Protein AF-A0A7C4MCX9-F1 (afdb_monomer)

pLDDT: mean 89.89, std 8.07, range [49.75, 98.06]

Secondary structure (DSSP, 8-state):
----PPPPPP------SSS--SGGGS-HHHHHHHHHHHHHHHSSS-EEEEEEE--GGG-TTEEEEESSTT-TT--EEEE--TTSPPPPTT-EEEEEEEEEEETTEEEEEEEEEEE---PPPPPSS-HHHHHHHHTTTEES--TTHHHHHHHHHH----BGGGTB-B--EEEEEETTSSSHHHHHHHHHHHHS-HHHHHTPEEEEEEGGGTEEEEEEEPSEEEEEEETTSPPPHHHHHHHHH---SS-SEEEEEEE-S-SS-S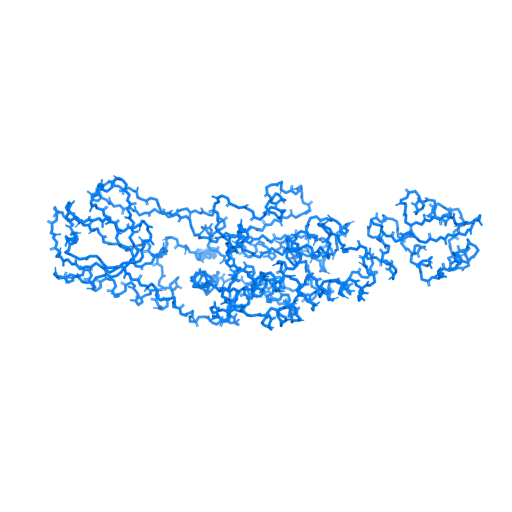STT-HHHHSSSEEEEE-TT-EE--------HHHHHHHHHHTT---EESSSHHHHHHHHHHHHHHHHHHHHHTT-GGG-STTSTT--STTSHHHHHHHHHHHHHHHTT-SEE-HHHHHHHIIIIIIHHHHHHHHTTTTSB-TT--B-TT---HHHHHHHHHHHHH--SS--EEHHHHHHHTTTS-HHHHHHHHHHHHHTTSEEEEETTEEEE----

Mean predicted aligned error: 7.35 Å

Radius of gyration: 28.41 Å; Cα contacts (8 Å, |Δi|>4): 869; chains: 1; bounding box: 74×58×88 Å

Foldseek 3Di:
DDDDPDPDPQDFDAAAQQPDDDPLLAFPVVVVLVVLQVVQLPDQWGWHKAFWADDPLQPDQKTWGASYLRRLVDIAIEGEDPPDDDDDHRFIWIFTAGWDDDPPDIHGHTPDIGGDDDDQDDGPQALVNLLCLLQVQKPPQDPPRSVLVSLQLLWAFFPVLVPAATGAEEEEAEQQLPQVQVVSLVVNCRLEHVLQAVQAWHWRQDVVSRDIDTRAGDQEHEAEEEPVPDDDVVVVVCLVPRDDPRHSHYYYYYYYSHQDDLAQLDCNQQRGLYYFYRHNPMDGHDDSHHRNSSNHNLSVSLVSAHADEPDDPVQLVVQLQVVLVVLCVLCVVQLNNVQCDPSGNSPSDSNGNSVSLVRQLRSVCSSVVHRYDGSVSSVCSCVRHVSVRVVVNCVSPCQQAASNAQGRSNDPDPLLSVLLNVQAVPADPVFTAAQVNSCVVPVVDDSVVSVVSVVVCVVVQQWDAPDVRGIHGDHDD

Nearest PDB structures (foldseek):
  8kg8-assembly1_6  TM=5.245E-01  e=8.333E-09  Saccharomyces cerevisiae S288C
  2z6k-assembly1_A  TM=7.333E-01  e=3.806E-03  Homo sapiens
  4gop-assembly2_Y  TM=7.697E-01  e=1.218E-02  Mycosarcoma maydis
  3kdf-assembly3_D  TM=7.721E-01  e=1.085E-02  Homo sapiens
  1l1o-assembly1_E  TM=6.954E-01  e=1.727E-02  Homo sapiens

Sequence (477 aa):
MQFIPKPTRFKPLTARFWEREYGIEFEKWEWKLLSEFNKAKMAEFPTISGFLIADYKLGRNCFLLIPAQHLTNDFVLCECPPYMDLPPNWSYVTVKGKKIWFRDYYMIYVDEITPAKFEVPKSDVSFHDFQESLFIQWSGIDSPLRELLAFEFVSCPPIFALGQVGGINLSLYDGTGEGLSKKLLKYFRSIIPADFVKGRSGVIEIPEFSVQIKVPPFSWGFKACDVDKQFNERVLDFLLKRKSGRFSELSVELGTDRSAPNSLYEPPFALVDQPAILFPNVEKRKMNVDPPFEVAKYVITSKMTYPTVGNSRTDIEQVLGETSLKIIKLAEKFDVPHLVRRHAVFDPNYYGKPQSILRVALALARAQNKDKIDLEFVSRAFENYYLKNMEIVFESWEDIFTSKGVEIVSLKHELDRYVLKFITDNETSETGVGFHLVQEHFFNRNEFELREALRRLQESGKIYEIKRDVFKSVPLE

Solvent-accessible surface area (backbone atoms only — not comparable to full-atom values): 25876 Å² total; per-residue (Å²): 134,86,85,75,75,76,78,77,77,88,75,68,60,68,54,55,61,70,78,62,84,54,76,79,68,52,48,73,67,55,52,49,46,50,49,52,45,56,55,24,70,68,38,65,65,23,65,43,60,22,29,32,44,66,46,80,91,67,37,96,49,25,34,37,36,21,61,43,100,71,41,69,88,49,72,46,46,34,38,44,51,96,88,56,83,80,75,64,71,69,38,40,30,35,39,31,28,39,59,41,78,56,91,96,46,68,34,32,43,46,76,45,81,40,88,49,81,81,79,74,68,80,60,90,60,48,60,66,56,34,47,52,51,70,36,69,49,51,44,63,70,49,84,44,56,45,56,56,60,49,30,37,66,50,18,17,64,52,46,68,97,75,73,31,44,13,30,33,27,36,17,33,23,9,50,56,72,76,42,55,29,50,52,48,49,54,47,55,62,64,40,42,29,62,42,35,56,68,48,45,54,41,72,41,77,39,74,95,73,74,40,76,47,77,43,76,39,59,52,48,33,50,44,70,45,62,59,85,47,87,70,55,65,71,56,52,51,28,52,74,65,36,61,58,98,81,33,52,16,51,15,38,39,36,19,23,59,42,58,65,72,67,44,74,67,36,60,64,55,18,52,31,55,42,50,42,66,42,51,64,70,46,42,79,55,94,73,99,64,54,46,48,46,61,43,47,41,39,37,58,40,34,67,64,52,69,44,38,60,54,93,44,72,66,47,46,53,50,44,28,50,53,38,15,55,52,38,52,53,49,28,52,74,67,37,30,55,62,38,56,34,87,72,23,67,35,7,46,46,66,88,36,46,19,39,29,42,48,37,53,23,36,11,50,29,33,62,67,74,34,62,64,41,52,63,67,54,37,49,49,35,31,58,65,37,53,47,50,37,47,51,54,45,50,67,77,39,61,72,39,37,35,84,68,34,29,74,31,43,73,55,87,49,70,67,43,43,52,53,50,41,53,38,51,76,64,33,55,100,89,43,54,33,43,50,68,58,53,47,63,74,43,63,91,55,58,71,66,61,52,51,51,34,50,49,52,35,40,76,69,55,47,28,46,72,84,47,93,66,21,36,35,64,34,54,55,121

Structure (mmCIF, N/CA/C/O backbone):
data_AF-A0A7C4MCX9-F1
#
_entry.id   AF-A0A7C4MCX9-F1
#
loop_
_atom_site.group_PDB
_atom_site.id
_atom_site.type_symbol
_atom_site.label_atom_id
_atom_site.label_alt_id
_atom_site.label_comp_id
_atom_site.label_asym_id
_atom_site.label_entity_id
_atom_site.label_seq_id
_atom_site.pdbx_PDB_ins_code
_atom_site.Cartn_x
_atom_site.Cartn_y
_atom_site.Cartn_z
_atom_site.occupancy
_atom_site.B_iso_or_equiv
_atom_site.auth_seq_id
_atom_site.auth_comp_id
_atom_site.auth_asym_id
_atom_site.auth_atom_id
_atom_site.pdbx_PDB_model_num
ATOM 1 N N . MET A 1 1 ? 25.760 -38.591 35.431 1.00 51.47 1 MET A N 1
ATOM 2 C CA . MET A 1 1 ? 25.479 -37.731 34.261 1.00 51.47 1 MET A CA 1
ATOM 3 C C . MET A 1 1 ? 24.197 -36.968 34.546 1.00 51.47 1 MET A C 1
ATOM 5 O O . MET A 1 1 ? 23.161 -37.605 34.679 1.00 51.47 1 MET A O 1
ATOM 9 N N . GLN A 1 2 ? 24.260 -35.649 34.739 1.00 50.31 2 GLN A N 1
ATOM 10 C CA . GLN A 1 2 ? 23.051 -34.828 34.856 1.00 50.31 2 GLN A CA 1
ATOM 11 C C . GLN A 1 2 ? 22.435 -34.668 33.464 1.00 50.31 2 GLN A C 1
ATOM 13 O O . GLN A 1 2 ? 23.118 -34.285 32.516 1.00 50.31 2 GLN A O 1
ATOM 18 N N . PHE A 1 3 ? 21.157 -35.015 33.340 1.00 56.09 3 PHE A N 1
ATOM 19 C CA . PHE A 1 3 ? 20.381 -34.828 32.122 1.00 56.09 3 PHE A CA 1
ATOM 20 C C . PHE A 1 3 ? 20.152 -33.322 31.959 1.00 56.09 3 PHE A C 1
ATOM 22 O O . PHE A 1 3 ? 19.321 -32.748 32.657 1.00 56.09 3 PHE A O 1
ATOM 29 N N . ILE A 1 4 ? 20.928 -32.659 31.100 1.00 58.81 4 ILE A N 1
ATOM 30 C CA . ILE A 1 4 ? 20.661 -31.263 30.746 1.00 58.81 4 ILE A CA 1
ATOM 31 C C . ILE A 1 4 ? 19.439 -31.298 29.820 1.00 58.81 4 ILE A C 1
ATOM 33 O O . ILE A 1 4 ? 19.543 -31.853 28.719 1.00 58.81 4 ILE A O 1
ATOM 37 N N . PRO A 1 5 ? 18.268 -30.785 30.240 1.00 63.06 5 PRO A N 1
ATOM 38 C CA . PRO A 1 5 ? 17.109 -30.736 29.365 1.00 63.06 5 PRO A CA 1
ATOM 39 C C . PRO A 1 5 ? 17.483 -29.926 28.124 1.00 63.06 5 PRO A C 1
ATOM 41 O O . PRO A 1 5 ? 18.069 -28.846 28.227 1.00 63.06 5 PRO A O 1
ATOM 44 N N . LYS A 1 6 ? 17.188 -30.471 26.937 1.00 64.75 6 LYS A N 1
ATOM 45 C CA . LYS A 1 6 ? 17.431 -29.755 25.681 1.00 64.75 6 LYS A CA 1
ATOM 46 C C . LYS A 1 6 ? 16.752 -28.384 25.778 1.00 64.75 6 LYS A C 1
ATOM 48 O O . LYS A 1 6 ? 15.571 -28.354 26.130 1.00 64.75 6 LYS A O 1
ATOM 53 N N . PRO A 1 7 ? 17.454 -27.281 25.468 1.00 68.19 7 PRO A N 1
ATOM 54 C CA . PRO A 1 7 ? 16.860 -25.957 25.542 1.00 68.19 7 PRO A CA 1
ATOM 55 C C . PRO A 1 7 ? 15.591 -25.930 24.690 1.00 68.19 7 PRO A C 1
ATOM 57 O O . PRO A 1 7 ? 15.591 -26.347 23.526 1.00 68.19 7 PRO A O 1
ATOM 60 N N . THR A 1 8 ? 14.488 -25.490 25.294 1.00 73.25 8 THR A N 1
ATOM 61 C CA . THR A 1 8 ? 13.223 -25.275 24.595 1.00 73.25 8 THR A CA 1
ATOM 62 C C . THR A 1 8 ? 13.471 -24.321 23.437 1.00 73.25 8 THR A C 1
ATOM 64 O O . THR A 1 8 ? 13.996 -23.226 23.631 1.00 73.25 8 THR A O 1
ATOM 67 N N . ARG A 1 9 ? 13.128 -24.753 22.216 1.00 77.75 9 ARG A N 1
ATOM 68 C CA . ARG A 1 9 ? 13.245 -23.909 21.021 1.00 77.75 9 ARG A CA 1
ATOM 69 C C . ARG A 1 9 ? 12.483 -22.608 21.264 1.00 77.75 9 ARG A C 1
ATOM 71 O O . ARG A 1 9 ? 11.322 -22.664 21.667 1.00 77.75 9 ARG A O 1
ATOM 78 N N . PHE A 1 10 ? 13.137 -21.479 21.004 1.00 76.19 10 PHE A N 1
ATOM 79 C CA . PHE A 1 10 ? 12.516 -20.160 21.053 1.00 76.19 10 PHE A CA 1
ATOM 80 C C . PHE A 1 10 ? 11.230 -20.164 20.217 1.00 76.19 10 PHE A C 1
ATOM 82 O O . PHE A 1 10 ? 11.245 -20.561 19.048 1.00 76.19 10 PHE A O 1
ATOM 89 N N . LYS A 1 11 ? 10.115 -19.781 20.841 1.00 77.75 11 LYS A N 1
ATOM 90 C CA . LYS A 1 11 ? 8.829 -19.581 20.177 1.00 77.75 11 LYS A CA 1
ATOM 91 C C . LYS A 1 11 ? 8.543 -18.084 20.227 1.00 77.75 11 LYS A C 1
ATOM 93 O O . LYS A 1 11 ? 8.266 -17.605 21.324 1.00 77.75 11 LYS A O 1
ATOM 98 N N . PRO A 1 12 ? 8.645 -17.368 19.097 1.00 77.00 12 PRO A N 1
ATOM 99 C CA . PRO A 1 12 ? 8.427 -15.934 19.100 1.00 77.00 12 PRO A CA 1
ATOM 100 C C . PRO A 1 12 ? 6.991 -15.611 19.509 1.00 77.00 12 PRO A C 1
ATOM 102 O O . PRO A 1 12 ? 6.053 -16.301 19.092 1.00 77.00 12 PRO A O 1
ATOM 105 N N . LEU A 1 13 ? 6.825 -14.548 20.288 1.00 80.88 13 LEU A N 1
ATOM 106 C CA . LEU A 1 13 ? 5.529 -13.932 20.524 1.00 80.88 13 LEU A CA 1
ATOM 107 C C . LEU A 1 13 ? 5.103 -13.216 19.245 1.00 80.88 13 LEU A C 1
ATOM 109 O O . LEU A 1 13 ? 5.750 -12.279 18.789 1.00 80.88 13 LEU A O 1
ATOM 113 N N . THR A 1 14 ? 4.019 -13.674 18.631 1.00 79.44 14 THR A N 1
ATOM 114 C CA . THR A 1 14 ? 3.475 -13.037 17.430 1.00 79.44 14 THR A CA 1
ATOM 115 C C . THR A 1 14 ? 2.442 -11.998 17.823 1.00 79.44 14 THR A C 1
ATOM 117 O O . THR A 1 14 ? 1.513 -12.331 18.559 1.00 79.44 14 THR A O 1
ATOM 120 N N . ALA A 1 15 ? 2.559 -10.785 17.282 1.00 80.38 15 ALA A N 1
ATOM 121 C CA . ALA A 1 15 ? 1.559 -9.743 17.473 1.00 80.38 15 ALA A CA 1
ATOM 122 C C . ALA A 1 15 ? 0.166 -10.226 17.038 1.00 80.38 15 ALA A C 1
ATOM 124 O O . ALA A 1 15 ? -0.010 -10.768 15.939 1.00 80.38 15 ALA A O 1
ATOM 125 N N . ARG A 1 16 ? -0.826 -10.017 17.903 1.00 83.81 16 ARG A N 1
ATOM 126 C CA . ARG A 1 16 ? -2.241 -10.289 17.627 1.00 83.81 16 ARG A CA 1
ATOM 127 C C . ARG A 1 16 ? -2.984 -8.976 17.427 1.00 83.81 16 ARG A C 1
ATOM 129 O O . ARG A 1 16 ? -2.565 -7.944 17.939 1.00 83.81 16 ARG A O 1
ATOM 136 N N . PHE A 1 17 ? -4.067 -8.995 16.652 1.00 87.12 17 PHE A N 1
ATOM 137 C CA . PHE A 1 17 ? -4.879 -7.790 16.461 1.00 87.12 17 PHE A CA 1
ATOM 138 C C . PHE A 1 17 ? -6.139 -7.803 17.325 1.00 87.12 17 PHE A C 1
ATOM 140 O O . PHE A 1 17 ? -6.350 -6.884 18.114 1.00 87.12 17 PHE A O 1
ATOM 147 N N . TRP A 1 18 ? -6.948 -8.858 17.198 1.00 87.31 18 TRP A N 1
ATOM 148 C CA . TRP A 1 18 ? -8.190 -8.994 17.962 1.00 87.31 18 TRP A CA 1
ATOM 149 C C . TRP A 1 18 ? -7.939 -9.522 19.374 1.00 87.31 18 TRP A C 1
ATOM 151 O O . TRP A 1 18 ? -8.441 -8.971 20.341 1.00 87.31 18 TRP A O 1
ATOM 161 N N . GLU A 1 19 ? -7.102 -10.549 19.503 1.00 84.44 19 GLU A N 1
ATOM 162 C CA . GLU A 1 19 ? -6.835 -11.249 20.767 1.00 84.44 19 GLU A CA 1
ATOM 163 C C . GLU A 1 19 ? -5.566 -10.709 21.447 1.00 84.44 19 GLU A C 1
ATOM 165 O O . GLU A 1 19 ? -4.638 -11.459 21.755 1.00 84.44 19 GLU A O 1
ATOM 170 N N . ARG A 1 20 ? -5.480 -9.383 21.610 1.00 86.00 20 ARG A N 1
ATOM 171 C CA . ARG A 1 20 ? -4.351 -8.744 22.305 1.00 86.00 20 ARG A CA 1
ATOM 172 C C . ARG A 1 20 ? -4.452 -8.985 23.806 1.00 86.00 20 ARG A C 1
ATOM 174 O O . ARG A 1 20 ? -5.461 -8.646 24.419 1.00 86.00 20 ARG A O 1
ATOM 181 N N . GLU A 1 21 ? -3.397 -9.541 24.385 1.00 80.06 21 GLU A N 1
ATOM 182 C CA . GLU A 1 21 ? -3.336 -9.953 25.793 1.00 80.06 21 GLU A CA 1
ATOM 183 C C . GLU A 1 21 ? -2.268 -9.184 26.569 1.00 80.06 21 GLU A C 1
ATOM 185 O O . GLU A 1 21 ? -2.415 -8.951 27.769 1.00 80.06 21 GLU A O 1
ATOM 190 N N . TYR A 1 22 ? -1.182 -8.783 25.904 1.00 79.94 22 TYR A N 1
ATOM 191 C CA . TYR A 1 22 ? -0.038 -8.177 26.571 1.00 79.94 22 TYR A CA 1
ATOM 192 C C . TYR A 1 22 ? -0.035 -6.667 26.380 1.00 79.94 22 TYR A C 1
ATOM 194 O O . TYR A 1 22 ? -0.230 -6.162 25.278 1.00 79.94 22 TYR A O 1
ATOM 202 N N . GLY A 1 23 ? 0.276 -5.914 27.439 1.00 80.44 23 GLY A N 1
ATOM 203 C CA . GLY A 1 23 ? 0.284 -4.449 27.358 1.00 80.44 23 GLY A CA 1
ATOM 204 C C . GLY A 1 23 ? 1.280 -3.865 26.362 1.00 80.44 23 GLY A C 1
ATOM 205 O O . GLY A 1 23 ? 1.045 -2.774 25.846 1.00 80.44 23 GLY A O 1
ATOM 206 N N . ILE A 1 24 ? 2.326 -4.621 26.022 1.00 83.12 24 ILE A N 1
ATOM 207 C CA . ILE A 1 24 ? 3.280 -4.277 24.965 1.00 83.12 24 ILE A CA 1
ATOM 208 C C . ILE A 1 24 ? 2.658 -4.276 23.563 1.00 83.12 24 ILE A C 1
ATOM 210 O O . ILE A 1 24 ? 3.265 -3.703 22.670 1.00 83.12 24 ILE A O 1
ATOM 214 N N . GLU A 1 25 ? 1.470 -4.856 23.360 1.00 86.38 25 GLU A N 1
ATOM 215 C CA . GLU A 1 25 ? 0.746 -4.885 22.076 1.00 86.38 25 GLU A CA 1
ATOM 216 C C . GLU A 1 25 ? -0.089 -3.619 21.824 1.00 86.38 25 GLU A C 1
ATOM 218 O O . GLU A 1 25 ? -0.610 -3.431 20.725 1.00 86.38 25 GLU A O 1
ATOM 223 N N . PHE A 1 26 ? -0.222 -2.747 22.826 1.00 90.12 26 PHE A N 1
ATOM 224 C CA . PHE A 1 26 ? -1.037 -1.537 22.749 1.00 90.12 26 PHE A CA 1
ATOM 225 C C . PHE A 1 26 ? -0.172 -0.279 22.698 1.00 90.12 26 PHE A C 1
AT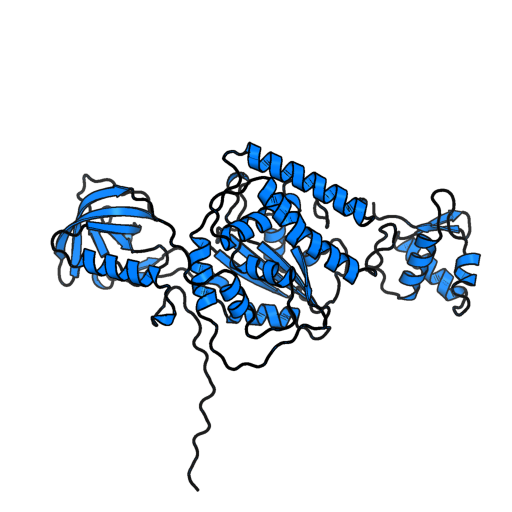OM 227 O O . PHE A 1 26 ? 0.910 -0.201 23.296 1.00 90.12 26 PHE A O 1
ATOM 234 N N . GLU A 1 27 ? -0.669 0.725 21.991 1.00 92.12 27 GLU A N 1
ATOM 235 C CA . GLU A 1 27 ? -0.167 2.093 22.067 1.00 92.12 27 GLU A CA 1
ATOM 236 C C . GLU A 1 27 ? -0.545 2.758 23.396 1.00 92.12 27 GLU A C 1
ATOM 238 O O . GLU A 1 27 ? -1.532 2.396 24.048 1.00 92.12 27 GLU A O 1
ATOM 243 N N . LYS A 1 28 ? 0.208 3.786 23.807 1.00 92.75 28 LYS A N 1
ATOM 244 C CA . LYS A 1 28 ? -0.114 4.520 25.047 1.00 92.75 28 LYS A CA 1
ATOM 245 C C . LYS A 1 28 ? -1.478 5.199 24.975 1.00 92.75 28 LYS A C 1
ATOM 247 O O . LYS A 1 28 ? -2.195 5.247 25.974 1.00 92.75 28 LYS A O 1
ATOM 252 N N . TRP A 1 29 ? -1.849 5.707 23.801 1.00 93.75 29 TRP A N 1
ATOM 253 C CA . TRP A 1 29 ? -3.154 6.327 23.598 1.00 93.75 29 TRP A CA 1
ATOM 254 C C . TRP A 1 29 ? -4.293 5.298 23.669 1.00 93.75 29 TRP A C 1
ATOM 256 O O . TRP A 1 29 ? -5.355 5.626 24.193 1.00 93.75 29 TRP A O 1
ATOM 266 N N . GLU A 1 30 ? -4.080 4.053 23.221 1.00 93.75 30 GLU A N 1
ATOM 267 C CA . GLU A 1 30 ? -5.081 2.982 23.341 1.00 93.75 30 GLU A CA 1
ATOM 268 C C . GLU A 1 30 ? -5.324 2.651 24.809 1.00 93.75 30 GLU A C 1
ATOM 270 O O . GLU A 1 30 ? -6.468 2.549 25.244 1.00 93.75 30 GLU A O 1
ATOM 275 N N . TRP A 1 31 ? -4.248 2.555 25.593 1.00 92.06 31 TRP A N 1
ATOM 276 C CA . TRP A 1 31 ? -4.332 2.363 27.037 1.00 92.06 31 TRP A CA 1
ATOM 277 C C . TRP A 1 31 ? -5.060 3.502 27.741 1.00 92.06 31 TRP A C 1
ATOM 279 O O . TRP A 1 31 ? -5.884 3.256 28.622 1.00 92.06 31 TRP A O 1
ATOM 289 N N . LYS A 1 32 ? -4.778 4.747 27.347 1.00 93.62 32 LYS A N 1
ATOM 290 C CA . LYS A 1 32 ? -5.488 5.917 27.864 1.00 93.62 32 LYS A CA 1
ATOM 291 C C . LYS A 1 32 ? -6.984 5.820 27.561 1.00 93.62 32 LYS A C 1
ATOM 293 O O . LYS A 1 32 ? -7.785 5.954 28.480 1.00 93.62 32 LYS A O 1
ATOM 298 N N . LEU A 1 33 ? -7.344 5.507 26.317 1.00 94.31 33 LEU A N 1
ATOM 299 C CA . LEU A 1 33 ? -8.733 5.366 25.885 1.00 94.31 33 LEU A CA 1
ATOM 300 C C . LEU A 1 33 ? -9.453 4.232 26.632 1.00 94.31 33 LEU A C 1
ATOM 302 O O . LEU A 1 33 ? -10.553 4.435 27.140 1.00 94.31 33 LEU A O 1
ATOM 306 N N . LEU A 1 34 ? -8.817 3.063 26.772 1.00 93.75 34 LEU A N 1
ATOM 307 C CA . LEU A 1 34 ? -9.339 1.944 27.565 1.00 93.75 34 LEU A CA 1
ATOM 308 C C . LEU A 1 34 ? -9.539 2.335 29.031 1.00 93.75 34 LEU A C 1
ATOM 310 O O . LEU A 1 34 ? -10.565 2.004 29.616 1.00 93.75 34 LEU A O 1
ATOM 314 N N . SER A 1 35 ? -8.579 3.036 29.635 1.00 94.12 35 SER A N 1
ATOM 315 C CA . SER A 1 35 ? -8.655 3.479 31.031 1.00 94.12 35 SER A CA 1
ATOM 316 C C . SER A 1 35 ? -9.790 4.483 31.250 1.00 94.12 35 SER A C 1
ATOM 318 O O . SER A 1 35 ? -10.579 4.337 32.184 1.00 94.12 35 SER A O 1
ATOM 320 N N . GLU A 1 36 ? -9.931 5.466 30.357 1.00 94.88 36 GLU A N 1
ATOM 321 C CA . GLU A 1 36 ? -11.015 6.453 30.390 1.00 94.88 36 GLU A CA 1
ATOM 322 C C . GLU A 1 36 ? -12.385 5.788 30.217 1.00 94.88 36 GLU A C 1
ATOM 324 O O . GLU A 1 36 ? -13.294 6.041 31.010 1.00 94.88 36 GLU A O 1
ATOM 329 N N . PHE A 1 37 ? -12.507 4.869 29.257 1.00 96.31 37 PHE A N 1
ATOM 330 C CA . PHE A 1 37 ? -13.717 4.083 29.024 1.00 96.31 37 PHE A CA 1
ATOM 331 C C . PHE A 1 37 ? -14.091 3.230 30.250 1.00 96.31 37 PHE A C 1
ATOM 333 O O . PHE A 1 37 ? -15.233 3.258 30.716 1.00 96.31 37 PHE A O 1
ATOM 340 N N . ASN A 1 38 ? -13.109 2.535 30.838 1.00 94.69 38 ASN A N 1
ATOM 341 C CA . ASN A 1 38 ? -13.275 1.731 32.052 1.00 94.69 38 ASN A CA 1
ATOM 342 C C . ASN A 1 38 ? -13.692 2.564 33.265 1.00 94.69 38 ASN A C 1
ATOM 344 O O . ASN A 1 38 ? -14.530 2.141 34.060 1.00 94.69 38 ASN A O 1
ATOM 348 N N . LYS A 1 39 ? -13.119 3.755 33.421 1.00 95.81 39 LYS A N 1
ATOM 349 C CA . LYS A 1 39 ? -13.482 4.663 34.506 1.00 95.81 39 LYS A CA 1
ATOM 350 C C . LYS A 1 39 ? -14.898 5.207 34.316 1.00 95.81 39 LYS A C 1
ATOM 352 O O . LYS A 1 39 ? -15.663 5.250 35.277 1.00 95.81 39 LYS A O 1
ATOM 357 N N . ALA A 1 40 ? -15.262 5.580 33.088 1.00 95.69 40 ALA A N 1
ATOM 358 C CA . ALA A 1 40 ? -16.584 6.107 32.768 1.00 95.69 40 ALA A CA 1
ATOM 359 C C . ALA A 1 40 ? -17.693 5.081 33.048 1.00 95.69 40 ALA A C 1
ATOM 361 O O . ALA A 1 40 ? -18.663 5.414 33.726 1.00 95.69 40 ALA A O 1
ATOM 362 N N . LYS A 1 41 ? -17.527 3.817 32.626 1.00 94.00 41 LYS A N 1
ATOM 363 C CA . LYS A 1 41 ? -18.530 2.747 32.838 1.00 94.00 41 LYS A CA 1
ATOM 364 C C . LYS A 1 41 ? -18.725 2.333 34.310 1.00 94.00 41 LYS A C 1
ATOM 366 O O . LYS A 1 41 ? -19.693 1.646 34.653 1.00 94.00 41 LYS A O 1
ATOM 371 N N . MET A 1 42 ? -17.805 2.716 35.199 1.00 92.75 42 MET A N 1
ATOM 372 C CA . MET A 1 42 ? -17.928 2.464 36.639 1.00 92.75 42 MET A CA 1
ATOM 373 C C . MET A 1 42 ? -18.815 3.486 37.358 1.00 92.75 42 MET A C 1
ATOM 375 O O . MET A 1 42 ? -19.313 3.169 38.437 1.00 92.75 42 MET A O 1
ATOM 379 N N . ALA A 1 43 ? -19.042 4.667 36.776 1.00 95.19 43 ALA A N 1
ATOM 380 C CA . ALA A 1 43 ? -19.907 5.685 37.363 1.00 95.19 43 ALA A CA 1
ATOM 381 C C . ALA A 1 43 ? -21.376 5.224 37.430 1.00 95.19 43 ALA A C 1
ATOM 383 O O . ALA A 1 43 ? -21.830 4.425 36.612 1.00 95.19 43 ALA A O 1
ATOM 384 N N . GLU A 1 44 ? -22.128 5.748 38.402 1.00 94.19 44 GLU A N 1
ATOM 385 C CA . GLU A 1 44 ? -23.571 5.483 38.530 1.00 94.19 44 GLU A CA 1
ATOM 386 C C . GLU A 1 44 ? -24.373 6.134 37.390 1.00 94.19 44 GLU A C 1
ATOM 388 O O . GLU A 1 44 ? -25.295 5.526 36.845 1.00 94.19 44 GLU A O 1
ATOM 393 N N . PHE A 1 45 ? -23.954 7.335 36.982 1.00 96.50 45 PHE A N 1
ATOM 394 C CA . PHE A 1 45 ? -24.479 8.076 35.835 1.00 96.50 45 PHE A CA 1
ATOM 395 C C . PHE A 1 45 ? -23.365 8.278 34.799 1.00 96.50 45 PHE A C 1
ATOM 397 O O . PHE A 1 45 ? -22.725 9.336 34.766 1.00 96.50 45 PHE A O 1
ATOM 404 N N . PRO A 1 46 ? -23.027 7.236 34.021 1.00 96.44 46 PRO A N 1
ATOM 405 C CA . PRO A 1 46 ? -21.912 7.286 33.089 1.00 96.44 46 PRO A CA 1
ATOM 406 C C . PRO A 1 46 ? -22.148 8.306 31.972 1.00 96.44 46 PRO A C 1
ATOM 408 O O . PRO A 1 46 ? -23.228 8.386 31.393 1.00 96.44 46 PRO A O 1
ATOM 411 N N . THR A 1 47 ? -21.092 9.047 31.636 1.00 97.62 47 THR A N 1
ATOM 412 C CA . THR A 1 47 ? -20.940 9.753 30.358 1.00 97.62 47 THR A CA 1
ATOM 413 C C . THR A 1 47 ? -19.776 9.096 29.635 1.00 97.62 47 THR A C 1
ATOM 415 O O . THR A 1 47 ? -18.635 9.219 30.080 1.00 97.62 47 THR A O 1
ATOM 418 N N . ILE A 1 48 ? -20.060 8.344 28.576 1.00 97.19 48 ILE A N 1
ATOM 419 C CA . ILE A 1 48 ? -19.090 7.468 27.922 1.00 97.19 48 ILE A CA 1
ATOM 420 C C . ILE A 1 48 ? -19.123 7.656 26.411 1.00 97.19 48 ILE A C 1
ATOM 422 O O . ILE A 1 48 ? -20.190 7.700 25.802 1.00 97.19 48 ILE A O 1
ATOM 426 N N . SER A 1 49 ? -17.946 7.765 25.804 1.00 97.38 49 SER A N 1
ATOM 427 C CA . SER A 1 49 ? -17.802 7.885 24.356 1.00 97.38 49 SER A CA 1
ATOM 428 C C . SER A 1 49 ? -17.237 6.601 23.759 1.00 97.38 49 SER A C 1
ATOM 430 O O . SER A 1 49 ? -16.397 5.939 24.369 1.00 97.38 49 SER A O 1
ATOM 432 N N . GLY A 1 50 ? -17.705 6.240 22.568 1.00 97.31 50 GLY A N 1
ATOM 433 C CA . GLY A 1 50 ? -17.269 5.034 21.875 1.00 97.31 50 GLY A CA 1
ATOM 434 C C . GLY A 1 50 ? -17.950 4.842 20.525 1.00 97.31 50 GLY A C 1
ATOM 435 O O . GLY A 1 50 ? -18.816 5.618 20.119 1.00 97.31 50 GLY A O 1
ATOM 436 N N . PHE A 1 51 ? -17.552 3.789 19.821 1.00 96.75 51 PHE A N 1
ATOM 437 C CA . PHE A 1 51 ? -18.196 3.332 18.598 1.00 96.75 51 PHE A CA 1
ATOM 438 C C . PHE A 1 51 ? -19.399 2.460 18.932 1.00 96.75 51 PHE A C 1
ATOM 440 O O . PHE A 1 51 ? -19.290 1.482 19.674 1.00 96.75 51 PHE A O 1
ATOM 447 N N . LEU A 1 52 ? -20.540 2.826 18.357 1.00 96.62 52 LEU A N 1
ATOM 448 C CA . LEU A 1 52 ? -21.790 2.096 18.480 1.00 96.62 52 LEU A CA 1
ATOM 449 C C . LEU A 1 52 ? -21.779 0.872 17.559 1.00 96.62 52 LEU A C 1
ATOM 451 O O . LEU A 1 52 ? -21.553 1.006 16.357 1.00 96.62 52 LEU A O 1
ATOM 455 N N . ILE A 1 53 ? -22.080 -0.302 18.109 1.00 96.50 53 ILE A N 1
ATOM 456 C CA . ILE A 1 53 ? -22.333 -1.533 17.363 1.00 96.50 53 ILE A CA 1
ATOM 457 C C . ILE A 1 53 ? -23.777 -1.970 17.600 1.00 96.50 53 ILE A C 1
ATOM 459 O O . ILE A 1 53 ? -24.125 -2.474 18.669 1.00 96.50 53 ILE A O 1
ATOM 463 N N . ALA A 1 54 ? -24.607 -1.805 16.576 1.00 94.19 54 ALA A N 1
ATOM 464 C CA . ALA A 1 54 ? -25.958 -2.347 16.535 1.00 94.19 54 ALA A CA 1
ATOM 465 C C . ALA A 1 54 ? -25.951 -3.714 15.835 1.00 94.19 54 ALA A C 1
ATOM 467 O O . ALA A 1 54 ? -25.398 -3.862 14.741 1.00 94.19 54 ALA A O 1
ATOM 468 N N . ASP A 1 55 ? -26.596 -4.706 16.448 1.00 93.75 55 ASP A N 1
ATOM 469 C CA . ASP A 1 55 ? -26.792 -6.044 15.886 1.00 93.75 55 ASP A CA 1
ATOM 470 C C . ASP A 1 55 ? -28.203 -6.531 16.234 1.00 93.75 55 ASP A C 1
ATOM 472 O O . ASP A 1 55 ? -28.668 -6.367 17.362 1.00 93.75 55 ASP A O 1
ATOM 476 N N . TYR A 1 56 ? -28.896 -7.146 15.274 1.00 91.62 56 TYR A N 1
ATOM 477 C CA . TYR A 1 56 ? -30.270 -7.621 15.465 1.00 91.62 56 TYR A CA 1
ATOM 478 C C . TYR A 1 56 ? -30.397 -8.633 16.614 1.00 91.62 56 TYR A C 1
ATOM 480 O O . TYR A 1 56 ? -31.473 -8.749 17.198 1.00 91.62 56 TYR A O 1
ATOM 488 N N . LYS A 1 57 ? -29.316 -9.351 16.950 1.00 92.88 57 LYS A N 1
ATOM 489 C CA . LYS A 1 57 ? -29.279 -10.313 18.060 1.00 92.88 57 LYS A CA 1
ATOM 490 C C . LYS A 1 57 ? -29.367 -9.654 19.436 1.00 92.88 57 LYS A C 1
ATOM 492 O O . LYS A 1 57 ? -29.738 -10.331 20.387 1.00 92.88 57 LYS A O 1
ATOM 497 N N . LEU A 1 58 ? -29.034 -8.367 19.547 1.00 91.19 58 LEU A N 1
ATOM 498 C CA . LEU A 1 58 ? -29.164 -7.608 20.793 1.00 91.19 58 LEU A CA 1
ATOM 499 C C . LEU A 1 58 ? -30.598 -7.130 21.042 1.00 91.19 58 LEU A C 1
ATOM 501 O O . LEU A 1 58 ? -30.952 -6.824 22.175 1.00 91.19 58 LEU A O 1
ATOM 505 N N . GLY A 1 59 ? -31.423 -7.069 19.995 1.00 89.88 59 GLY A N 1
ATOM 506 C CA . GLY A 1 59 ? -32.724 -6.407 20.018 1.00 89.88 59 GLY A CA 1
ATOM 507 C C . GLY A 1 59 ? -32.685 -5.027 19.357 1.00 89.88 59 GLY A C 1
ATOM 508 O O . GLY A 1 59 ? -31.630 -4.488 19.045 1.00 89.88 59 GLY A O 1
ATOM 509 N N . ARG A 1 60 ? -33.868 -4.456 19.096 1.00 89.75 60 ARG A N 1
ATOM 510 C CA . ARG A 1 60 ? -34.002 -3.217 18.303 1.00 89.75 60 ARG A CA 1
ATOM 511 C C . ARG A 1 60 ? -33.511 -1.958 19.012 1.00 89.75 60 ARG A C 1
ATOM 513 O O . ARG A 1 60 ? -33.130 -1.016 18.334 1.00 89.75 60 ARG A O 1
ATOM 520 N N . ASN A 1 61 ? -33.528 -1.961 20.341 1.00 92.38 61 ASN A N 1
ATOM 521 C CA . ASN A 1 61 ? -33.187 -0.797 21.154 1.00 92.38 61 ASN A CA 1
ATOM 522 C C . ASN A 1 61 ? -31.856 -0.979 21.891 1.00 92.38 61 ASN A C 1
ATOM 524 O O . ASN A 1 61 ? -31.489 -0.136 22.699 1.00 92.38 61 ASN A O 1
ATOM 528 N N . CYS A 1 62 ? -31.142 -2.075 21.640 1.00 94.12 62 CYS A N 1
ATOM 529 C CA . CYS A 1 62 ? -29.909 -2.390 22.342 1.00 94.12 62 CYS A CA 1
ATOM 530 C C . CYS A 1 62 ? -28.722 -2.289 21.391 1.00 94.12 62 CYS A C 1
ATOM 532 O O . CYS A 1 62 ? -28.796 -2.677 20.224 1.00 94.12 62 CYS A O 1
ATOM 534 N N . PHE A 1 63 ? -27.606 -1.795 21.906 1.00 96.19 63 PHE A N 1
ATOM 535 C CA . PHE A 1 63 ? -26.358 -1.699 21.163 1.00 96.19 63 PHE A CA 1
ATOM 536 C C . PHE A 1 63 ? -25.170 -1.873 22.100 1.00 96.19 63 PHE A C 1
ATOM 538 O O . PHE A 1 63 ? -25.269 -1.649 23.306 1.00 96.19 63 PHE A O 1
ATOM 545 N N . LEU A 1 64 ? -24.032 -2.265 21.540 1.00 96.62 64 LEU A N 1
ATOM 546 C CA . LEU A 1 64 ? -22.762 -2.212 22.245 1.00 96.62 64 LEU A CA 1
ATOM 547 C C . LEU A 1 64 ? -22.077 -0.882 21.991 1.00 96.62 64 LEU A C 1
ATOM 549 O O . LEU A 1 64 ? -22.093 -0.367 20.875 1.00 96.62 64 LEU A O 1
ATOM 553 N N . LEU A 1 65 ? -21.397 -0.378 23.005 1.00 97.06 65 LEU A N 1
ATOM 554 C CA . LEU A 1 65 ? -20.429 0.690 22.854 1.00 97.06 65 LEU A CA 1
ATOM 555 C C . LEU A 1 65 ? -19.033 0.113 23.093 1.00 97.06 65 LEU A C 1
ATOM 557 O O . LEU A 1 65 ? -18.816 -0.546 24.110 1.00 97.06 65 LEU A O 1
ATOM 561 N N . ILE A 1 66 ? -18.101 0.354 22.169 1.00 96.31 66 ILE A N 1
ATOM 562 C CA . ILE A 1 66 ? -16.684 -0.023 22.305 1.00 96.31 66 ILE A CA 1
ATOM 563 C C . ILE A 1 66 ? -15.776 1.212 22.213 1.00 96.31 66 ILE A C 1
ATOM 565 O O . ILE A 1 66 ? -16.130 2.159 21.511 1.00 96.31 66 ILE A O 1
ATOM 569 N N . PRO A 1 67 ? -14.599 1.240 22.862 1.00 95.19 67 PRO A N 1
ATOM 570 C CA . PRO A 1 67 ? -13.746 2.431 22.883 1.00 95.19 67 PRO A CA 1
ATOM 571 C C . PRO A 1 67 ? -13.239 2.846 21.491 1.00 95.19 67 PRO A C 1
ATOM 573 O O . PRO A 1 67 ? -13.286 4.019 21.128 1.00 95.19 67 PRO A O 1
ATOM 576 N N . ALA A 1 68 ? -12.778 1.881 20.690 1.00 92.88 68 ALA A N 1
ATOM 577 C CA . ALA A 1 68 ? -12.307 2.080 19.318 1.00 92.88 68 ALA A CA 1
ATOM 578 C C . ALA A 1 68 ? -12.678 0.876 18.447 1.00 92.88 68 ALA A C 1
ATOM 580 O O . ALA A 1 68 ? -12.875 -0.216 18.972 1.00 92.88 68 ALA A O 1
ATOM 581 N N . GLN A 1 69 ? -12.710 1.043 17.121 1.00 90.25 69 GLN A N 1
ATOM 582 C CA . GLN A 1 69 ? -13.144 -0.001 16.175 1.00 90.25 69 GLN A CA 1
ATOM 583 C C . GLN A 1 69 ? -12.382 -1.335 16.298 1.00 90.25 69 GLN A C 1
ATOM 585 O O . GLN A 1 69 ? -12.908 -2.388 15.947 1.00 90.25 69 GLN A O 1
ATOM 590 N N . HIS A 1 70 ? -11.149 -1.291 16.798 1.00 89.75 70 HIS A N 1
ATOM 591 C CA . HIS A 1 70 ? -10.245 -2.426 16.981 1.00 89.75 70 HIS A CA 1
ATOM 592 C C . HIS A 1 70 ? -9.992 -2.795 18.452 1.00 89.75 70 HIS A C 1
ATOM 594 O O . HIS A 1 70 ? -9.184 -3.678 18.741 1.00 89.75 70 HIS A O 1
ATOM 600 N N . LEU A 1 71 ? -10.656 -2.120 19.393 1.00 91.88 71 LEU A N 1
ATOM 601 C CA . LEU A 1 71 ? -10.578 -2.393 20.829 1.00 91.88 71 LEU A CA 1
ATOM 602 C C . LEU A 1 71 ? -11.837 -3.135 21.279 1.00 91.88 71 LEU A C 1
ATOM 604 O O . LEU A 1 71 ? -12.679 -2.591 21.982 1.00 91.88 71 LEU A O 1
ATOM 608 N N . THR A 1 72 ? -11.965 -4.389 20.848 1.00 89.56 72 THR A N 1
ATOM 609 C CA . THR A 1 72 ? -13.140 -5.238 21.113 1.00 89.56 72 THR A CA 1
ATOM 610 C C . THR A 1 72 ? -13.108 -5.949 22.462 1.00 89.56 72 THR A C 1
ATOM 612 O O . THR A 1 72 ? -14.101 -6.552 22.853 1.00 89.56 72 THR A O 1
ATOM 615 N N . ASN A 1 73 ? -11.973 -5.894 23.162 1.00 85.94 73 ASN A N 1
ATOM 616 C CA . ASN A 1 73 ? -11.771 -6.574 24.444 1.00 85.94 73 ASN A CA 1
ATOM 617 C C . ASN A 1 73 ? -12.555 -5.933 25.593 1.00 85.94 73 ASN A C 1
ATOM 619 O O . ASN A 1 73 ? -12.677 -6.536 26.655 1.00 85.94 73 ASN A O 1
ATOM 623 N N . ASP A 1 74 ? -13.049 -4.711 25.400 1.00 91.00 74 ASP A N 1
ATOM 624 C CA . ASP A 1 74 ? -13.872 -4.024 26.378 1.00 91.00 74 ASP A CA 1
ATOM 625 C C . ASP A 1 74 ? -15.073 -3.375 25.695 1.00 91.00 74 ASP A C 1
ATOM 627 O O . ASP A 1 74 ? -14.959 -2.796 24.613 1.00 91.00 74 ASP A O 1
ATOM 631 N N . PHE A 1 75 ? -16.232 -3.496 26.329 1.00 94.75 75 PHE A N 1
ATOM 632 C CA . PHE A 1 75 ? -17.495 -2.994 25.819 1.00 94.75 75 PHE A CA 1
ATOM 633 C C . PHE A 1 75 ? -18.458 -2.693 26.966 1.00 94.75 75 PHE A C 1
ATOM 635 O O . PHE A 1 75 ? -18.292 -3.155 28.096 1.00 94.75 75 PHE A O 1
ATOM 642 N N . VAL A 1 76 ? -19.503 -1.927 26.665 1.00 95.19 76 VAL A N 1
ATOM 643 C CA . VAL A 1 76 ? -20.675 -1.801 27.532 1.00 95.19 76 VAL A CA 1
ATOM 644 C C . VAL A 1 76 ? -21.939 -1.986 26.707 1.00 95.19 76 VAL A C 1
ATOM 646 O O . VAL A 1 76 ? -22.021 -1.520 25.570 1.00 95.19 76 VAL A O 1
ATOM 649 N N . LEU A 1 77 ? -22.912 -2.697 27.270 1.00 95.94 77 LEU A N 1
ATOM 650 C CA . LEU A 1 77 ? -24.233 -2.813 26.674 1.00 95.94 77 LEU A CA 1
ATOM 651 C C . LEU A 1 77 ? -25.071 -1.591 27.048 1.00 95.94 77 LEU A C 1
ATOM 653 O O . LEU A 1 77 ? -25.133 -1.202 28.216 1.00 95.94 77 LEU A O 1
ATOM 657 N N . CYS A 1 78 ? -25.738 -1.025 26.054 1.00 96.38 78 CYS A N 1
ATOM 658 C CA . CYS A 1 78 ? -26.615 0.120 26.198 1.00 96.38 78 CYS A CA 1
ATOM 659 C C . CYS A 1 78 ? -28.028 -0.246 25.737 1.00 96.38 78 CYS A C 1
ATOM 661 O O . CYS A 1 78 ? -28.192 -0.949 24.737 1.00 96.38 78 CYS A O 1
ATOM 663 N N . GLU A 1 79 ? -29.035 0.259 26.444 1.00 96.06 79 GLU A N 1
ATOM 664 C CA . GLU A 1 79 ? -30.448 0.144 26.082 1.00 96.06 79 GLU A CA 1
ATOM 665 C C . GLU A 1 79 ? -31.042 1.541 25.894 1.00 96.06 79 GLU A C 1
ATOM 667 O O . GLU A 1 79 ? -31.026 2.370 26.805 1.00 96.06 79 GLU A O 1
ATOM 672 N N . CYS A 1 80 ? -31.568 1.797 24.701 1.00 95.75 80 CYS A N 1
ATOM 673 C CA . CYS A 1 80 ? -32.312 3.001 24.389 1.00 95.75 80 CYS A CA 1
ATOM 674 C C . CYS A 1 80 ? -33.780 2.874 24.801 1.00 95.75 80 CYS A C 1
ATOM 676 O O . CYS A 1 80 ? -34.400 1.822 24.609 1.00 95.75 80 CYS A O 1
ATOM 678 N N . PRO A 1 81 ? -34.399 3.973 25.252 1.00 95.06 81 PRO A N 1
ATOM 679 C CA . PRO A 1 81 ? -35.843 4.028 25.350 1.00 95.06 81 PRO A CA 1
ATOM 680 C C . PRO A 1 81 ? -36.488 3.869 23.957 1.00 95.06 81 PRO A C 1
ATOM 682 O O . PRO A 1 81 ? -35.909 4.303 22.960 1.00 95.06 81 PRO A O 1
ATOM 685 N N . PRO A 1 82 ? -37.721 3.333 23.858 1.00 91.88 82 PRO A N 1
ATOM 686 C CA . PRO A 1 82 ? -38.376 3.055 22.572 1.00 91.88 82 PRO A CA 1
ATOM 687 C C . PRO A 1 82 ? -38.591 4.264 21.650 1.00 91.88 82 PRO A C 1
ATOM 689 O O . PRO A 1 82 ? -38.872 4.081 20.471 1.00 91.88 82 PRO A O 1
ATOM 692 N N . TYR A 1 83 ? -38.522 5.483 22.187 1.00 92.56 83 TYR A N 1
ATOM 693 C CA . TYR A 1 83 ? -38.693 6.733 21.444 1.00 92.56 83 TYR A CA 1
ATOM 694 C C . TYR A 1 83 ? -37.373 7.321 20.920 1.00 92.56 83 TYR A C 1
ATOM 696 O O . TYR A 1 83 ? -37.399 8.367 20.276 1.00 92.56 83 TYR A O 1
ATOM 704 N N . MET A 1 84 ? -36.227 6.713 21.239 1.00 94.44 84 MET A N 1
ATOM 705 C CA . MET A 1 84 ? -34.915 7.198 20.820 1.00 94.44 84 MET A CA 1
ATOM 706 C C . MET A 1 84 ? -34.409 6.392 19.627 1.00 94.4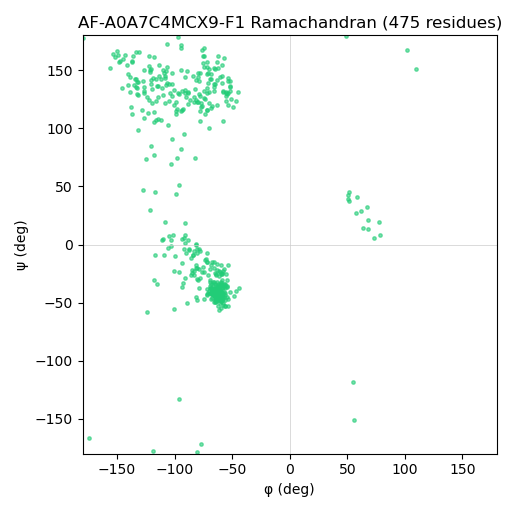4 84 MET A C 1
ATOM 708 O O . MET A 1 84 ? -34.199 5.183 19.724 1.00 94.44 84 MET A O 1
ATOM 712 N N . ASP A 1 85 ? -34.163 7.085 18.517 1.00 91.56 85 ASP A N 1
ATOM 713 C CA . ASP A 1 85 ? -33.570 6.477 17.332 1.00 91.56 85 ASP A CA 1
ATOM 714 C C . ASP A 1 85 ? -32.089 6.163 17.561 1.00 91.56 85 ASP A C 1
ATOM 716 O O . ASP A 1 85 ? -31.316 6.990 18.056 1.00 91.56 85 ASP A O 1
ATOM 720 N N . LEU A 1 86 ? -31.678 4.960 17.159 1.00 93.25 86 LEU A N 1
ATOM 721 C CA . LEU A 1 86 ? -30.275 4.571 17.190 1.00 93.25 86 LEU A CA 1
ATOM 722 C C . LEU A 1 86 ? -29.502 5.261 16.057 1.00 93.25 86 LEU A C 1
ATOM 724 O O . LEU A 1 86 ? -29.919 5.189 14.895 1.00 93.25 86 LEU A O 1
ATOM 728 N N . PRO A 1 87 ? -28.339 5.869 16.353 1.00 93.25 87 PRO A N 1
ATOM 729 C CA . PRO A 1 87 ? -27.424 6.332 15.320 1.00 93.25 87 PRO A CA 1
ATOM 730 C C . PRO A 1 87 ? -26.988 5.199 14.379 1.00 93.25 87 PRO A C 1
ATOM 732 O O . PRO A 1 87 ? -27.051 4.021 14.748 1.00 93.25 87 PRO A O 1
ATOM 735 N N . PRO A 1 88 ? -26.481 5.529 13.176 1.00 94.31 88 PRO A N 1
ATOM 736 C CA . PRO A 1 88 ? -25.959 4.527 12.257 1.00 94.31 88 PRO A CA 1
ATOM 737 C C . PRO A 1 88 ? -24.899 3.641 12.917 1.00 94.31 88 PRO A C 1
ATOM 739 O O . PRO A 1 88 ? -24.066 4.120 13.691 1.00 94.31 88 PRO A O 1
ATOM 742 N N . ASN A 1 89 ? -24.900 2.356 12.568 1.00 94.38 89 ASN A N 1
ATOM 743 C CA . ASN A 1 89 ? -23.894 1.412 13.043 1.00 94.38 89 ASN A CA 1
ATOM 744 C C . ASN A 1 89 ? -22.475 1.935 12.744 1.00 94.38 89 ASN A C 1
ATOM 746 O O . ASN A 1 89 ? -22.245 2.490 11.669 1.00 94.38 89 ASN A O 1
ATOM 750 N N . TRP A 1 90 ? -21.535 1.739 13.669 1.00 93.81 90 TRP A N 1
ATOM 751 C CA . TRP A 1 90 ? -20.159 2.258 13.632 1.00 93.81 90 TRP A CA 1
ATOM 752 C C . TRP A 1 90 ? -20.005 3.778 13.763 1.00 93.81 90 TRP A C 1
ATOM 754 O O . TRP A 1 90 ? -18.913 4.304 13.541 1.00 93.81 90 TRP A O 1
ATOM 764 N N . SER A 1 91 ? -21.053 4.496 14.169 1.00 95.19 91 SER A N 1
ATOM 765 C CA . SER A 1 91 ? -20.926 5.909 14.541 1.00 95.19 91 SER A CA 1
ATOM 766 C C . SER A 1 91 ? -20.179 6.058 15.864 1.00 95.19 91 SER A C 1
ATOM 768 O O . SER A 1 91 ? -20.425 5.306 16.808 1.00 95.19 91 SER A O 1
ATOM 770 N N . TYR A 1 92 ? -19.296 7.054 15.948 1.00 96.62 92 TYR A N 1
ATOM 771 C CA . TYR A 1 92 ? -18.702 7.465 17.217 1.00 96.62 92 TYR A CA 1
ATOM 772 C C . TYR A 1 92 ? -19.660 8.414 17.940 1.00 96.62 92 TYR A C 1
ATOM 774 O O . TYR A 1 92 ? -20.082 9.432 17.386 1.00 96.62 92 TYR A O 1
ATOM 782 N N . VAL A 1 93 ? -20.046 8.058 19.159 1.00 97.75 93 VAL A N 1
ATOM 783 C CA . VAL A 1 93 ? -21.092 8.748 19.918 1.00 97.75 93 VAL A CA 1
ATOM 784 C C . VAL A 1 93 ? -20.672 8.928 21.365 1.00 97.75 93 VAL A C 1
ATOM 786 O O . VAL A 1 93 ? -19.852 8.169 21.880 1.00 97.75 93 VAL A O 1
ATOM 789 N N . THR A 1 94 ? -21.270 9.912 22.027 1.00 98.00 94 THR A N 1
ATOM 790 C CA . THR A 1 94 ? -21.231 10.056 23.480 1.00 98.00 94 THR A CA 1
ATOM 791 C C . THR A 1 94 ? -22.602 9.716 24.039 1.00 98.00 94 THR A C 1
ATOM 793 O O . THR A 1 94 ? -23.605 10.332 23.674 1.00 98.00 94 THR A O 1
ATOM 796 N N . VAL A 1 95 ? -22.623 8.730 24.927 1.00 97.81 95 VAL A N 1
ATOM 797 C CA . VAL A 1 95 ? -23.799 8.218 25.622 1.00 97.81 95 VAL A CA 1
ATOM 798 C C . VAL A 1 95 ? -23.784 8.744 27.049 1.00 97.81 95 VAL A C 1
ATOM 800 O O . VAL A 1 95 ? -22.780 8.613 27.753 1.00 97.81 95 VAL A O 1
ATOM 803 N N . LYS A 1 96 ? -24.905 9.310 27.488 1.00 98.06 96 LYS A N 1
ATOM 804 C CA . LYS A 1 96 ? -25.181 9.564 28.902 1.00 98.06 96 LYS A CA 1
ATOM 805 C C . LYS A 1 96 ? -26.373 8.743 29.333 1.00 98.06 96 LYS A C 1
ATOM 807 O O . LYS A 1 96 ? -27.327 8.581 28.574 1.00 98.06 96 LYS A O 1
ATOM 812 N N . GLY A 1 97 ? -26.324 8.242 30.553 1.00 97.38 97 GLY A N 1
ATOM 813 C CA . GLY A 1 97 ? -27.420 7.446 31.064 1.00 97.38 97 GLY A CA 1
ATOM 814 C C . GLY A 1 97 ? -27.251 7.068 32.515 1.00 97.38 97 GLY A C 1
ATOM 815 O O . GLY A 1 97 ? -26.366 7.566 33.215 1.00 97.38 97 GLY A O 1
ATOM 816 N N . LYS A 1 98 ? -28.077 6.117 32.934 1.00 97.00 98 LYS A N 1
ATOM 817 C CA . LYS A 1 98 ? -28.028 5.513 34.256 1.00 97.00 98 LYS A CA 1
ATOM 818 C C . LYS A 1 98 ? -27.562 4.071 34.161 1.00 97.00 98 LYS A C 1
ATOM 820 O O . LYS A 1 98 ? -28.056 3.287 33.352 1.00 97.00 98 LYS A O 1
ATOM 825 N N . LYS A 1 99 ? -26.639 3.694 35.039 1.00 96.44 99 LYS A N 1
ATOM 826 C CA . LYS A 1 99 ? -26.241 2.301 35.206 1.00 96.44 99 LYS A CA 1
ATOM 827 C C . LYS A 1 99 ? -27.383 1.516 35.850 1.00 96.44 99 LYS A C 1
ATOM 829 O O . LYS A 1 99 ? -27.818 1.837 36.956 1.00 96.44 99 LYS A O 1
ATOM 834 N N . ILE A 1 100 ? -27.855 0.481 35.166 1.00 94.56 100 ILE A N 1
ATOM 835 C CA . ILE A 1 100 ? -28.889 -0.426 35.665 1.00 94.56 100 ILE A CA 1
ATOM 836 C C . ILE A 1 100 ? -28.337 -1.846 35.761 1.00 94.56 100 ILE A C 1
ATOM 838 O O . ILE A 1 100 ? -27.534 -2.279 34.934 1.00 94.56 100 ILE A O 1
ATOM 842 N N . TRP A 1 101 ? -28.758 -2.562 36.798 1.00 89.56 101 TRP A N 1
ATOM 843 C CA . TRP A 1 101 ? -28.434 -3.971 36.982 1.00 89.56 101 TRP A CA 1
ATOM 844 C C . TRP A 1 101 ? -29.506 -4.823 36.319 1.00 89.56 101 TRP A C 1
ATOM 846 O O . TRP A 1 101 ? -30.693 -4.663 36.605 1.00 89.56 101 TRP A O 1
ATOM 856 N N . PHE A 1 102 ? -29.085 -5.741 35.458 1.00 81.56 102 PHE A N 1
ATOM 857 C CA . PHE A 1 102 ? -29.958 -6.733 34.858 1.00 81.56 102 PHE A CA 1
ATOM 858 C C . PHE A 1 102 ? -29.359 -8.111 35.109 1.00 81.56 102 PHE A C 1
ATOM 860 O O . PHE A 1 102 ? -28.342 -8.476 34.526 1.00 81.56 102 PHE A O 1
ATOM 867 N N . ARG A 1 103 ? -30.000 -8.886 35.990 1.00 82.44 103 ARG A N 1
ATOM 868 C CA . ARG A 1 103 ? -29.460 -10.165 36.478 1.00 82.44 103 ARG A CA 1
ATOM 869 C C . ARG A 1 103 ? -28.051 -9.958 37.062 1.00 82.44 103 ARG A C 1
ATOM 871 O O . ARG A 1 103 ? -27.919 -9.186 38.006 1.00 82.44 103 ARG A O 1
ATOM 878 N N . ASP A 1 104 ? -27.033 -10.593 36.481 1.00 81.81 104 ASP A N 1
ATOM 879 C CA . ASP A 1 104 ? -25.656 -10.625 36.992 1.00 81.81 104 ASP A CA 1
ATOM 880 C C . ASP A 1 104 ? -24.703 -9.652 36.273 1.00 81.81 104 ASP A C 1
ATOM 882 O O . ASP A 1 104 ? -23.496 -9.670 36.508 1.00 81.81 104 ASP A O 1
ATOM 886 N N . TYR A 1 105 ? -25.224 -8.784 35.402 1.00 85.12 105 TYR A N 1
ATOM 887 C CA . TYR A 1 105 ? -24.438 -7.784 34.680 1.00 85.12 105 TYR A CA 1
ATOM 888 C C . TYR A 1 105 ? -25.101 -6.412 34.729 1.00 85.12 105 TYR A C 1
ATOM 890 O O . TYR A 1 105 ? -26.268 -6.258 35.098 1.00 85.12 105 TYR A O 1
ATOM 898 N N . TYR A 1 106 ? -24.332 -5.387 34.369 1.00 89.56 106 TYR A N 1
ATOM 899 C CA . TYR A 1 106 ? -24.852 -4.036 34.238 1.00 89.56 106 TYR A CA 1
ATOM 900 C C . TYR A 1 106 ? -24.947 -3.632 32.772 1.00 89.56 106 TYR A C 1
ATOM 902 O O . TYR A 1 106 ? -24.137 -4.031 31.936 1.00 89.56 106 TYR A O 1
ATOM 910 N N . MET A 1 107 ? -25.928 -2.789 32.491 1.00 94.44 107 MET A N 1
ATOM 911 C CA . MET A 1 107 ? -26.067 -2.080 31.227 1.00 94.44 107 MET A CA 1
ATOM 912 C C . MET A 1 107 ? -26.311 -0.597 31.511 1.00 94.44 107 MET A C 1
ATOM 914 O O . MET A 1 107 ? -26.599 -0.202 32.646 1.00 94.44 107 MET A O 1
ATOM 918 N N . ILE A 1 108 ? -26.162 0.237 30.490 1.00 96.69 108 ILE A N 1
ATOM 919 C CA . ILE A 1 108 ? -26.477 1.662 30.569 1.00 96.69 108 ILE A CA 1
ATOM 920 C C . ILE A 1 108 ? -27.859 1.867 29.962 1.00 96.69 108 ILE A C 1
ATOM 922 O O . ILE A 1 108 ? -28.042 1.666 28.763 1.00 96.69 108 ILE A O 1
ATOM 926 N N . TYR A 1 109 ? -28.819 2.284 30.783 1.00 97.25 109 TYR A N 1
ATOM 927 C CA . TYR A 1 109 ? -30.081 2.810 30.281 1.00 97.25 109 TYR A CA 1
ATOM 928 C C . TYR A 1 109 ? -29.846 4.237 29.800 1.00 97.25 109 TYR A C 1
ATOM 930 O O . TYR A 1 109 ? -29.397 5.085 30.573 1.00 97.25 109 TYR A O 1
ATOM 938 N N . VAL A 1 110 ? -30.067 4.474 28.514 1.00 97.50 110 VAL A N 1
ATOM 939 C CA . VAL A 1 110 ? -29.593 5.677 27.838 1.00 97.50 110 VAL A CA 1
ATOM 940 C C . VAL A 1 110 ? -30.590 6.824 27.971 1.00 97.50 110 VAL A C 1
ATOM 942 O O . VAL A 1 110 ? -31.737 6.717 27.545 1.00 97.50 110 VAL A O 1
ATOM 945 N N . ASP A 1 111 ? -30.115 7.951 28.497 1.00 97.31 111 ASP A N 1
ATOM 946 C CA . ASP A 1 111 ? -30.884 9.194 28.596 1.00 97.31 111 ASP A CA 1
ATOM 947 C C . ASP A 1 111 ? -30.621 10.109 27.390 1.00 97.31 111 ASP A C 1
ATOM 949 O O . ASP A 1 111 ? -31.530 10.771 26.890 1.00 97.31 111 ASP A O 1
ATOM 953 N N . GLU A 1 112 ? -29.377 10.137 26.898 1.00 97.25 112 GLU A N 1
ATOM 954 C CA . GLU A 1 112 ? -28.937 11.009 25.806 1.00 97.25 112 GLU A CA 1
ATOM 955 C C . GLU A 1 112 ? -27.878 10.306 24.938 1.00 97.25 112 GLU A C 1
ATOM 957 O O . GLU A 1 112 ? -26.908 9.748 25.460 1.00 97.25 112 GLU A O 1
ATOM 962 N N . ILE A 1 113 ? -28.021 10.390 23.609 1.00 97.31 113 ILE A N 1
ATOM 963 C CA . ILE A 1 113 ? -26.973 10.017 22.647 1.00 97.31 113 ILE A CA 1
ATOM 964 C C . ILE A 1 113 ? -26.656 11.219 21.774 1.00 97.31 113 ILE A C 1
ATOM 966 O O . ILE A 1 113 ? -27.529 11.763 21.099 1.00 97.31 113 ILE A O 1
ATOM 970 N N . THR A 1 114 ? -25.384 11.602 21.746 1.00 97.00 114 THR A N 1
ATOM 971 C CA . THR A 1 114 ? -24.898 12.708 20.918 1.00 97.00 114 THR A CA 1
ATOM 972 C C . THR A 1 114 ? -23.842 12.216 19.931 1.00 97.00 114 THR A C 1
ATOM 974 O O . THR A 1 114 ? -22.932 11.483 20.329 1.00 97.00 114 THR A O 1
ATOM 977 N N . PRO A 1 115 ? -23.922 12.595 18.641 1.00 96.19 115 PRO A N 1
ATOM 978 C CA . PRO A 1 115 ? -22.834 12.360 17.701 1.00 96.19 115 PRO A CA 1
ATOM 979 C C . PRO A 1 115 ? -21.547 13.022 18.197 1.00 96.19 115 PRO A C 1
ATOM 981 O O . PRO A 1 115 ? -21.548 14.197 18.566 1.00 96.19 115 PRO A O 1
ATOM 984 N N . ALA A 1 116 ? -20.446 12.279 18.176 1.00 94.75 116 ALA A N 1
ATOM 985 C CA . ALA A 1 116 ? -19.133 12.767 18.566 1.00 94.75 116 ALA A CA 1
ATOM 986 C C . ALA A 1 116 ? -18.143 12.602 17.408 1.00 94.75 116 ALA A C 1
ATOM 988 O O . ALA A 1 116 ? -18.364 11.840 16.466 1.00 94.75 116 ALA A O 1
ATOM 989 N N . LYS A 1 117 ? -17.020 13.319 17.472 1.00 91.56 117 LYS A N 1
ATOM 990 C CA . LYS A 1 117 ? -15.895 13.109 16.556 1.00 91.56 117 LYS A CA 1
ATOM 991 C C . LYS A 1 117 ? -14.816 12.329 17.287 1.00 91.56 117 LYS A C 1
ATOM 993 O O . LYS A 1 117 ? -14.412 12.721 18.376 1.00 91.56 117 LYS A O 1
ATOM 998 N N . PHE A 1 118 ? -14.371 11.231 16.688 1.00 91.12 118 PHE A N 1
ATOM 999 C CA . PHE A 1 118 ? -13.201 10.520 17.177 1.00 91.12 118 PHE A CA 1
ATOM 1000 C C . PHE A 1 118 ? -11.954 11.279 16.721 1.00 91.12 118 PHE A C 1
ATOM 1002 O O . PHE A 1 118 ? -11.706 11.398 15.519 1.00 91.12 118 PHE A O 1
ATOM 1009 N N . GLU A 1 119 ? -11.198 11.829 17.667 1.00 90.38 119 GLU A N 1
ATOM 1010 C CA . GLU A 1 119 ? -9.925 12.476 17.366 1.00 90.38 119 GLU A CA 1
ATOM 1011 C C . GLU A 1 119 ? -8.866 11.407 17.120 1.00 90.38 119 GLU A C 1
ATOM 1013 O O . GLU A 1 119 ? -8.579 10.587 17.991 1.00 90.38 119 GLU A O 1
ATOM 1018 N N . VAL A 1 120 ? -8.298 11.407 15.914 1.00 86.31 120 VAL A N 1
ATOM 1019 C CA . VAL A 1 120 ? -7.271 10.439 15.537 1.00 86.31 120 VAL A CA 1
ATOM 1020 C C . VAL A 1 120 ? -5.998 10.732 16.339 1.00 86.31 120 VAL A C 1
ATOM 1022 O O . VAL A 1 120 ? -5.424 11.817 16.199 1.00 86.31 120 VAL A O 1
ATOM 1025 N N . PRO A 1 121 ? -5.545 9.798 17.188 1.00 89.19 121 PRO A N 1
ATOM 1026 C CA . PRO A 1 121 ? -4.349 9.991 17.986 1.00 89.19 121 PRO A CA 1
ATOM 1027 C C . PRO A 1 121 ? -3.102 9.915 17.106 1.00 89.19 121 PRO A C 1
ATOM 1029 O O . PRO A 1 121 ? -3.071 9.234 16.081 1.00 89.19 121 PRO A O 1
ATOM 1032 N N . LYS A 1 122 ? -2.039 10.595 17.536 1.00 88.88 122 LYS A N 1
ATOM 1033 C CA . LYS A 1 122 ? -0.718 10.443 16.925 1.00 88.88 122 LYS A CA 1
ATOM 1034 C C . LYS A 1 122 ? -0.041 9.196 17.489 1.00 88.88 122 LYS A C 1
ATOM 1036 O O . LYS A 1 122 ? -0.156 8.914 18.679 1.00 88.88 122 LYS A O 1
ATOM 1041 N N . SER A 1 123 ? 0.663 8.478 16.622 1.00 90.38 123 SER A N 1
ATOM 1042 C CA . SER A 1 123 ? 1.513 7.353 17.015 1.00 90.38 123 SER A CA 1
ATOM 1043 C C . SER A 1 123 ? 2.680 7.850 17.870 1.00 90.38 123 SER A C 1
ATOM 1045 O O . SER A 1 123 ? 3.291 8.866 17.529 1.00 90.38 123 SER A O 1
ATOM 1047 N N . ASP A 1 124 ? 3.008 7.124 18.941 1.00 90.69 124 ASP A N 1
ATOM 1048 C CA . ASP A 1 124 ? 4.230 7.368 19.722 1.00 90.69 124 ASP A CA 1
ATOM 1049 C C . ASP A 1 124 ? 5.475 6.876 18.966 1.00 90.69 124 ASP A C 1
ATOM 1051 O O . ASP A 1 124 ? 6.583 7.355 19.204 1.00 90.69 124 ASP A O 1
ATOM 1055 N N . VAL A 1 125 ? 5.293 5.923 18.048 1.00 93.62 125 VAL A N 1
ATOM 1056 C CA . VAL A 1 125 ? 6.329 5.440 17.133 1.00 93.62 125 VAL A CA 1
ATOM 1057 C C . VAL A 1 125 ? 6.429 6.418 15.961 1.00 93.62 125 VAL A C 1
ATOM 1059 O O . VAL A 1 125 ? 5.422 6.685 15.296 1.00 93.62 125 VAL A O 1
ATOM 1062 N N . SER A 1 126 ? 7.618 6.968 15.700 1.00 95.44 126 SER A N 1
ATOM 1063 C CA . SER A 1 126 ? 7.844 7.815 14.523 1.00 95.44 126 SER A CA 1
ATOM 1064 C C . SER A 1 126 ? 7.917 6.973 13.242 1.00 95.44 126 SER A C 1
ATOM 1066 O O . SER A 1 126 ? 8.140 5.766 13.296 1.00 95.44 126 SER A O 1
ATOM 1068 N N . PHE A 1 127 ? 7.763 7.590 12.063 1.00 96.56 127 PHE A N 1
ATOM 1069 C CA . PHE A 1 127 ? 7.933 6.851 10.802 1.00 96.56 127 PHE A CA 1
ATOM 1070 C C . PHE A 1 127 ? 9.345 6.262 10.666 1.00 96.56 127 PHE A C 1
ATOM 1072 O O . PHE A 1 127 ? 9.499 5.152 10.170 1.00 96.56 127 PHE A O 1
ATOM 1079 N N . HIS A 1 128 ? 10.362 6.974 11.156 1.00 96.69 128 HIS A N 1
ATOM 1080 C CA . HIS A 1 128 ? 11.736 6.485 11.147 1.00 96.69 128 HIS A CA 1
ATOM 1081 C C . HIS A 1 128 ? 11.899 5.251 12.043 1.00 96.69 128 HIS A C 1
ATOM 1083 O O . HIS A 1 128 ? 12.380 4.224 11.574 1.00 96.69 128 HIS A O 1
ATOM 1089 N N . ASP A 1 129 ? 11.413 5.307 13.288 1.00 96.56 129 ASP A N 1
ATOM 1090 C CA . ASP A 1 129 ? 11.473 4.164 14.211 1.00 96.56 129 ASP A CA 1
ATOM 1091 C C . ASP A 1 129 ? 10.691 2.967 13.660 1.00 96.56 129 ASP A C 1
ATOM 1093 O O . ASP A 1 129 ? 11.144 1.827 13.736 1.00 96.56 129 ASP A O 1
ATOM 1097 N N . PHE A 1 130 ? 9.540 3.229 13.032 1.00 96.81 130 PHE A N 1
ATOM 1098 C CA . PHE A 1 130 ? 8.772 2.215 12.322 1.00 96.81 130 PHE A CA 1
ATOM 1099 C C . PHE A 1 130 ? 9.600 1.536 11.224 1.00 96.81 130 PHE A C 1
ATOM 1101 O O . PHE A 1 130 ? 9.578 0.311 11.131 1.00 96.81 130 PHE A O 1
ATOM 1108 N N . GLN A 1 131 ? 10.346 2.295 10.414 1.00 97.25 131 GLN A N 1
ATOM 1109 C CA . GLN A 1 131 ? 11.229 1.729 9.392 1.00 97.25 131 GLN A CA 1
ATOM 1110 C C . GLN A 1 131 ? 12.360 0.901 10.014 1.00 97.25 131 GLN A C 1
ATOM 1112 O O . GLN A 1 131 ? 12.619 -0.208 9.551 1.00 97.25 131 GLN A O 1
ATOM 1117 N N . GLU A 1 132 ? 13.004 1.388 11.075 1.00 96.31 132 GLU A N 1
ATOM 1118 C CA . GLU A 1 132 ? 14.048 0.630 11.776 1.00 96.31 132 GLU A CA 1
ATOM 1119 C C . GLU A 1 132 ? 13.518 -0.703 12.321 1.00 96.31 132 GLU A C 1
ATOM 1121 O O . GLU A 1 132 ? 14.136 -1.750 12.116 1.00 96.31 132 GLU A O 1
ATOM 1126 N N . SER A 1 133 ? 12.330 -0.698 12.929 1.00 95.81 133 SER A N 1
ATOM 1127 C CA . SER A 1 133 ? 11.648 -1.918 13.363 1.00 95.81 133 SER A CA 1
ATOM 1128 C C . SER A 1 133 ? 11.284 -2.821 12.182 1.00 95.81 133 SER A C 1
ATOM 1130 O O . SER A 1 133 ? 11.541 -4.025 12.225 1.00 95.81 133 SER A O 1
ATOM 1132 N N . LEU A 1 134 ? 10.724 -2.257 11.107 1.00 95.81 134 LEU A N 1
ATOM 1133 C CA . LEU A 1 134 ? 10.307 -2.997 9.915 1.00 95.81 134 LEU A CA 1
ATOM 1134 C C . LEU A 1 134 ? 11.481 -3.731 9.260 1.00 95.81 134 LEU A C 1
ATOM 1136 O O . LEU A 1 134 ? 11.296 -4.831 8.751 1.00 95.81 134 LEU A O 1
ATOM 1140 N N . PHE A 1 135 ? 12.682 -3.153 9.298 1.00 96.12 135 PHE A N 1
ATOM 1141 C CA . PHE A 1 135 ? 13.885 -3.705 8.678 1.00 96.12 135 PHE A CA 1
ATOM 1142 C C . PHE A 1 135 ? 14.905 -4.247 9.680 1.00 96.12 135 PHE A C 1
ATOM 1144 O O . PHE A 1 135 ? 16.053 -4.460 9.311 1.00 96.12 135 PHE A O 1
ATOM 1151 N N . ILE A 1 136 ? 14.527 -4.548 10.925 1.00 94.75 136 ILE A N 1
ATOM 1152 C CA . ILE A 1 136 ? 15.489 -4.958 11.967 1.00 94.75 136 ILE A CA 1
ATOM 1153 C C . ILE A 1 136 ? 16.370 -6.164 11.565 1.00 94.75 136 ILE A C 1
ATOM 1155 O O . ILE A 1 136 ? 17.529 -6.259 11.969 1.00 94.75 136 ILE A O 1
ATOM 1159 N N . GLN A 1 137 ? 15.852 -7.077 10.730 1.00 94.62 137 GLN A N 1
ATOM 1160 C CA . GLN A 1 137 ? 16.591 -8.241 10.208 1.00 94.62 137 GLN A CA 1
ATOM 1161 C C . GLN A 1 137 ? 17.254 -8.015 8.841 1.00 94.62 137 GLN A C 1
ATOM 1163 O O . GLN A 1 137 ? 17.795 -8.964 8.274 1.00 94.62 137 GLN A O 1
ATOM 1168 N N . TRP A 1 138 ? 17.203 -6.808 8.288 1.00 95.94 138 TRP A N 1
ATOM 1169 C CA . TRP A 1 138 ? 17.625 -6.517 6.922 1.00 95.94 138 TRP A CA 1
ATOM 1170 C C . TRP A 1 138 ? 18.529 -5.290 6.880 1.00 95.94 138 TRP A C 1
ATOM 1172 O O . TRP A 1 138 ? 18.196 -4.228 7.397 1.00 95.94 138 TRP A O 1
ATOM 1182 N N . SER A 1 139 ? 19.686 -5.434 6.245 1.00 95.69 139 SER A N 1
ATOM 1183 C CA . SER A 1 139 ? 20.605 -4.327 5.966 1.00 95.69 139 SER A CA 1
ATOM 1184 C C . SER A 1 139 ? 20.796 -4.131 4.469 1.00 95.69 139 SER A C 1
ATOM 1186 O O . SER A 1 139 ? 20.480 -5.029 3.696 1.00 95.69 139 SER A O 1
ATOM 1188 N N . GLY A 1 140 ? 21.286 -2.952 4.074 1.00 95.06 140 GLY A N 1
ATOM 1189 C CA . GLY A 1 140 ? 21.521 -2.600 2.668 1.00 95.06 140 GLY A CA 1
ATOM 1190 C C . GLY A 1 140 ? 20.263 -2.195 1.891 1.00 95.06 140 GLY A C 1
ATOM 1191 O O . GLY A 1 140 ? 20.320 -2.053 0.678 1.00 95.06 140 GLY A O 1
ATOM 1192 N N . ILE A 1 141 ? 19.119 -2.027 2.568 1.00 96.44 141 ILE A N 1
ATOM 1193 C CA . ILE A 1 141 ? 17.898 -1.479 1.961 1.00 96.44 141 ILE A CA 1
ATOM 1194 C C . ILE A 1 141 ? 17.904 0.034 2.181 1.00 96.44 141 ILE A C 1
ATOM 1196 O O . ILE A 1 141 ? 17.486 0.515 3.241 1.00 96.44 141 ILE A O 1
ATOM 1200 N N . ASP A 1 142 ? 18.401 0.744 1.173 1.00 94.25 142 ASP A N 1
ATOM 1201 C CA . ASP A 1 142 ? 18.580 2.194 1.175 1.00 94.25 142 ASP A CA 1
ATOM 1202 C C . ASP A 1 142 ? 17.384 2.938 0.551 1.00 94.25 142 ASP A C 1
ATOM 1204 O O . ASP A 1 142 ? 16.451 2.346 -0.002 1.00 94.25 142 ASP A O 1
ATOM 1208 N N . SER A 1 143 ? 17.392 4.265 0.677 1.00 94.94 143 SER A N 1
ATOM 1209 C CA . SER A 1 143 ? 16.394 5.144 0.058 1.00 94.94 143 SER A CA 1
ATOM 1210 C C . SER A 1 143 ? 16.549 5.154 -1.471 1.00 94.94 143 SER A C 1
ATOM 1212 O O . SER A 1 143 ? 17.684 5.143 -1.951 1.00 94.94 143 SER A O 1
ATOM 1214 N N . PRO A 1 144 ? 15.457 5.197 -2.260 1.00 96.38 144 PRO A N 1
ATOM 1215 C CA . PRO A 1 144 ? 14.050 5.338 -1.855 1.00 96.38 144 PRO A CA 1
ATOM 1216 C C . PRO A 1 144 ? 13.333 4.013 -1.545 1.00 96.38 144 PRO A C 1
ATOM 1218 O O . PRO A 1 144 ? 12.164 4.023 -1.152 1.00 96.38 144 PRO A O 1
ATOM 1221 N N . LEU A 1 145 ? 13.987 2.864 -1.748 1.00 97.00 145 LEU A N 1
ATOM 1222 C CA . LEU A 1 145 ? 13.358 1.548 -1.613 1.00 97.00 145 LEU A CA 1
ATOM 1223 C C . LEU A 1 145 ? 12.842 1.299 -0.191 1.00 97.00 145 LEU A C 1
ATOM 1225 O O . LEU A 1 145 ? 11.739 0.780 -0.009 1.00 97.00 145 LEU A O 1
ATOM 1229 N N . ARG A 1 146 ? 13.618 1.705 0.818 1.00 97.44 146 ARG A N 1
ATOM 1230 C CA . ARG A 1 146 ? 13.249 1.584 2.234 1.00 97.44 146 ARG A CA 1
ATOM 1231 C C . ARG A 1 146 ? 11.911 2.261 2.539 1.00 97.44 146 ARG A C 1
ATOM 1233 O O . ARG A 1 146 ? 11.082 1.706 3.258 1.00 97.44 146 ARG A O 1
ATOM 1240 N N . GLU A 1 147 ? 11.690 3.458 2.007 1.00 97.94 147 GLU A N 1
ATOM 1241 C CA . GLU A 1 147 ? 10.452 4.218 2.164 1.00 97.94 147 GLU A CA 1
ATOM 1242 C C . GLU A 1 147 ? 9.312 3.597 1.365 1.00 97.94 147 GLU A C 1
ATOM 1244 O O . GLU A 1 147 ? 8.217 3.453 1.901 1.00 97.94 147 GLU A O 1
ATOM 1249 N N . LEU A 1 148 ? 9.559 3.182 0.121 1.00 97.31 148 LEU A N 1
ATOM 1250 C CA . LEU A 1 148 ? 8.533 2.573 -0.728 1.00 97.31 148 LEU A CA 1
ATOM 1251 C C . LEU A 1 148 ? 7.970 1.278 -0.129 1.00 97.31 148 LEU A C 1
ATOM 1253 O O . LEU A 1 148 ? 6.752 1.111 -0.076 1.00 97.31 148 LEU A O 1
ATOM 1257 N N . LEU A 1 149 ? 8.837 0.409 0.392 1.00 97.56 149 LEU A N 1
ATOM 1258 C CA . LEU A 1 149 ? 8.434 -0.804 1.108 1.00 97.56 149 LEU A CA 1
ATOM 1259 C C . LEU A 1 149 ? 7.671 -0.463 2.398 1.00 97.56 149 LEU A C 1
ATOM 1261 O O . LEU A 1 149 ? 6.632 -1.052 2.689 1.00 97.56 149 LEU A O 1
ATOM 1265 N N . ALA A 1 150 ? 8.126 0.536 3.159 1.00 97.69 150 ALA A N 1
ATOM 1266 C CA . ALA A 1 150 ? 7.408 1.005 4.344 1.00 97.69 150 ALA A CA 1
ATOM 1267 C C . ALA A 1 150 ? 6.017 1.574 3.997 1.00 97.69 150 ALA A C 1
ATOM 1269 O O . ALA A 1 150 ? 5.048 1.352 4.732 1.00 97.69 150 ALA A O 1
ATOM 1270 N N . PHE A 1 151 ? 5.879 2.249 2.852 1.00 97.62 151 PHE A N 1
ATOM 1271 C CA . PHE A 1 151 ? 4.602 2.762 2.368 1.00 97.62 151 PHE A CA 1
ATOM 1272 C C . PHE A 1 151 ? 3.599 1.663 2.017 1.00 97.62 151 PHE A C 1
ATOM 1274 O O . PHE A 1 151 ? 2.406 1.945 2.050 1.00 97.62 151 PHE A O 1
ATOM 1281 N N . GLU A 1 152 ? 3.993 0.414 1.763 1.00 95.75 152 GLU A N 1
ATOM 1282 C CA . GLU A 1 152 ? 3.018 -0.676 1.600 1.00 95.75 152 GLU A CA 1
ATOM 1283 C C . GLU A 1 152 ? 2.245 -0.964 2.894 1.00 95.75 152 GLU A C 1
ATOM 1285 O O . GLU A 1 152 ? 1.047 -1.263 2.850 1.00 95.75 152 GLU A O 1
ATOM 1290 N N . PHE A 1 153 ? 2.894 -0.808 4.050 1.00 95.81 153 PHE A N 1
ATOM 1291 C CA . PHE A 1 153 ? 2.290 -1.011 5.371 1.00 95.81 153 PHE A CA 1
ATOM 1292 C C . PHE A 1 153 ? 1.466 0.195 5.808 1.00 95.81 153 PHE A C 1
ATOM 1294 O O . PHE A 1 153 ? 0.299 0.055 6.185 1.00 95.81 153 PHE A O 1
ATOM 1301 N N . VAL A 1 154 ? 2.042 1.395 5.683 1.00 95.31 154 VAL A N 1
ATOM 1302 C CA . VAL A 1 154 ? 1.324 2.655 5.934 1.00 95.31 154 VAL A CA 1
ATOM 1303 C C . VAL A 1 154 ? 0.124 2.774 4.996 1.00 95.31 154 VAL A C 1
ATOM 1305 O O . VAL A 1 154 ? -0.983 3.116 5.417 1.00 95.31 154 VAL A O 1
ATOM 1308 N N . SER A 1 155 ? 0.321 2.384 3.737 1.00 95.88 155 SER A N 1
ATOM 1309 C CA . SER A 1 155 ? -0.607 2.406 2.604 1.00 95.88 155 SER A CA 1
ATOM 1310 C C . SER A 1 155 ? -1.332 3.738 2.416 1.00 95.88 155 SER A C 1
ATOM 1312 O O . SER A 1 155 ? -1.103 4.705 3.140 1.00 95.88 155 SER A O 1
ATOM 1314 N N . CYS A 1 156 ? -2.183 3.821 1.402 1.00 95.75 156 CYS A N 1
ATOM 1315 C CA . CYS A 1 156 ? -3.000 4.995 1.138 1.00 95.75 156 CYS A CA 1
ATOM 1316 C C . CYS A 1 156 ? -4.485 4.710 1.418 1.00 95.75 156 CYS A C 1
ATOM 1318 O O . CYS A 1 156 ? -4.927 3.567 1.251 1.00 95.75 156 CYS A O 1
ATOM 1320 N N . PRO A 1 157 ? -5.263 5.729 1.820 1.00 95.38 157 PRO A N 1
ATOM 1321 C CA . PRO A 1 157 ? -6.710 5.620 1.927 1.00 95.38 157 PRO A CA 1
ATOM 1322 C C . PRO A 1 157 ? -7.382 5.361 0.567 1.00 95.38 157 PRO A C 1
ATOM 1324 O O . PRO A 1 157 ? -6.827 5.715 -0.478 1.00 95.38 157 PRO A O 1
ATOM 1327 N N . PRO A 1 158 ? -8.604 4.792 0.551 1.00 93.81 158 PRO A N 1
ATOM 1328 C CA . PRO A 1 158 ? -9.450 4.773 -0.635 1.00 93.81 158 PRO A CA 1
ATOM 1329 C C . PRO A 1 158 ? -9.630 6.159 -1.258 1.00 93.81 158 PRO A C 1
ATOM 1331 O O . PRO A 1 158 ? -9.926 7.151 -0.584 1.00 93.81 158 PRO A O 1
ATOM 1334 N N . ILE A 1 159 ? -9.543 6.209 -2.584 1.00 89.62 159 ILE A N 1
ATOM 1335 C CA . ILE A 1 159 ? -9.804 7.426 -3.350 1.00 89.62 159 ILE A CA 1
ATOM 1336 C C . ILE A 1 159 ? -11.271 7.379 -3.782 1.00 89.62 159 ILE A C 1
ATOM 1338 O O . ILE A 1 159 ? -11.601 6.960 -4.893 1.00 89.62 159 ILE A O 1
ATOM 1342 N N . PHE A 1 160 ? -12.167 7.776 -2.871 1.00 85.19 160 PHE A N 1
ATOM 1343 C CA . PHE A 1 160 ? -13.620 7.655 -3.056 1.00 85.19 160 PHE A CA 1
ATOM 1344 C C . PHE A 1 160 ? -14.131 8.340 -4.324 1.00 85.19 160 PHE A C 1
ATOM 1346 O O . PHE A 1 160 ? -14.994 7.789 -5.002 1.00 85.19 160 PHE A O 1
ATOM 1353 N N . ALA A 1 161 ? -13.557 9.492 -4.689 1.00 83.88 161 ALA A N 1
ATOM 1354 C CA . ALA A 1 161 ? -13.914 10.221 -5.908 1.00 83.88 161 ALA A CA 1
ATOM 1355 C C . ALA A 1 161 ? -13.719 9.393 -7.194 1.00 83.88 161 ALA A C 1
ATOM 1357 O O . ALA A 1 161 ? -14.393 9.646 -8.189 1.00 83.88 161 ALA A O 1
ATOM 1358 N N . LEU A 1 162 ? -12.830 8.393 -7.161 1.00 83.31 162 LEU A N 1
ATOM 1359 C CA . LEU A 1 162 ? -12.552 7.479 -8.272 1.00 83.31 162 LEU A CA 1
ATOM 1360 C C . LEU A 1 162 ? -13.197 6.094 -8.083 1.00 83.31 162 LEU A C 1
ATOM 1362 O O . LEU A 1 162 ? -13.051 5.226 -8.941 1.00 83.31 162 LEU A O 1
ATOM 1366 N N . GLY A 1 163 ? -13.893 5.855 -6.964 1.00 86.75 163 GLY A N 1
ATOM 1367 C CA . GLY A 1 163 ? -14.502 4.559 -6.649 1.00 86.75 163 GLY A CA 1
ATOM 1368 C C . GLY A 1 163 ? -13.489 3.416 -6.509 1.00 86.75 163 GLY A C 1
ATOM 1369 O O . GLY A 1 163 ? -13.815 2.266 -6.813 1.00 86.75 163 GLY A O 1
ATOM 1370 N N . GLN A 1 164 ? -12.258 3.725 -6.095 1.00 89.19 164 GLN A N 1
ATOM 1371 C CA . GLN A 1 164 ? -11.157 2.766 -6.000 1.00 89.19 164 GLN A CA 1
ATOM 1372 C C . GLN A 1 164 ? -10.732 2.538 -4.556 1.00 89.19 164 GLN A C 1
ATOM 1374 O O . GLN A 1 164 ? -10.722 3.450 -3.726 1.00 89.19 164 GLN A O 1
ATOM 1379 N N . VAL A 1 165 ? -10.339 1.298 -4.282 1.00 93.88 165 VAL A N 1
ATOM 1380 C CA . VAL A 1 165 ? -9.768 0.914 -2.991 1.00 93.88 165 VAL A CA 1
ATOM 1381 C C . VAL A 1 165 ? -8.376 1.516 -2.815 1.00 93.88 165 VAL A C 1
ATOM 1383 O O . VAL A 1 165 ? -7.662 1.768 -3.792 1.00 93.88 165 VAL A O 1
ATOM 1386 N N . GLY A 1 166 ? -8.008 1.762 -1.560 1.00 95.38 166 GLY A N 1
ATOM 1387 C CA . GLY A 1 166 ? -6.664 2.183 -1.186 1.00 95.38 166 GLY A CA 1
ATOM 1388 C C . GLY A 1 166 ? -5.681 1.011 -1.198 1.00 95.38 166 GLY A C 1
ATOM 1389 O O . GLY A 1 166 ? -6.023 -0.105 -1.604 1.00 95.38 166 GLY A O 1
ATOM 1390 N N . GLY A 1 167 ? -4.472 1.248 -0.703 1.00 96.00 167 GLY A N 1
ATOM 1391 C CA . GLY A 1 167 ? -3.362 0.297 -0.797 1.00 96.00 167 GLY A CA 1
ATOM 1392 C C . GLY A 1 167 ? -2.268 0.748 -1.754 1.00 96.00 167 GLY A C 1
ATOM 1393 O O . GLY A 1 167 ? -2.528 1.457 -2.727 1.00 96.00 167 GLY A O 1
ATOM 1394 N N . ILE A 1 168 ? -1.040 0.320 -1.476 1.00 96.19 168 ILE A N 1
ATOM 1395 C CA . ILE A 1 168 ? 0.102 0.474 -2.383 1.00 96.19 168 ILE A CA 1
ATOM 1396 C C . ILE A 1 168 ? 0.545 -0.909 -2.817 1.00 96.19 168 ILE A C 1
ATOM 1398 O O . ILE A 1 168 ? 0.603 -1.827 -2.002 1.00 96.19 168 ILE A O 1
ATOM 1402 N N . ASN A 1 169 ? 0.830 -1.042 -4.108 1.00 96.31 169 ASN A N 1
ATOM 1403 C CA . ASN A 1 169 ? 1.320 -2.281 -4.677 1.00 96.31 169 ASN A CA 1
ATOM 1404 C C . ASN A 1 169 ? 2.740 -2.098 -5.189 1.00 96.31 169 ASN A C 1
ATOM 1406 O O . ASN A 1 169 ? 2.980 -1.221 -6.025 1.00 96.31 169 ASN A O 1
ATOM 1410 N N . LEU A 1 170 ? 3.644 -2.959 -4.745 1.00 96.38 170 LEU A N 1
ATOM 1411 C CA . LEU A 1 170 ? 5.038 -2.951 -5.153 1.00 96.38 170 LEU A CA 1
ATOM 1412 C C . LEU A 1 170 ? 5.418 -4.292 -5.782 1.00 96.38 170 LEU A C 1
ATOM 1414 O O . LEU A 1 170 ? 4.895 -5.344 -5.412 1.00 96.38 170 LEU A O 1
ATOM 1418 N N . SER A 1 171 ? 6.340 -4.271 -6.740 1.00 96.56 171 SER A N 1
ATOM 1419 C CA . SER A 1 171 ? 7.054 -5.484 -7.148 1.00 96.56 171 SER A CA 1
ATOM 1420 C C . SER A 1 171 ? 8.527 -5.370 -6.831 1.00 96.56 171 SER A C 1
ATOM 1422 O O . SER A 1 171 ? 9.133 -4.349 -7.142 1.00 96.56 171 SER A O 1
ATOM 1424 N N . LEU A 1 172 ? 9.100 -6.434 -6.295 1.00 97.12 172 LEU A N 1
ATOM 1425 C CA . LEU A 1 172 ? 10.474 -6.493 -5.855 1.00 97.12 172 LEU A CA 1
ATOM 1426 C C . LEU A 1 172 ? 11.241 -7.549 -6.650 1.00 97.12 172 LEU A C 1
ATOM 1428 O O . LEU A 1 172 ? 11.068 -8.756 -6.439 1.00 97.12 172 LEU A O 1
ATOM 1432 N N . TYR A 1 173 ? 12.082 -7.063 -7.559 1.00 95.75 173 TYR A N 1
ATOM 1433 C CA . TYR A 1 173 ? 13.044 -7.856 -8.313 1.00 95.75 173 TYR A CA 1
ATOM 1434 C C . TYR A 1 173 ? 14.280 -8.141 -7.480 1.00 95.75 173 TYR A C 1
ATOM 1436 O O . TYR A 1 173 ? 14.662 -7.347 -6.621 1.00 95.75 173 TYR A O 1
ATOM 1444 N N . ASP A 1 174 ? 14.891 -9.295 -7.711 1.00 94.56 174 ASP A N 1
ATOM 1445 C CA . ASP A 1 174 ? 16.033 -9.743 -6.935 1.00 94.56 174 ASP A CA 1
ATOM 1446 C C . ASP A 1 174 ? 17.341 -9.539 -7.696 1.00 94.56 174 ASP A C 1
ATOM 1448 O O . ASP A 1 174 ? 17.802 -10.414 -8.428 1.00 94.56 174 ASP A O 1
ATOM 1452 N N . GLY A 1 175 ? 17.958 -8.374 -7.505 1.00 90.62 175 GLY A N 1
ATOM 1453 C CA . GLY A 1 175 ? 19.296 -8.091 -8.019 1.00 90.62 175 GLY A CA 1
ATOM 1454 C C . GLY A 1 175 ? 20.407 -8.846 -7.279 1.00 90.62 175 GLY A C 1
ATOM 1455 O O . GLY A 1 175 ? 21.548 -8.810 -7.725 1.00 90.62 175 GLY A O 1
ATOM 1456 N N . THR A 1 176 ? 20.104 -9.548 -6.178 1.00 90.75 176 THR A N 1
ATOM 1457 C CA . THR A 1 176 ? 21.107 -10.297 -5.395 1.00 90.75 176 THR A CA 1
ATOM 1458 C C . THR A 1 176 ? 21.397 -11.681 -5.974 1.00 90.75 176 THR A C 1
ATOM 1460 O O . THR A 1 176 ? 22.472 -12.232 -5.758 1.00 90.75 176 THR A O 1
ATOM 1463 N N . GLY A 1 177 ? 20.432 -12.267 -6.693 1.00 87.56 177 GLY A N 1
ATOM 1464 C CA . GLY A 1 177 ? 20.505 -13.645 -7.185 1.00 87.56 177 GLY A CA 1
ATOM 1465 C C . GLY A 1 177 ? 20.326 -14.731 -6.111 1.00 87.56 177 GLY A C 1
ATOM 1466 O O . GLY A 1 177 ? 20.467 -15.913 -6.420 1.00 87.56 177 GLY A O 1
ATOM 1467 N N . GLU A 1 178 ? 20.001 -14.380 -4.859 1.00 91.81 178 GLU A N 1
ATOM 1468 C CA . GLU A 1 178 ? 19.886 -15.343 -3.747 1.00 91.81 178 GLU A CA 1
ATOM 1469 C C . GLU A 1 178 ? 18.438 -15.673 -3.323 1.00 91.81 178 GLU A C 1
ATOM 1471 O O . GLU A 1 178 ? 18.200 -16.318 -2.285 1.00 91.81 178 GLU A O 1
ATOM 1476 N N . GLY A 1 179 ? 17.442 -15.201 -4.068 1.00 93.19 179 GLY A N 1
ATOM 1477 C CA . GLY A 1 179 ? 16.025 -15.259 -3.709 1.00 93.19 179 GLY A CA 1
ATOM 1478 C C . GLY A 1 179 ? 15.680 -14.378 -2.503 1.00 93.19 179 GLY A C 1
ATOM 1479 O O . GLY A 1 179 ? 14.840 -14.760 -1.672 1.00 93.19 179 GLY A O 1
ATOM 1480 N N . LEU A 1 180 ? 16.375 -13.246 -2.319 1.00 95.44 180 LEU A N 1
ATOM 1481 C CA . LEU A 1 180 ? 16.176 -12.367 -1.159 1.00 95.44 180 LEU A CA 1
ATOM 1482 C C . LEU A 1 180 ? 14.828 -11.653 -1.191 1.00 95.44 180 LEU A C 1
ATOM 1484 O O . LEU A 1 180 ? 14.220 -11.507 -0.129 1.00 95.44 180 LEU A O 1
ATOM 1488 N N . SER A 1 181 ? 14.302 -11.320 -2.370 1.00 96.19 181 SER A N 1
ATOM 1489 C CA . SER A 1 181 ? 12.981 -10.690 -2.511 1.00 96.19 181 SER A CA 1
ATOM 1490 C C . SER A 1 181 ? 11.897 -11.546 -1.844 1.00 96.19 181 SER A C 1
ATOM 1492 O O . SER A 1 181 ? 11.207 -11.116 -0.920 1.00 96.19 181 SER A O 1
ATOM 1494 N N . LYS A 1 182 ? 11.819 -12.835 -2.187 1.00 95.12 182 LYS A N 1
ATOM 1495 C CA . LYS A 1 182 ? 10.842 -13.772 -1.616 1.00 95.12 182 LYS A CA 1
ATOM 1496 C C . LYS A 1 182 ? 11.077 -14.024 -0.132 1.00 95.12 182 LYS A C 1
ATOM 1498 O O . LYS A 1 182 ? 10.126 -14.297 0.608 1.00 95.12 182 LYS A O 1
ATOM 1503 N N . LYS A 1 183 ? 12.332 -13.982 0.326 1.00 95.38 183 LYS A N 1
ATOM 1504 C CA . LYS A 1 183 ? 12.669 -14.085 1.754 1.00 95.38 183 LYS A CA 1
ATOM 1505 C C . LYS A 1 183 ? 12.197 -12.844 2.522 1.00 95.38 183 LYS A C 1
ATOM 1507 O O . LYS A 1 183 ? 11.714 -13.022 3.643 1.00 95.38 183 LYS A O 1
ATOM 1512 N N . LEU A 1 184 ? 12.280 -11.649 1.932 1.00 95.88 184 LEU A N 1
ATOM 1513 C CA . LEU A 1 184 ? 11.776 -10.399 2.506 1.00 95.88 184 LEU A CA 1
ATOM 1514 C C . LEU A 1 184 ? 10.249 -10.420 2.615 1.00 95.88 184 LEU A C 1
ATOM 1516 O O . LEU A 1 184 ? 9.724 -10.275 3.716 1.00 95.88 184 LEU A O 1
ATOM 1520 N N . LEU A 1 185 ? 9.539 -10.788 1.544 1.00 93.81 185 LEU A N 1
ATOM 1521 C CA . LEU A 1 185 ? 8.074 -10.936 1.557 1.00 93.81 185 LEU A CA 1
ATOM 1522 C C . LEU A 1 185 ? 7.586 -11.923 2.634 1.00 93.81 185 LEU A C 1
ATOM 1524 O O . LEU A 1 185 ? 6.579 -11.707 3.316 1.00 93.81 185 LEU A O 1
ATOM 1528 N N . LYS A 1 186 ? 8.287 -13.055 2.796 1.00 92.81 186 LYS A N 1
ATOM 1529 C CA . LYS A 1 186 ? 7.981 -14.032 3.858 1.00 92.81 186 LYS A CA 1
ATOM 1530 C C . LYS A 1 186 ? 8.207 -13.444 5.246 1.00 92.81 186 LYS A C 1
ATOM 1532 O O . LYS A 1 186 ? 7.423 -13.728 6.148 1.00 92.81 186 LYS A O 1
ATOM 1537 N N . TYR A 1 187 ? 9.267 -12.659 5.410 1.00 93.44 187 TYR A N 1
ATOM 1538 C CA . TYR A 1 187 ? 9.569 -11.976 6.658 1.00 93.44 187 TYR A CA 1
ATOM 1539 C C . TYR A 1 187 ? 8.490 -10.936 6.996 1.00 93.44 187 TYR A C 1
ATOM 1541 O O . TYR A 1 187 ? 7.919 -11.001 8.081 1.00 93.44 187 TYR A O 1
ATOM 1549 N N . PHE A 1 188 ? 8.099 -10.091 6.048 1.00 93.88 188 PHE A N 1
ATOM 1550 C CA . PHE A 1 188 ? 7.009 -9.127 6.196 1.00 93.88 188 PHE A CA 1
ATOM 1551 C C . PHE A 1 188 ? 5.686 -9.758 6.627 1.00 93.88 188 PHE A C 1
ATOM 1553 O O . PHE A 1 188 ? 5.070 -9.316 7.594 1.00 93.88 188 PHE A O 1
ATOM 1560 N N . ARG A 1 189 ? 5.294 -10.878 6.012 1.00 90.81 189 ARG A N 1
ATOM 1561 C CA . ARG A 1 189 ? 4.120 -11.651 6.458 1.00 90.81 189 ARG A CA 1
ATOM 1562 C C . ARG A 1 189 ? 4.233 -12.193 7.883 1.00 90.81 189 ARG A C 1
ATOM 1564 O O . ARG A 1 189 ? 3.204 -12.470 8.489 1.00 90.81 189 ARG A O 1
ATOM 1571 N N . SER A 1 190 ? 5.450 -12.431 8.367 1.00 88.25 190 SER A N 1
ATOM 1572 C CA . SER A 1 190 ? 5.691 -12.998 9.697 1.00 88.25 190 SER A CA 1
ATOM 1573 C C . SER A 1 190 ? 5.715 -11.955 10.811 1.00 88.25 190 SER A C 1
ATOM 1575 O O . SER A 1 190 ? 5.485 -12.320 11.960 1.00 88.25 190 SER A O 1
ATOM 1577 N N . ILE A 1 191 ? 5.976 -10.684 10.482 1.00 89.81 191 ILE A N 1
ATOM 1578 C CA . ILE A 1 191 ? 6.057 -9.605 11.476 1.00 89.81 191 ILE A CA 1
ATOM 1579 C C . ILE A 1 191 ? 4.743 -8.850 11.681 1.00 89.81 191 ILE A C 1
ATOM 1581 O O . ILE A 1 191 ? 4.591 -8.164 12.686 1.00 89.81 191 ILE A O 1
ATOM 1585 N N . ILE A 1 192 ? 3.784 -8.986 10.764 1.00 89.19 192 ILE A N 1
ATOM 1586 C CA . ILE A 1 192 ? 2.446 -8.411 10.926 1.00 89.19 192 ILE A CA 1
ATOM 1587 C C . ILE A 1 192 ? 1.459 -9.421 11.520 1.00 89.19 192 ILE A C 1
ATOM 1589 O O . ILE A 1 192 ? 1.567 -10.622 11.247 1.00 89.19 192 ILE A O 1
ATOM 1593 N N . PRO A 1 193 ? 0.443 -8.951 12.266 1.00 89.31 193 PRO A N 1
ATOM 1594 C CA . PRO A 1 193 ? -0.633 -9.803 12.746 1.00 89.31 193 PRO A CA 1
ATOM 1595 C C . PRO A 1 193 ? -1.279 -10.621 11.625 1.00 89.31 193 PRO A C 1
ATOM 1597 O O . PRO A 1 193 ? -1.680 -10.100 10.579 1.00 89.31 193 PRO A O 1
ATOM 1600 N N . ALA A 1 194 ? -1.442 -11.924 11.862 1.00 87.50 194 ALA A N 1
ATOM 1601 C CA . ALA A 1 194 ? -2.045 -12.835 10.888 1.00 87.50 194 ALA A CA 1
ATOM 1602 C C . ALA A 1 194 ? -3.488 -12.440 10.520 1.00 87.50 194 ALA A C 1
ATOM 1604 O O . ALA A 1 194 ? -3.973 -12.803 9.444 1.00 87.50 194 ALA A O 1
ATOM 1605 N N . ASP A 1 195 ? -4.165 -11.698 11.398 1.00 86.25 195 ASP A N 1
ATOM 1606 C CA . ASP A 1 195 ? -5.506 -11.163 11.181 1.00 86.25 195 ASP A CA 1
ATOM 1607 C C . ASP A 1 195 ? -5.554 -10.161 10.024 1.00 86.25 195 ASP A C 1
ATOM 1609 O O . ASP A 1 195 ? -6.507 -10.205 9.244 1.00 86.25 195 ASP A O 1
ATOM 1613 N N . PHE A 1 196 ? -4.502 -9.351 9.840 1.00 87.62 196 PHE A N 1
ATOM 1614 C CA . PHE A 1 196 ? -4.372 -8.414 8.716 1.00 87.62 196 PHE A CA 1
ATOM 1615 C C . PHE A 1 196 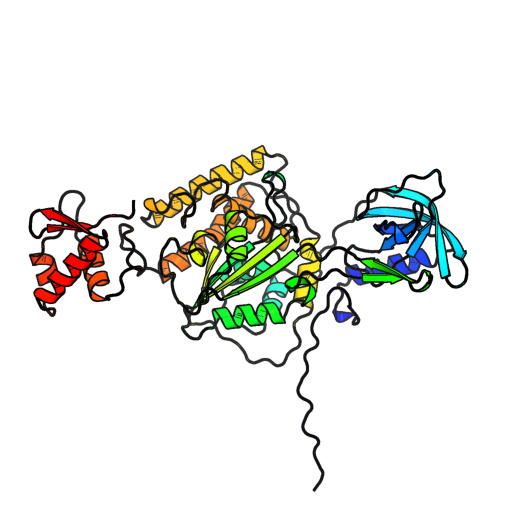? -4.216 -9.162 7.392 1.00 87.62 196 PHE A C 1
ATOM 1617 O O . PHE A 1 196 ? -4.923 -8.898 6.422 1.00 87.62 196 PHE A O 1
ATOM 1624 N N . VAL A 1 197 ? -3.346 -10.174 7.362 1.00 85.00 197 VAL A N 1
ATOM 1625 C CA . VAL A 1 197 ? -3.085 -10.977 6.154 1.00 85.00 197 VAL A CA 1
ATOM 1626 C C . VAL A 1 197 ? -4.311 -11.794 5.752 1.00 85.00 197 VAL A C 1
ATOM 1628 O O . VAL A 1 197 ? -4.651 -11.914 4.574 1.00 85.00 197 VAL A O 1
ATOM 1631 N N . LYS A 1 198 ? -4.989 -12.396 6.734 1.00 85.06 198 LYS A N 1
ATOM 1632 C CA . LYS A 1 198 ? -6.136 -13.278 6.491 1.00 85.06 198 LYS A CA 1
ATOM 1633 C C . LYS A 1 198 ? -7.454 -12.519 6.377 1.00 85.06 198 LYS A C 1
ATOM 1635 O O . LYS A 1 198 ? -8.439 -13.142 5.976 1.00 85.06 198 LYS A O 1
ATOM 1640 N N . GLY A 1 199 ? -7.494 -11.233 6.736 1.00 84.56 199 GLY A N 1
ATOM 1641 C CA . GLY A 1 199 ? -8.705 -10.417 6.841 1.00 84.56 199 GLY A CA 1
ATOM 1642 C C . GLY A 1 199 ? -9.717 -10.990 7.825 1.00 84.56 199 GLY A C 1
ATOM 1643 O O . GLY A 1 199 ? -10.900 -11.100 7.491 1.00 84.56 199 GLY A O 1
ATOM 1644 N N . ARG A 1 200 ? -9.259 -11.495 8.972 1.00 87.56 200 ARG A N 1
ATOM 1645 C CA . ARG A 1 200 ? -10.154 -12.117 9.955 1.00 87.56 200 ARG A CA 1
ATOM 1646 C C . ARG A 1 200 ? -11.022 -11.045 10.605 1.00 87.56 200 ARG A C 1
ATOM 1648 O O . ARG A 1 200 ? -10.519 -10.011 11.030 1.00 87.56 200 ARG A O 1
ATOM 1655 N N . SER A 1 201 ? -12.320 -11.309 10.658 1.00 89.81 201 SER A N 1
ATOM 1656 C CA . SER A 1 201 ? -13.246 -10.572 11.513 1.00 89.81 201 SER A CA 1
ATOM 1657 C C . SER A 1 201 ? -12.974 -10.907 12.971 1.00 89.81 201 SER A C 1
ATOM 1659 O O . SER A 1 201 ? -12.709 -12.070 13.274 1.00 89.81 201 SER A O 1
ATOM 1661 N N . GLY A 1 202 ? -13.092 -9.914 13.844 1.00 89.06 202 GLY A N 1
ATOM 1662 C CA . GLY A 1 202 ? -13.164 -10.145 15.280 1.00 89.06 202 GLY A CA 1
ATOM 1663 C C . GLY A 1 202 ? -14.545 -10.653 15.690 1.00 89.06 202 GLY A C 1
ATOM 1664 O O . GLY A 1 202 ? -15.515 -10.592 14.921 1.00 89.06 202 GLY A O 1
ATOM 1665 N N . VAL A 1 203 ? -14.631 -11.137 16.922 1.00 91.94 203 VAL A N 1
ATOM 1666 C CA . VAL A 1 203 ? -15.882 -11.549 17.556 1.00 91.94 203 VAL A CA 1
ATOM 1667 C C . VAL A 1 203 ? -15.920 -10.939 18.949 1.00 91.94 203 VAL A C 1
ATOM 1669 O O . VAL A 1 203 ? -14.956 -11.064 19.696 1.00 91.94 203 VAL A O 1
ATOM 1672 N N . ILE A 1 204 ? -17.025 -10.276 19.275 1.00 92.81 204 ILE A N 1
ATOM 1673 C CA . ILE A 1 204 ? -17.351 -9.878 20.642 1.00 92.81 204 ILE A CA 1
ATOM 1674 C C . ILE A 1 204 ? -18.311 -10.932 21.179 1.00 92.81 204 ILE A C 1
ATOM 1676 O O . ILE A 1 204 ? -19.407 -11.119 20.639 1.00 92.81 204 ILE A O 1
ATOM 1680 N N . GLU A 1 205 ? -17.877 -11.643 22.210 1.00 92.19 205 GLU A N 1
ATOM 1681 C CA . GLU A 1 205 ? -18.725 -12.576 22.938 1.00 92.19 205 GLU A CA 1
ATOM 1682 C C . GLU A 1 205 ? -19.440 -11.831 24.061 1.00 92.19 205 GLU A C 1
ATOM 1684 O O . GLU A 1 205 ? -18.816 -11.091 24.819 1.00 92.19 205 GLU A O 1
ATOM 1689 N N . ILE A 1 206 ? -20.753 -12.034 24.157 1.00 90.50 206 ILE A N 1
ATOM 1690 C CA . ILE A 1 206 ? -21.603 -11.490 25.215 1.00 90.50 206 ILE A CA 1
ATOM 1691 C C . ILE A 1 206 ? -22.232 -12.690 25.930 1.00 90.50 206 ILE A C 1
ATOM 1693 O O . ILE A 1 206 ? -23.326 -13.144 25.548 1.00 90.50 206 ILE A O 1
ATOM 1697 N N . PRO A 1 207 ? -21.516 -13.280 26.903 1.00 86.25 207 PRO A N 1
ATOM 1698 C CA . PRO A 1 207 ? -21.919 -14.526 27.545 1.00 86.25 207 PRO A CA 1
ATOM 1699 C C . PRO A 1 207 ? -23.315 -14.451 28.164 1.00 86.25 207 PRO A C 1
ATOM 1701 O O . PRO A 1 207 ? -24.082 -15.410 28.086 1.00 86.25 207 PRO A O 1
ATOM 1704 N N . GLU A 1 208 ? -23.681 -13.290 28.703 1.00 84.19 208 GLU A N 1
ATOM 1705 C CA . GLU A 1 208 ? -24.925 -13.060 29.437 1.00 84.19 208 GLU A CA 1
ATOM 1706 C C . GLU A 1 208 ? -26.174 -13.231 28.568 1.00 84.19 208 GLU A C 1
ATOM 1708 O O . GLU A 1 208 ? -27.238 -13.607 29.064 1.00 84.19 208 GLU A O 1
ATOM 1713 N N . PHE A 1 209 ? -26.032 -13.014 27.260 1.00 82.50 209 PHE A N 1
ATOM 1714 C CA . PHE A 1 209 ? -27.081 -13.248 26.269 1.00 82.50 209 PHE A CA 1
ATOM 1715 C C . PHE A 1 209 ? -26.823 -14.496 25.424 1.00 82.50 209 PHE A C 1
ATOM 1717 O O . PHE A 1 209 ? -27.643 -14.830 24.570 1.00 82.50 209 PHE A O 1
ATOM 1724 N N . SER A 1 210 ? -25.690 -15.181 25.624 1.00 87.62 210 SER A N 1
ATOM 1725 C CA . SER A 1 210 ? -25.200 -16.221 24.709 1.00 87.62 210 SER A CA 1
ATOM 1726 C C . SER A 1 210 ? -25.150 -15.727 23.254 1.00 87.62 210 SER A C 1
ATOM 1728 O O . SER A 1 210 ? -25.464 -16.457 22.312 1.00 87.62 210 SER A O 1
ATOM 1730 N N . VAL A 1 211 ? -24.781 -14.454 23.071 1.00 91.50 211 VAL A N 1
ATOM 1731 C CA . VAL A 1 211 ? -24.716 -13.789 21.767 1.00 91.50 211 VAL A CA 1
ATOM 1732 C C . VAL A 1 211 ? -23.261 -13.595 21.367 1.00 91.50 211 VAL A C 1
ATOM 1734 O O . VAL A 1 211 ? -22.424 -13.176 22.160 1.00 91.50 211 VAL A O 1
ATOM 1737 N N . GLN A 1 212 ? -22.976 -13.860 20.096 1.00 93.62 212 GLN A N 1
ATOM 1738 C CA . GLN A 1 212 ? -21.714 -13.507 19.456 1.00 93.62 212 GLN A CA 1
ATOM 1739 C C . GLN A 1 212 ? -21.978 -12.494 18.344 1.00 93.62 212 GLN A C 1
ATOM 1741 O O . GLN A 1 212 ? -22.757 -12.765 17.411 1.00 93.62 212 GLN A O 1
ATOM 1746 N N . ILE A 1 213 ? -21.307 -11.348 18.442 1.00 93.56 213 ILE A N 1
ATOM 1747 C CA . ILE A 1 213 ? -21.355 -10.270 17.457 1.00 93.56 213 ILE A CA 1
ATOM 1748 C C . ILE A 1 213 ? -20.069 -10.291 16.653 1.00 93.56 213 ILE A C 1
ATOM 1750 O O . ILE A 1 213 ? -18.967 -10.213 17.191 1.00 93.56 213 ILE A O 1
ATOM 1754 N N . LYS A 1 214 ? -20.212 -10.395 15.335 1.00 92.56 214 LYS A N 1
ATOM 1755 C CA . LYS A 1 214 ? -19.078 -10.392 14.419 1.00 92.56 214 LYS A CA 1
ATOM 1756 C C . LYS A 1 214 ? -18.753 -8.955 14.030 1.00 92.56 214 LYS A C 1
ATOM 1758 O O . LYS A 1 214 ? -19.584 -8.287 13.421 1.00 92.56 214 LYS A O 1
ATOM 1763 N N . VAL A 1 215 ? -17.532 -8.513 14.307 1.00 91.25 215 VAL A N 1
ATOM 1764 C CA . VAL A 1 215 ? -17.046 -7.204 13.853 1.00 91.25 215 VAL A CA 1
ATOM 1765 C C . VAL A 1 215 ? -16.382 -7.326 12.472 1.00 91.25 215 VAL A C 1
ATOM 1767 O O . VAL A 1 215 ? -15.856 -8.393 12.121 1.00 91.25 215 VAL A O 1
ATOM 1770 N N . PRO A 1 216 ? -16.437 -6.287 11.619 1.00 88.62 216 PRO A N 1
ATOM 1771 C CA . PRO A 1 216 ? -15.782 -6.313 10.321 1.00 88.62 216 PRO A CA 1
ATOM 1772 C C . PRO A 1 216 ? -14.271 -6.534 10.487 1.00 88.62 216 PRO A C 1
ATOM 1774 O O . PRO A 1 216 ? -13.706 -6.245 11.542 1.00 88.62 216 PRO A O 1
ATOM 1777 N N . PRO A 1 217 ? -13.604 -7.099 9.469 1.00 88.94 217 PRO A N 1
ATOM 1778 C CA . PRO A 1 217 ? -12.156 -7.228 9.500 1.00 88.94 217 PRO A CA 1
ATOM 1779 C C . PRO A 1 217 ? -11.491 -5.851 9.550 1.00 88.94 217 PRO A C 1
ATOM 1781 O O . PRO A 1 217 ? -12.099 -4.846 9.174 1.00 88.94 217 PRO A O 1
ATOM 1784 N N . PHE A 1 218 ? -10.218 -5.824 9.949 1.00 90.19 218 PHE A N 1
ATOM 1785 C CA . PHE A 1 218 ? -9.406 -4.621 9.806 1.00 90.19 218 PHE A CA 1
ATOM 1786 C C . PHE A 1 218 ? -9.469 -4.114 8.358 1.00 90.19 218 PHE A C 1
ATOM 1788 O O . PHE A 1 218 ? -9.410 -4.900 7.408 1.00 90.19 218 PHE A O 1
ATOM 1795 N N . SER A 1 219 ? -9.634 -2.801 8.203 1.00 88.81 219 SER A N 1
ATOM 1796 C CA . SER A 1 219 ? -9.934 -2.144 6.924 1.00 88.81 219 SER A CA 1
ATOM 1797 C C . SER A 1 219 ? -8.823 -2.312 5.879 1.00 88.81 219 SER A C 1
ATOM 1799 O O . SER A 1 219 ? -9.086 -2.239 4.673 1.00 88.81 219 SER A O 1
ATOM 1801 N N . TRP A 1 220 ? -7.603 -2.596 6.344 1.00 93.81 220 TRP A N 1
ATOM 1802 C CA . TRP A 1 220 ? -6.424 -2.871 5.537 1.00 93.81 220 TRP A CA 1
ATOM 1803 C C . TRP A 1 220 ? -6.055 -4.359 5.508 1.00 93.81 220 TRP A C 1
ATOM 1805 O O . TRP A 1 220 ? -6.046 -5.041 6.535 1.00 93.81 220 TRP A O 1
ATOM 1815 N N . GLY A 1 221 ? -5.691 -4.839 4.320 1.00 92.88 221 GLY A N 1
ATOM 1816 C CA . GLY A 1 221 ? -5.090 -6.150 4.107 1.00 92.88 221 GLY A CA 1
ATOM 1817 C C . GLY A 1 221 ? -3.725 -6.059 3.427 1.00 92.88 221 GLY A C 1
ATOM 1818 O O . GLY A 1 221 ? -3.458 -5.142 2.650 1.00 92.88 221 GLY A O 1
ATOM 1819 N N . PHE A 1 222 ? -2.889 -7.069 3.668 1.00 93.44 222 PHE A N 1
ATOM 1820 C CA . PHE A 1 222 ? -1.586 -7.223 3.024 1.00 93.44 222 PHE A CA 1
ATOM 1821 C C . PHE A 1 222 ? -1.475 -8.574 2.328 1.00 93.44 222 PHE A C 1
ATOM 1823 O O . PHE A 1 222 ? -1.689 -9.627 2.941 1.00 93.44 222 PHE A O 1
ATOM 1830 N N . LYS A 1 223 ? -1.110 -8.560 1.045 1.00 92.56 223 LYS A N 1
ATOM 1831 C CA . LYS A 1 223 ? -0.978 -9.770 0.239 1.00 92.56 223 LYS A CA 1
ATOM 1832 C C . LYS A 1 223 ? 0.341 -9.793 -0.521 1.00 92.56 223 LYS A C 1
ATOM 1834 O O . LYS A 1 223 ? 0.434 -9.296 -1.630 1.00 92.56 223 LYS A O 1
ATOM 1839 N N . ALA A 1 224 ? 1.316 -10.506 0.026 1.00 92.19 224 ALA A N 1
ATOM 1840 C CA . ALA A 1 224 ? 2.510 -10.875 -0.734 1.00 92.19 224 ALA A CA 1
ATOM 1841 C C . ALA A 1 224 ? 2.180 -11.948 -1.802 1.00 92.19 224 ALA A C 1
ATOM 1843 O O . ALA A 1 224 ? 1.319 -12.796 -1.560 1.00 92.19 224 ALA A O 1
ATOM 1844 N N . CYS A 1 225 ? 2.848 -11.976 -2.951 1.00 92.69 225 CYS A N 1
ATOM 1845 C CA . CYS A 1 225 ? 2.730 -13.033 -3.964 1.00 92.69 225 CYS A CA 1
ATOM 1846 C C . CYS A 1 225 ? 4.101 -13.366 -4.564 1.00 92.69 225 CYS A C 1
ATOM 1848 O O . CYS A 1 225 ? 4.948 -12.496 -4.701 1.00 92.69 225 CYS A O 1
ATOM 1850 N N . ASP A 1 226 ? 4.298 -14.633 -4.924 1.00 93.69 226 ASP A N 1
ATOM 1851 C CA . ASP A 1 226 ? 5.470 -15.112 -5.667 1.00 93.69 226 ASP A CA 1
ATOM 1852 C C . ASP A 1 226 ? 5.103 -15.127 -7.152 1.00 93.69 226 ASP A C 1
ATOM 1854 O O . ASP A 1 226 ? 4.176 -15.850 -7.532 1.00 93.69 226 ASP A O 1
ATOM 1858 N N . VAL A 1 227 ? 5.762 -14.293 -7.956 1.00 91.56 227 VAL A N 1
ATOM 1859 C CA . VAL A 1 227 ? 5.388 -14.092 -9.368 1.00 91.56 227 VAL A CA 1
ATOM 1860 C C . VAL A 1 227 ? 6.087 -15.037 -10.335 1.00 91.56 227 VAL A C 1
ATOM 1862 O O . VAL A 1 227 ? 5.704 -15.083 -11.497 1.00 91.56 227 VAL A O 1
ATOM 1865 N N . ASP A 1 228 ? 7.052 -15.830 -9.863 1.00 89.62 228 ASP A N 1
ATOM 1866 C CA . ASP A 1 228 ? 7.683 -16.872 -10.687 1.00 89.62 228 ASP A CA 1
ATOM 1867 C C . ASP A 1 228 ? 6.830 -18.146 -10.756 1.00 89.62 228 ASP A C 1
ATOM 1869 O O . ASP A 1 228 ? 7.120 -19.083 -11.499 1.00 89.62 228 ASP A O 1
ATOM 1873 N N . LYS A 1 229 ? 5.754 -18.193 -9.967 1.00 87.44 229 LYS A N 1
ATOM 1874 C CA . LYS A 1 229 ? 4.696 -19.199 -10.066 1.00 87.44 229 LYS A CA 1
ATOM 1875 C C . LYS A 1 229 ? 3.564 -18.674 -10.938 1.00 87.44 229 LYS A C 1
ATOM 1877 O O . LYS A 1 229 ? 3.492 -17.486 -11.233 1.00 87.44 229 LYS A O 1
ATOM 1882 N N . GLN A 1 230 ? 2.631 -19.558 -11.301 1.00 84.50 230 GLN A N 1
ATOM 1883 C CA . GLN A 1 230 ? 1.422 -19.157 -12.018 1.00 84.50 230 GLN A CA 1
ATOM 1884 C C . GLN A 1 230 ? 0.755 -17.961 -11.320 1.00 84.50 230 GLN A C 1
ATOM 1886 O O . GLN A 1 230 ? 0.361 -18.043 -10.151 1.00 84.50 230 GLN A O 1
ATOM 1891 N N . PHE A 1 231 ? 0.663 -16.846 -12.048 1.00 83.19 231 PHE A N 1
ATOM 1892 C CA . PHE A 1 231 ? 0.193 -15.586 -11.496 1.00 83.19 231 PHE A CA 1
ATOM 1893 C C . PHE A 1 231 ? -1.282 -15.701 -11.103 1.00 83.19 231 PHE A C 1
ATOM 1895 O O . PHE A 1 231 ? -2.118 -16.199 -11.856 1.00 83.19 231 PHE A O 1
ATOM 1902 N N . ASN A 1 232 ? -1.613 -15.262 -9.89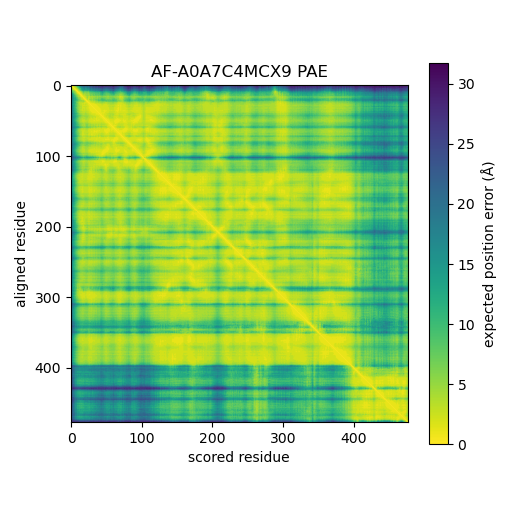2 1.00 87.62 232 ASN A N 1
ATOM 1903 C CA . ASN A 1 232 ? -2.956 -15.419 -9.352 1.00 87.62 232 ASN A CA 1
ATOM 1904 C C . ASN A 1 232 ? -3.937 -14.478 -10.073 1.00 87.62 232 ASN A C 1
ATOM 1906 O O . ASN A 1 232 ? -3.846 -13.262 -9.917 1.00 87.62 232 ASN A O 1
ATOM 1910 N N . GLU A 1 233 ? -4.921 -15.027 -10.786 1.00 90.44 233 GLU A N 1
ATOM 1911 C CA . GLU A 1 233 ? -5.900 -14.241 -11.557 1.00 90.44 233 GLU A CA 1
ATOM 1912 C C . GLU A 1 233 ? -6.661 -13.210 -10.715 1.00 90.44 233 GLU A C 1
ATOM 1914 O O . GLU A 1 233 ? -6.934 -12.111 -11.184 1.00 90.44 233 GLU A O 1
ATOM 1919 N N . ARG A 1 234 ? -6.950 -13.501 -9.439 1.00 91.06 234 ARG A N 1
ATOM 1920 C CA . ARG A 1 234 ? -7.609 -12.529 -8.547 1.00 91.06 234 ARG A CA 1
ATOM 1921 C C . ARG A 1 234 ? -6.694 -11.362 -8.192 1.00 91.06 234 ARG A C 1
ATOM 1923 O O . ARG A 1 234 ? -7.177 -10.272 -7.912 1.00 91.06 234 ARG A O 1
ATOM 1930 N N . VAL A 1 235 ? -5.383 -11.600 -8.138 1.00 91.88 235 VAL A N 1
ATOM 1931 C CA . VAL A 1 235 ? -4.393 -10.530 -7.949 1.00 91.88 235 VAL A CA 1
ATOM 1932 C C . VAL A 1 235 ? -4.300 -9.693 -9.212 1.00 91.88 235 VAL A C 1
ATOM 1934 O O . VAL A 1 235 ? -4.306 -8.475 -9.113 1.00 91.88 235 VAL A O 1
ATOM 1937 N N . LEU A 1 236 ? -4.290 -10.328 -10.384 1.00 91.62 236 LEU A N 1
ATOM 1938 C CA . LEU A 1 236 ? -4.298 -9.621 -11.661 1.00 91.62 236 LEU A CA 1
ATOM 1939 C C . LEU A 1 236 ? -5.541 -8.737 -11.814 1.00 91.62 236 LEU A C 1
ATOM 1941 O O . LEU A 1 236 ? -5.423 -7.552 -12.114 1.00 91.62 236 LEU A O 1
ATOM 1945 N N . ASP A 1 237 ? -6.721 -9.294 -11.535 1.00 92.38 237 ASP A N 1
ATOM 1946 C CA . ASP A 1 237 ? -7.989 -8.566 -11.568 1.00 92.38 237 ASP A CA 1
ATOM 1947 C C . ASP A 1 237 ? -7.976 -7.370 -10.607 1.00 92.38 237 ASP A C 1
ATOM 1949 O O . ASP A 1 237 ? -8.390 -6.269 -10.969 1.00 92.38 237 ASP A O 1
ATOM 1953 N N . PHE A 1 238 ? -7.423 -7.559 -9.405 1.00 93.12 238 PHE A N 1
ATOM 1954 C CA . PHE A 1 238 ? -7.239 -6.481 -8.441 1.00 93.12 238 PHE A CA 1
ATOM 1955 C C . PHE A 1 238 ? -6.276 -5.397 -8.942 1.00 93.12 238 PHE A C 1
ATOM 1957 O O . PHE A 1 238 ? -6.601 -4.216 -8.838 1.00 93.12 238 PHE A O 1
ATOM 1964 N N . LEU A 1 239 ? -5.117 -5.770 -9.493 1.00 91.75 239 LEU A N 1
ATOM 1965 C CA . LEU A 1 239 ? -4.129 -4.817 -10.008 1.00 91.75 239 LEU A CA 1
ATOM 1966 C C . LEU A 1 239 ? -4.716 -3.958 -11.134 1.00 91.75 239 LEU A C 1
ATOM 1968 O O . LEU A 1 239 ? -4.494 -2.748 -11.148 1.00 91.75 239 LEU A O 1
ATOM 1972 N N . LEU A 1 240 ? -5.525 -4.566 -12.009 1.00 89.00 240 LEU A N 1
ATOM 1973 C CA . LEU A 1 240 ? -6.193 -3.897 -13.127 1.00 89.00 240 LEU A CA 1
ATOM 1974 C C . LEU A 1 240 ? -7.373 -3.020 -12.694 1.00 89.00 240 LEU A C 1
ATOM 1976 O O . LEU A 1 240 ? -7.517 -1.896 -13.168 1.00 89.00 240 LEU A O 1
ATOM 1980 N N . LYS A 1 241 ? -8.261 -3.540 -11.837 1.00 89.00 241 LYS A N 1
ATOM 1981 C CA . LYS A 1 241 ? -9.543 -2.885 -11.519 1.00 89.00 241 LYS A CA 1
ATOM 1982 C C . LYS A 1 241 ? -9.500 -2.043 -10.254 1.00 89.00 241 LYS A C 1
ATOM 1984 O O . LYS A 1 241 ? -10.345 -1.166 -10.096 1.00 89.00 241 LYS A O 1
ATOM 1989 N N . ARG A 1 242 ? -8.571 -2.332 -9.338 1.00 90.44 242 ARG A N 1
ATOM 1990 C CA . ARG A 1 242 ? -8.445 -1.698 -8.013 1.00 90.44 242 ARG A CA 1
ATOM 1991 C C . ARG A 1 242 ? -9.765 -1.716 -7.235 1.00 90.44 242 ARG A C 1
ATOM 1993 O O . ARG A 1 242 ? -10.184 -0.724 -6.639 1.00 90.44 242 ARG A O 1
ATOM 2000 N N . LYS A 1 243 ? -10.429 -2.876 -7.256 1.00 91.12 243 LYS A N 1
ATOM 2001 C CA . LYS A 1 243 ? -11.674 -3.153 -6.530 1.00 91.12 243 LYS A CA 1
ATOM 2002 C C . LYS A 1 243 ? -11.479 -4.323 -5.577 1.00 91.12 243 LYS A C 1
ATOM 2004 O O . LYS A 1 243 ? -10.889 -5.335 -5.941 1.00 91.12 243 LYS A O 1
ATOM 2009 N N . SER A 1 244 ? -12.016 -4.199 -4.370 1.00 88.44 244 SER A N 1
ATOM 2010 C CA . SER A 1 244 ? -12.056 -5.266 -3.371 1.00 88.44 244 SER A CA 1
ATOM 2011 C C . SER A 1 244 ? -13.419 -5.247 -2.695 1.00 88.44 244 SER A C 1
ATOM 2013 O O . SER A 1 244 ? -13.889 -4.197 -2.274 1.00 88.44 244 SER A O 1
ATOM 2015 N N . GLY A 1 245 ? -14.057 -6.414 -2.589 1.00 83.19 245 GLY A N 1
ATOM 2016 C CA . GLY A 1 245 ? -15.300 -6.564 -1.826 1.00 83.19 245 GLY A CA 1
ATOM 2017 C C . GLY A 1 245 ? -15.072 -6.765 -0.325 1.00 83.19 245 GLY A C 1
ATOM 2018 O O . GLY A 1 245 ? -16.036 -6.851 0.425 1.00 83.19 245 GLY A O 1
ATOM 2019 N N . ARG A 1 246 ? -13.811 -6.902 0.112 1.00 81.75 246 ARG A N 1
ATOM 2020 C CA . ARG A 1 246 ? -13.464 -7.292 1.489 1.00 81.75 246 ARG A CA 1
ATOM 2021 C C . ARG A 1 246 ? -12.724 -6.215 2.271 1.00 81.75 246 ARG A C 1
ATOM 2023 O O . ARG A 1 246 ? -12.884 -6.149 3.483 1.00 81.75 246 ARG A O 1
ATOM 2030 N N . PHE A 1 247 ? -11.897 -5.432 1.593 1.00 85.00 247 PHE A N 1
ATOM 2031 C CA . PHE A 1 247 ? -11.021 -4.448 2.218 1.00 85.00 247 PHE A CA 1
ATOM 2032 C C . PHE A 1 247 ? -11.225 -3.094 1.559 1.00 85.00 247 PHE A C 1
ATOM 2034 O O . PHE A 1 247 ? -11.352 -3.028 0.335 1.00 85.00 247 PHE A O 1
ATOM 2041 N N . SER A 1 248 ? -11.208 -2.031 2.358 1.00 91.00 248 SER A N 1
ATOM 2042 C CA . SER A 1 248 ? -11.153 -0.669 1.829 1.00 91.00 248 SER A CA 1
ATOM 2043 C C . SER A 1 248 ? -9.733 -0.318 1.376 1.00 91.00 248 SER A C 1
ATOM 2045 O O . SER A 1 248 ? -9.575 0.449 0.432 1.00 91.00 248 SER A O 1
ATOM 2047 N N . GLU A 1 249 ? -8.706 -0.921 1.986 1.00 94.88 249 GLU A N 1
ATOM 2048 C CA . GLU A 1 249 ? -7.303 -0.817 1.572 1.00 94.88 249 GLU A CA 1
ATOM 2049 C C . GLU A 1 249 ? -6.682 -2.208 1.376 1.00 94.88 249 GLU A C 1
ATOM 2051 O O . GLU A 1 249 ? -6.773 -3.063 2.256 1.00 94.88 249 GLU A O 1
ATOM 2056 N N . LEU A 1 250 ? -6.018 -2.454 0.246 1.00 95.06 250 LEU A N 1
ATOM 2057 C CA . LEU A 1 250 ? -5.293 -3.707 0.019 1.00 95.06 250 LEU A CA 1
ATOM 2058 C C . LEU A 1 250 ? -3.939 -3.419 -0.622 1.00 95.06 250 LEU A C 1
ATOM 2060 O O . LEU A 1 250 ? -3.885 -3.017 -1.781 1.00 95.06 250 LEU A O 1
ATOM 2064 N N . SER A 1 251 ? -2.866 -3.669 0.124 1.00 96.12 251 SER A N 1
ATOM 2065 C CA . SER A 1 251 ? -1.502 -3.605 -0.400 1.00 96.12 251 SER A CA 1
ATOM 2066 C C . SER A 1 251 ? -1.075 -4.971 -0.927 1.00 96.12 251 SER A C 1
ATOM 2068 O O . SER A 1 251 ? -1.285 -5.998 -0.264 1.00 96.12 251 SER A O 1
ATOM 2070 N N . VAL A 1 252 ? -0.495 -4.994 -2.123 1.00 95.69 252 VAL A N 1
ATOM 2071 C CA . VAL A 1 252 ? -0.024 -6.213 -2.785 1.00 95.69 252 VAL A CA 1
ATOM 2072 C C . VAL A 1 252 ? 1.450 -6.083 -3.118 1.00 95.69 252 VAL A C 1
ATOM 2074 O O . VAL A 1 252 ? 1.808 -5.344 -4.029 1.00 95.69 252 VAL A O 1
ATOM 2077 N N . GLU A 1 253 ? 2.261 -6.900 -2.459 1.00 95.81 253 GLU A N 1
ATOM 2078 C CA . GLU A 1 253 ? 3.689 -6.989 -2.738 1.00 95.81 253 GLU A CA 1
ATOM 2079 C C . GLU A 1 253 ? 3.978 -8.221 -3.605 1.00 95.81 253 GLU A C 1
ATOM 2081 O O . GLU A 1 253 ? 3.489 -9.326 -3.343 1.00 95.81 253 GLU A O 1
ATOM 2086 N N . LEU A 1 254 ? 4.768 -8.055 -4.655 1.00 96.44 254 LEU A N 1
ATOM 2087 C CA . LEU A 1 254 ? 5.079 -9.090 -5.635 1.00 96.44 254 LEU A CA 1
ATOM 2088 C C . LEU A 1 254 ? 6.581 -9.385 -5.622 1.00 96.44 254 LEU A C 1
ATOM 2090 O O . LEU A 1 254 ? 7.363 -8.535 -6.010 1.00 96.44 254 LEU A O 1
ATOM 2094 N N . GLY A 1 255 ? 7.001 -10.581 -5.217 1.00 95.75 255 GLY A N 1
ATOM 2095 C CA . GLY A 1 255 ? 8.418 -10.960 -5.163 1.00 95.75 255 GLY A CA 1
ATOM 2096 C C . GLY A 1 255 ? 8.799 -11.931 -6.275 1.00 95.75 255 GLY A C 1
ATOM 2097 O O . GLY A 1 255 ? 8.052 -12.875 -6.553 1.00 95.75 255 GLY A O 1
ATOM 2098 N N . THR A 1 256 ? 9.970 -11.720 -6.872 1.00 94.88 256 THR A N 1
ATOM 2099 C CA . THR A 1 256 ? 10.554 -12.552 -7.938 1.00 94.88 256 THR A CA 1
ATOM 2100 C C . THR A 1 256 ? 12.024 -12.836 -7.661 1.00 94.88 256 THR A C 1
ATOM 2102 O O . THR A 1 256 ? 12.731 -11.957 -7.182 1.00 94.88 256 THR A O 1
ATOM 2105 N N . ASP A 1 257 ? 12.491 -14.043 -7.973 1.00 94.12 257 ASP A N 1
ATOM 2106 C CA . ASP A 1 257 ? 13.918 -14.401 -7.917 1.00 94.12 257 ASP A CA 1
ATOM 2107 C C . ASP A 1 257 ? 14.681 -13.852 -9.142 1.00 94.12 257 ASP A C 1
ATOM 2109 O O . ASP A 1 257 ? 15.900 -13.973 -9.231 1.00 94.12 257 ASP A O 1
ATOM 2113 N N . ARG A 1 258 ? 13.968 -13.263 -10.111 1.00 91.62 258 ARG A N 1
ATOM 2114 C CA . ARG A 1 258 ? 14.555 -12.627 -11.296 1.00 91.62 258 ARG A CA 1
ATOM 2115 C C . ARG A 1 258 ? 15.097 -11.241 -10.954 1.00 91.62 258 ARG A C 1
ATOM 2117 O O . ARG A 1 258 ? 14.422 -10.471 -10.272 1.00 91.62 258 ARG A O 1
ATOM 2124 N N . SER A 1 259 ? 16.247 -10.891 -11.522 1.00 89.94 259 SER A N 1
ATOM 2125 C CA . SER A 1 259 ? 16.844 -9.554 -11.414 1.00 89.94 259 SER A CA 1
ATOM 2126 C C . SER A 1 259 ? 16.148 -8.499 -12.279 1.00 89.94 259 SER A C 1
ATOM 2128 O O . SER A 1 259 ? 16.279 -7.311 -12.002 1.00 89.94 259 SER A O 1
ATOM 2130 N N . ALA A 1 260 ? 15.386 -8.928 -13.291 1.00 89.62 260 ALA A N 1
ATOM 2131 C CA . ALA A 1 260 ? 14.702 -8.085 -14.268 1.00 89.62 260 ALA A CA 1
ATOM 2132 C C . ALA A 1 260 ? 13.379 -8.722 -14.756 1.00 89.62 260 ALA A C 1
ATOM 2134 O O . ALA A 1 260 ? 13.223 -9.948 -14.670 1.00 89.62 260 ALA A O 1
ATOM 2135 N N . PRO A 1 261 ? 12.420 -7.926 -15.274 1.00 88.50 261 PRO A N 1
ATOM 2136 C CA . PRO A 1 261 ? 11.217 -8.439 -15.933 1.00 88.50 261 PRO A CA 1
ATOM 2137 C C . PRO A 1 261 ? 11.550 -9.199 -17.220 1.00 88.50 261 PRO A C 1
ATOM 2139 O O . PRO A 1 261 ? 12.503 -8.862 -17.902 1.00 88.50 261 PRO A O 1
ATOM 2142 N N . ASN A 1 262 ? 10.734 -10.186 -17.605 1.00 82.62 262 ASN A N 1
ATOM 2143 C CA . ASN A 1 262 ? 10.884 -10.914 -18.878 1.00 82.62 262 ASN A CA 1
ATOM 2144 C C . ASN A 1 262 ? 10.279 -10.153 -20.064 1.00 82.62 262 ASN A C 1
ATOM 2146 O O . ASN A 1 262 ? 10.532 -10.496 -21.217 1.00 82.62 262 ASN A O 1
ATOM 2150 N N . SER A 1 263 ? 9.415 -9.180 -19.784 1.00 80.50 263 SER A N 1
ATOM 2151 C CA . SER A 1 263 ? 8.836 -8.281 -20.774 1.00 80.50 263 SER A CA 1
ATOM 2152 C C . SER A 1 263 ? 8.390 -6.991 -20.106 1.00 80.50 263 SER A C 1
ATOM 2154 O O . SER A 1 263 ? 7.963 -6.989 -18.952 1.00 80.50 263 SER A O 1
ATOM 2156 N N . LEU A 1 264 ? 8.399 -5.900 -20.865 1.00 76.94 264 LEU A N 1
ATOM 2157 C CA . LEU A 1 264 ? 7.925 -4.587 -20.419 1.00 76.94 264 LEU A CA 1
ATOM 2158 C C . LEU A 1 264 ? 6.426 -4.564 -20.072 1.00 76.94 264 LEU A C 1
ATOM 2160 O O . LEU A 1 264 ? 5.954 -3.658 -19.388 1.00 76.94 264 LEU A O 1
ATOM 2164 N N . TYR A 1 265 ? 5.676 -5.569 -20.526 1.00 80.25 265 TYR A N 1
ATOM 2165 C CA . TYR A 1 265 ? 4.232 -5.683 -20.313 1.00 80.25 265 TYR A CA 1
ATOM 2166 C C . TYR A 1 265 ? 3.861 -6.690 -19.229 1.00 80.25 265 TYR A C 1
ATOM 2168 O O . TYR A 1 265 ? 2.675 -6.956 -19.018 1.00 80.25 265 TYR A O 1
ATOM 2176 N N . GLU A 1 266 ? 4.843 -7.283 -18.542 1.00 86.00 266 GLU A N 1
ATOM 2177 C CA . GLU A 1 266 ? 4.513 -8.244 -17.502 1.00 86.00 266 GLU A CA 1
ATOM 2178 C C . GLU A 1 266 ? 3.787 -7.553 -16.332 1.00 86.00 266 GLU A C 1
ATOM 2180 O O . GLU A 1 266 ? 4.211 -6.481 -15.884 1.00 86.00 266 GLU A O 1
ATOM 2185 N N . PRO A 1 267 ? 2.693 -8.140 -15.803 1.00 89.38 267 PRO A N 1
ATOM 2186 C CA . PRO A 1 267 ? 1.900 -7.522 -14.742 1.00 89.38 267 PRO A CA 1
ATOM 2187 C C . PRO A 1 267 ? 2.693 -7.056 -13.516 1.00 89.38 267 PRO A C 1
ATOM 2189 O O . PRO A 1 267 ? 2.388 -5.965 -13.025 1.00 89.38 267 PRO A O 1
ATOM 2192 N N . PRO A 1 268 ? 3.700 -7.814 -13.021 1.00 91.19 268 PRO A N 1
ATOM 2193 C CA . PRO A 1 268 ? 4.513 -7.367 -11.899 1.00 91.19 268 PRO A CA 1
ATOM 2194 C C . PRO A 1 268 ? 5.237 -6.054 -12.167 1.00 91.19 268 PRO A C 1
ATOM 2196 O O . PRO A 1 268 ? 5.414 -5.288 -11.240 1.00 91.19 268 PRO A O 1
ATOM 2199 N N . PHE A 1 269 ? 5.602 -5.755 -13.412 1.00 89.56 269 PHE A N 1
ATOM 2200 C CA . PHE A 1 269 ? 6.271 -4.508 -13.758 1.00 89.56 269 PHE A CA 1
ATOM 2201 C C . PHE A 1 269 ? 5.283 -3.386 -14.109 1.00 89.56 269 PHE A C 1
ATOM 2203 O O . PHE A 1 269 ? 5.343 -2.281 -13.564 1.00 89.56 269 PHE 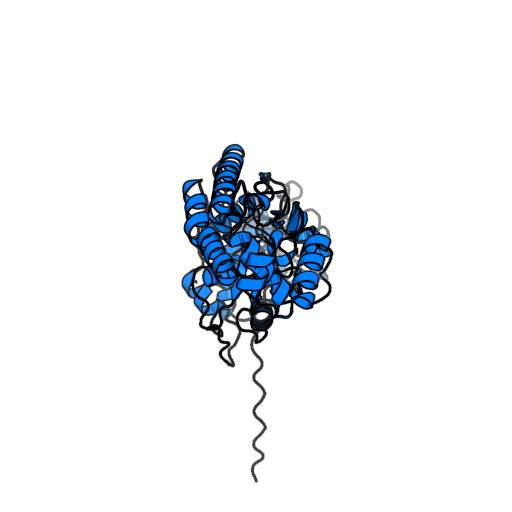A O 1
ATOM 2210 N N . ALA A 1 270 ? 4.336 -3.671 -15.003 1.00 88.06 270 ALA A N 1
ATOM 2211 C CA . ALA A 1 270 ? 3.493 -2.640 -15.595 1.00 88.06 270 ALA A CA 1
ATOM 2212 C C . ALA A 1 270 ? 2.352 -2.179 -14.670 1.00 88.06 270 ALA A C 1
ATOM 2214 O O . ALA A 1 270 ? 2.037 -0.989 -14.625 1.00 88.06 270 ALA A O 1
ATOM 2215 N N . LEU A 1 271 ? 1.739 -3.093 -13.905 1.00 90.69 271 LEU A N 1
ATOM 2216 C CA . LEU A 1 271 ? 0.467 -2.834 -13.207 1.00 90.69 271 LEU A CA 1
ATOM 2217 C C . LEU A 1 271 ? 0.605 -2.479 -11.718 1.00 90.69 271 LEU A C 1
ATOM 2219 O O . LEU A 1 271 ? -0.378 -2.090 -11.074 1.00 90.69 271 LEU A O 1
ATOM 2223 N N . VAL A 1 272 ? 1.801 -2.625 -11.152 1.00 94.06 272 VAL A N 1
ATOM 2224 C CA . VAL A 1 272 ? 2.092 -2.191 -9.778 1.00 94.06 272 VAL A CA 1
ATOM 2225 C C . VAL A 1 272 ? 2.230 -0.676 -9.696 1.00 94.06 272 VAL A C 1
ATOM 2227 O O . VAL A 1 272 ? 2.434 0.001 -10.708 1.00 94.06 272 VAL A O 1
ATOM 2230 N N . ASP A 1 273 ? 2.122 -0.132 -8.484 1.00 94.88 273 ASP A N 1
ATOM 2231 C CA . ASP A 1 273 ? 2.360 1.292 -8.276 1.00 94.88 273 ASP A CA 1
ATOM 2232 C C . ASP A 1 273 ? 3.845 1.621 -8.426 1.00 94.88 273 ASP A C 1
ATOM 2234 O O . ASP A 1 273 ? 4.161 2.607 -9.087 1.00 94.88 273 ASP A O 1
ATOM 2238 N N . GLN A 1 274 ? 4.736 0.780 -7.889 1.00 92.88 274 GLN A N 1
ATOM 2239 C CA . GLN A 1 274 ? 6.191 0.910 -8.009 1.00 92.88 274 GLN A CA 1
ATOM 2240 C C . GLN A 1 274 ? 6.843 -0.451 -8.276 1.00 92.88 274 GLN A C 1
ATOM 2242 O O . GLN A 1 274 ? 6.739 -1.343 -7.435 1.00 92.88 274 GLN A O 1
ATOM 2247 N N . PRO A 1 275 ? 7.531 -0.645 -9.406 1.00 94.31 275 PRO A N 1
ATOM 2248 C CA . PRO A 1 275 ? 8.515 -1.705 -9.505 1.00 94.31 275 PRO A CA 1
ATOM 2249 C C . PRO A 1 275 ? 9.817 -1.266 -8.841 1.00 94.31 275 PRO A C 1
ATOM 2251 O O . PRO A 1 275 ? 10.171 -0.095 -8.912 1.00 94.31 275 PRO A O 1
ATOM 2254 N N . ALA A 1 276 ? 10.523 -2.180 -8.192 1.00 95.56 276 ALA A N 1
ATOM 2255 C CA . ALA A 1 276 ? 11.780 -1.891 -7.523 1.00 95.56 276 ALA A CA 1
ATOM 2256 C C . ALA A 1 276 ? 12.703 -3.114 -7.511 1.00 95.56 276 ALA A C 1
ATOM 2258 O O . ALA A 1 276 ? 12.270 -4.235 -7.786 1.00 95.56 276 ALA A O 1
ATOM 2259 N N . ILE A 1 277 ? 13.975 -2.901 -7.184 1.00 94.81 277 ILE A N 1
ATOM 2260 C CA . ILE A 1 277 ? 15.026 -3.923 -7.226 1.00 94.81 277 ILE A CA 1
ATOM 2261 C C . ILE A 1 277 ? 15.717 -3.981 -5.865 1.00 94.81 277 ILE A C 1
ATOM 2263 O O . ILE A 1 277 ? 16.107 -2.949 -5.326 1.00 94.81 277 ILE A O 1
ATOM 2267 N N . LEU A 1 278 ? 15.900 -5.183 -5.314 1.00 95.44 278 LEU A N 1
ATOM 2268 C CA . LEU A 1 278 ? 16.844 -5.399 -4.220 1.00 95.44 278 LEU A CA 1
ATOM 2269 C C . LEU A 1 278 ? 18.262 -5.432 -4.765 1.00 95.44 278 LEU A C 1
ATOM 2271 O O . LEU A 1 278 ? 18.593 -6.279 -5.595 1.00 95.44 278 LEU A O 1
ATOM 2275 N N . PHE A 1 279 ? 19.099 -4.540 -4.258 1.00 92.69 279 PHE A N 1
ATOM 2276 C CA . PHE A 1 279 ? 20.491 -4.459 -4.661 1.00 92.69 279 PHE A CA 1
ATOM 2277 C C . PHE A 1 279 ? 21.351 -5.583 -4.063 1.00 92.69 279 PHE A C 1
ATOM 2279 O O . PHE A 1 279 ? 21.025 -6.109 -2.996 1.00 92.69 279 PHE A O 1
ATOM 2286 N N . PRO A 1 280 ? 22.489 -5.923 -4.700 1.00 90.88 280 PRO A N 1
ATOM 2287 C CA . PRO A 1 280 ? 23.384 -6.987 -4.238 1.00 90.88 280 PRO A CA 1
ATOM 2288 C C . PRO A 1 280 ? 23.937 -6.819 -2.815 1.00 90.88 280 PRO A C 1
ATOM 2290 O O . PRO A 1 280 ? 24.339 -7.799 -2.202 1.00 90.88 280 PRO A O 1
ATOM 2293 N N . ASN A 1 281 ? 23.977 -5.594 -2.282 1.00 92.94 281 ASN A N 1
ATOM 2294 C CA . ASN A 1 281 ? 24.438 -5.300 -0.920 1.00 92.94 281 ASN A CA 1
ATOM 2295 C C . ASN A 1 281 ? 23.386 -5.604 0.165 1.00 92.94 281 ASN A C 1
ATOM 2297 O O . ASN A 1 281 ? 23.661 -5.411 1.351 1.00 92.94 281 ASN A O 1
ATOM 2301 N N . VAL A 1 282 ? 22.175 -6.021 -0.219 1.00 96.31 282 VAL A N 1
ATOM 2302 C CA . VAL A 1 282 ? 21.121 -6.372 0.732 1.00 96.31 282 VAL A CA 1
ATOM 2303 C C . VAL A 1 282 ? 21.460 -7.686 1.419 1.00 96.31 282 VAL A C 1
ATOM 2305 O O . VAL A 1 282 ? 21.708 -8.701 0.778 1.00 96.31 282 VAL A O 1
ATOM 2308 N N . GLU A 1 283 ? 21.376 -7.695 2.746 1.00 95.38 283 GLU A N 1
ATOM 2309 C CA . GLU A 1 283 ? 21.675 -8.876 3.549 1.00 95.38 283 GLU A CA 1
ATOM 2310 C C . GLU A 1 283 ? 20.595 -9.135 4.596 1.00 95.38 283 GLU A C 1
ATOM 2312 O O . GLU A 1 283 ? 20.112 -8.222 5.274 1.00 95.38 283 GLU A O 1
ATOM 2317 N N . LYS A 1 284 ? 20.263 -10.418 4.788 1.00 94.81 284 LYS A N 1
ATOM 2318 C CA . LYS A 1 284 ? 19.405 -10.861 5.888 1.00 94.81 284 LYS A CA 1
ATOM 2319 C C . LYS A 1 284 ? 20.241 -11.260 7.103 1.00 94.81 284 LYS A C 1
ATOM 2321 O O . LYS A 1 284 ? 20.927 -12.284 7.102 1.00 94.81 284 LYS A O 1
ATOM 2326 N N . ARG A 1 285 ? 20.072 -10.533 8.202 1.00 92.69 285 ARG A N 1
ATOM 2327 C CA . ARG A 1 285 ? 20.667 -10.840 9.504 1.00 92.69 285 ARG A CA 1
ATOM 2328 C C . ARG A 1 285 ? 19.876 -11.946 10.198 1.00 92.69 285 ARG A C 1
ATOM 2330 O O . ARG A 1 285 ? 18.654 -11.885 10.334 1.00 92.69 285 ARG A O 1
ATOM 2337 N N . LYS A 1 286 ? 20.572 -12.982 10.672 1.00 86.88 286 LYS A N 1
ATOM 2338 C CA . LYS A 1 286 ? 19.956 -14.038 11.487 1.00 86.88 286 LYS A CA 1
ATOM 2339 C C . LYS A 1 286 ? 19.773 -13.525 12.912 1.00 86.88 286 LYS A C 1
ATOM 2341 O O . LYS A 1 286 ? 20.739 -13.436 13.660 1.00 86.88 286 LYS A O 1
ATOM 2346 N N . MET A 1 287 ? 18.534 -13.218 13.282 1.00 84.62 287 MET A N 1
ATOM 2347 C CA . MET A 1 287 ? 18.177 -12.788 14.633 1.00 84.62 287 MET A CA 1
ATOM 2348 C C . MET A 1 287 ? 17.049 -13.664 15.181 1.00 84.62 287 MET A C 1
ATOM 2350 O O . MET A 1 287 ? 16.073 -13.932 14.483 1.00 84.62 287 MET A O 1
ATOM 2354 N N . ASN A 1 288 ? 17.182 -14.098 16.436 1.00 78.50 288 ASN A N 1
ATOM 2355 C CA . ASN A 1 288 ? 16.116 -14.767 17.186 1.00 78.50 288 ASN A CA 1
ATOM 2356 C C . ASN A 1 288 ? 15.435 -13.726 18.075 1.00 78.50 288 ASN A C 1
ATOM 2358 O O . ASN A 1 288 ? 15.700 -13.663 19.272 1.00 78.50 288 ASN A O 1
ATOM 2362 N N . VAL A 1 289 ? 14.631 -12.867 17.458 1.00 78.75 289 VAL A N 1
ATOM 2363 C CA . VAL A 1 289 ? 13.873 -11.820 18.150 1.00 78.75 289 VAL A CA 1
ATOM 2364 C C . VAL A 1 289 ? 12.390 -12.012 17.893 1.00 78.75 289 VAL A C 1
ATOM 2366 O O . VAL A 1 289 ? 12.000 -12.551 16.850 1.00 78.75 289 VAL A O 1
ATOM 2369 N N . ASP A 1 290 ? 11.576 -11.577 18.847 1.00 80.25 290 ASP A N 1
ATOM 2370 C CA . ASP A 1 290 ? 10.146 -11.433 18.615 1.00 80.25 290 ASP A CA 1
ATOM 2371 C C . ASP A 1 290 ? 9.915 -10.422 17.478 1.00 80.25 290 ASP A C 1
ATOM 2373 O O . ASP A 1 290 ? 10.679 -9.458 17.342 1.00 80.25 290 ASP A O 1
ATOM 2377 N N . PRO A 1 291 ? 8.897 -10.631 16.627 1.00 82.31 291 PRO A N 1
ATOM 2378 C CA . PRO A 1 291 ? 8.373 -9.584 15.771 1.00 82.31 291 PRO A CA 1
ATOM 2379 C C . PRO A 1 291 ? 8.190 -8.261 16.531 1.00 82.31 291 PRO A C 1
ATOM 2381 O O . PRO A 1 291 ? 7.594 -8.266 17.609 1.00 82.31 291 PRO A O 1
ATOM 2384 N N . PRO A 1 292 ? 8.669 -7.130 15.989 1.00 87.62 292 PRO A N 1
ATOM 2385 C CA . PRO A 1 292 ? 8.556 -5.844 16.665 1.00 87.62 292 PRO A CA 1
ATOM 2386 C C . PRO A 1 292 ? 7.089 -5.403 16.736 1.00 87.62 292 PRO A C 1
ATOM 2388 O O . PRO A 1 292 ? 6.436 -5.200 15.708 1.00 87.62 292 PRO A O 1
ATOM 2391 N N . PHE A 1 293 ? 6.564 -5.236 17.951 1.00 90.06 293 PHE A N 1
ATOM 2392 C CA . PHE A 1 293 ? 5.185 -4.789 18.178 1.00 90.06 293 PHE A CA 1
ATOM 2393 C C . PHE A 1 293 ? 4.951 -3.364 17.659 1.00 90.06 293 PHE A C 1
ATOM 2395 O O . PHE A 1 293 ? 3.831 -3.020 17.284 1.00 90.06 293 PHE A O 1
ATOM 2402 N N . GLU A 1 294 ? 6.012 -2.560 17.575 1.00 92.44 294 GLU A N 1
ATOM 2403 C CA . GLU A 1 294 ? 6.038 -1.208 17.015 1.00 92.44 294 GLU A CA 1
ATOM 2404 C C . GLU A 1 294 ? 5.481 -1.172 15.587 1.00 92.44 294 GLU A C 1
ATOM 2406 O O . GLU A 1 294 ? 4.762 -0.240 15.232 1.00 92.44 294 GLU A O 1
ATOM 2411 N N . VAL A 1 295 ? 5.726 -2.218 14.787 1.00 93.94 295 VAL A N 1
ATOM 2412 C CA . VAL A 1 295 ? 5.192 -2.328 13.420 1.00 93.94 295 VAL A CA 1
ATOM 2413 C C . VAL A 1 295 ? 3.668 -2.402 13.443 1.00 93.94 295 VAL A C 1
ATOM 2415 O O . VAL A 1 295 ? 3.000 -1.647 12.739 1.00 93.94 295 VAL A O 1
ATOM 2418 N N . ALA A 1 296 ? 3.098 -3.284 14.268 1.00 92.06 296 ALA A N 1
ATOM 2419 C CA . ALA A 1 296 ? 1.648 -3.439 14.362 1.00 92.06 296 ALA A CA 1
ATOM 2420 C C . ALA A 1 296 ? 0.982 -2.167 14.907 1.00 92.06 296 ALA A C 1
ATOM 2422 O O . ALA A 1 296 ? -0.011 -1.707 14.346 1.00 92.06 296 ALA A O 1
ATOM 2423 N N . LYS A 1 297 ? 1.562 -1.572 15.953 1.00 92.88 297 LYS A N 1
ATOM 2424 C CA . LYS A 1 297 ? 1.085 -0.331 16.574 1.00 92.88 297 LYS A CA 1
ATOM 2425 C C . LYS A 1 297 ? 1.046 0.848 15.605 1.00 92.88 297 LYS A C 1
ATOM 2427 O O . LYS A 1 297 ? 0.011 1.509 15.469 1.00 92.88 297 LYS A O 1
ATOM 2432 N N . TYR A 1 298 ? 2.143 1.057 14.877 1.00 94.81 298 TYR A N 1
ATOM 2433 C CA . TYR A 1 298 ? 2.237 2.120 13.886 1.00 94.81 298 TYR A CA 1
ATOM 2434 C C . TYR A 1 298 ? 1.239 1.899 12.748 1.00 94.81 298 TYR A C 1
ATOM 2436 O O . TYR A 1 298 ? 0.524 2.824 12.363 1.00 94.81 298 TYR A O 1
ATOM 2444 N N . VAL A 1 299 ? 1.119 0.660 12.247 1.00 94.38 299 VAL A N 1
ATOM 2445 C CA . VAL A 1 299 ? 0.137 0.314 11.209 1.00 94.38 299 VAL A CA 1
ATOM 2446 C C . VAL A 1 299 ? -1.277 0.635 11.683 1.00 94.38 299 VAL A C 1
ATOM 2448 O O . VAL A 1 299 ? -1.966 1.377 10.989 1.00 94.38 299 VAL A O 1
ATOM 2451 N N . ILE A 1 300 ? -1.690 0.160 12.863 1.00 92.56 300 ILE A N 1
ATOM 2452 C CA . ILE A 1 300 ? -3.028 0.419 13.423 1.00 92.56 300 ILE A CA 1
ATOM 2453 C C . ILE A 1 300 ? -3.311 1.919 13.463 1.00 92.56 300 ILE A C 1
ATOM 2455 O O . ILE A 1 300 ? -4.304 2.363 12.887 1.00 92.56 300 ILE A O 1
ATOM 2459 N N . THR A 1 301 ? -2.412 2.697 14.069 1.00 93.25 301 THR A N 1
ATOM 2460 C CA . THR A 1 301 ? -2.592 4.146 14.219 1.00 93.25 301 THR A CA 1
ATOM 2461 C C . THR A 1 301 ? -2.625 4.852 12.862 1.00 93.25 301 THR A C 1
ATOM 2463 O O . THR A 1 301 ? -3.512 5.661 12.604 1.00 93.25 301 THR A O 1
ATOM 2466 N N . SER A 1 302 ? -1.729 4.495 11.936 1.00 93.69 302 SER A N 1
ATOM 2467 C CA . SER A 1 302 ? -1.667 5.111 10.605 1.00 93.69 302 SER A CA 1
ATOM 2468 C C . SER A 1 302 ? -2.965 4.941 9.804 1.00 93.69 302 SER A C 1
ATOM 2470 O O . SER A 1 302 ? -3.357 5.849 9.070 1.00 93.69 302 SER A O 1
ATOM 2472 N N . LYS A 1 303 ? -3.681 3.815 9.967 1.00 92.31 303 LYS A N 1
ATOM 2473 C CA . LYS A 1 303 ? -4.960 3.557 9.275 1.00 92.31 303 LYS A CA 1
ATOM 2474 C C . LYS A 1 303 ? -6.130 4.365 9.808 1.00 92.31 303 LYS A C 1
ATOM 2476 O O . LYS A 1 303 ? -7.164 4.424 9.148 1.00 92.31 303 LYS A O 1
ATOM 2481 N N . MET A 1 304 ? -5.973 4.989 10.968 1.00 90.62 304 MET A N 1
ATOM 2482 C CA . MET A 1 304 ? -6.967 5.914 11.502 1.00 90.62 304 MET A CA 1
ATOM 2483 C C . MET A 1 304 ? -6.872 7.283 10.816 1.00 90.62 304 MET A C 1
ATOM 2485 O O . MET A 1 304 ? -7.854 8.019 10.788 1.00 90.62 304 MET A O 1
ATOM 2489 N N . THR A 1 305 ? -5.729 7.602 10.199 1.00 91.31 305 THR A N 1
ATOM 2490 C CA . THR A 1 305 ? -5.512 8.849 9.457 1.00 91.31 305 THR A CA 1
ATOM 2491 C C . THR A 1 305 ? -5.933 8.702 7.994 1.00 91.31 305 THR A C 1
ATOM 2493 O O . THR A 1 305 ? -5.524 7.773 7.281 1.00 91.31 305 THR A O 1
ATOM 2496 N N . TYR A 1 306 ? -6.725 9.663 7.519 1.00 92.69 306 TYR A N 1
ATOM 2497 C CA . TYR A 1 306 ? -7.337 9.640 6.191 1.00 92.69 306 TYR A CA 1
ATOM 2498 C C . TYR A 1 306 ? -6.989 10.908 5.393 1.00 92.69 306 TYR A C 1
ATOM 2500 O O . TYR A 1 306 ? -7.839 11.789 5.248 1.00 92.69 306 TYR A O 1
ATOM 2508 N N . PRO A 1 307 ? -5.742 11.039 4.893 1.00 94.56 307 PRO A N 1
ATOM 2509 C CA . PRO A 1 307 ? -5.348 12.211 4.121 1.00 94.56 307 PRO A CA 1
ATOM 2510 C C . PRO A 1 307 ? -6.226 12.400 2.880 1.00 94.56 307 PRO A C 1
ATOM 2512 O O . PRO A 1 307 ? -6.521 11.434 2.172 1.00 94.56 307 PRO A O 1
ATOM 2515 N N . THR A 1 308 ? -6.601 13.645 2.578 1.00 93.19 308 THR A N 1
ATOM 2516 C CA . THR A 1 308 ? -7.359 14.003 1.367 1.00 93.19 308 THR A CA 1
ATOM 2517 C C . THR A 1 308 ? -6.546 14.870 0.410 1.00 93.19 308 THR A C 1
ATOM 2519 O O . THR A 1 308 ? -5.643 15.603 0.811 1.00 93.19 308 THR A O 1
ATOM 2522 N N . VAL A 1 309 ? -6.890 14.812 -0.875 1.00 92.25 309 VAL A N 1
ATOM 2523 C CA . VAL A 1 309 ? -6.285 15.643 -1.923 1.00 92.25 309 VAL A CA 1
ATOM 2524 C C . VAL A 1 309 ? -7.146 16.885 -2.111 1.00 92.25 309 VAL A C 1
ATOM 2526 O O . VAL A 1 309 ? -8.305 16.764 -2.506 1.00 92.25 309 VAL A O 1
ATOM 2529 N N . GLY A 1 310 ? -6.595 18.060 -1.815 1.00 85.94 310 GLY A N 1
ATOM 2530 C CA . GLY A 1 310 ? -7.315 19.327 -1.931 1.00 85.94 310 GLY A CA 1
ATOM 2531 C C . GLY A 1 310 ? -8.631 19.369 -1.140 1.00 85.94 310 GLY A C 1
ATOM 2532 O O . GLY A 1 310 ? -8.782 18.729 -0.094 1.00 85.94 310 GLY A O 1
ATOM 2533 N N . ASN A 1 311 ? -9.579 20.162 -1.639 1.00 81.62 311 ASN A N 1
ATOM 2534 C CA . ASN A 1 311 ? -10.928 20.315 -1.086 1.00 81.62 311 ASN A CA 1
ATOM 2535 C C . ASN A 1 311 ? -12.025 19.858 -2.064 1.00 81.62 311 ASN A C 1
ATOM 2537 O O . ASN A 1 311 ? -13.196 19.808 -1.687 1.00 81.62 311 ASN A O 1
ATOM 2541 N N . SER A 1 312 ? -11.670 19.559 -3.314 1.00 84.56 312 SER A N 1
ATOM 2542 C CA . SER A 1 312 ? -12.616 19.334 -4.402 1.00 84.56 312 SER A CA 1
ATOM 2543 C C . SER A 1 312 ? -12.162 18.229 -5.359 1.00 84.56 312 SER A C 1
ATOM 2545 O O . SER A 1 312 ? -10.992 17.856 -5.425 1.00 84.56 312 SER A O 1
ATOM 2547 N N . ARG A 1 313 ? -13.106 17.717 -6.155 1.00 86.25 313 ARG A N 1
ATOM 2548 C CA . ARG A 1 313 ? -12.806 16.763 -7.233 1.00 86.25 313 ARG A CA 1
ATOM 2549 C C . ARG A 1 313 ? -11.880 17.364 -8.297 1.00 86.25 313 ARG A C 1
ATOM 2551 O O . ARG A 1 313 ? -11.032 16.651 -8.823 1.00 86.25 313 ARG A O 1
ATOM 2558 N N . THR A 1 314 ? -12.013 18.658 -8.572 1.00 88.81 314 THR A N 1
ATOM 2559 C CA . THR A 1 314 ? -11.168 19.372 -9.536 1.00 88.81 314 THR A CA 1
ATOM 2560 C C . THR A 1 314 ? -9.702 19.395 -9.107 1.00 88.81 314 THR A C 1
ATOM 2562 O O . THR A 1 314 ? -8.829 19.287 -9.961 1.00 88.81 314 THR A O 1
ATOM 2565 N N . ASP A 1 315 ? -9.415 19.420 -7.800 1.00 89.62 315 ASP A N 1
ATOM 2566 C CA . ASP A 1 315 ? -8.035 19.345 -7.295 1.00 89.62 315 ASP A CA 1
ATOM 2567 C C . ASP A 1 315 ? -7.395 17.986 -7.617 1.00 89.62 315 ASP A C 1
ATOM 2569 O O . ASP A 1 315 ? -6.235 17.910 -8.019 1.00 89.62 315 ASP A O 1
ATOM 2573 N N . ILE A 1 316 ? -8.167 16.898 -7.494 1.00 90.75 316 ILE A N 1
ATOM 2574 C CA . ILE A 1 316 ? -7.719 15.550 -7.872 1.00 90.75 316 ILE A CA 1
ATOM 2575 C C . ILE A 1 316 ? -7.446 15.490 -9.378 1.00 90.75 316 ILE A C 1
ATOM 2577 O O . ILE A 1 316 ? -6.417 14.965 -9.798 1.00 90.75 316 ILE A O 1
ATOM 2581 N N . GLU A 1 317 ? -8.350 16.031 -10.194 1.00 91.50 317 GLU A N 1
ATOM 2582 C CA . GLU A 1 317 ? -8.214 16.036 -11.654 1.00 91.50 317 GLU A CA 1
ATOM 2583 C C . GLU A 1 317 ? -6.993 16.849 -12.113 1.00 91.50 317 GLU A C 1
ATOM 2585 O O . GLU A 1 317 ? -6.269 16.398 -13.003 1.00 91.50 317 GLU A O 1
ATOM 2590 N N . GLN A 1 318 ? -6.707 17.980 -11.460 1.00 93.00 318 GLN A N 1
ATOM 2591 C CA . GLN A 1 318 ? -5.505 18.779 -11.705 1.00 93.00 318 GLN A CA 1
ATOM 2592 C C . GLN A 1 318 ? -4.230 18.007 -11.345 1.00 93.00 318 GLN A C 1
ATOM 2594 O O . GLN A 1 318 ? -3.303 17.933 -12.149 1.00 93.00 318 GLN A O 1
ATOM 2599 N N . VAL A 1 319 ? -4.189 17.389 -10.161 1.00 93.44 319 VAL A N 1
ATOM 2600 C CA . VAL A 1 319 ? -3.045 16.579 -9.717 1.00 93.44 319 VAL A CA 1
ATOM 2601 C C . VAL A 1 319 ? -2.760 15.428 -10.680 1.00 93.44 319 VAL A C 1
ATOM 2603 O O . VAL A 1 319 ? -1.605 15.177 -11.034 1.00 93.44 319 VAL A O 1
ATOM 2606 N N . LEU A 1 320 ? -3.802 14.728 -11.125 1.00 93.38 320 LEU A N 1
ATOM 2607 C CA . LEU A 1 320 ? -3.659 13.618 -12.064 1.00 93.38 320 LEU A CA 1
ATOM 2608 C C . LEU A 1 320 ? -3.233 14.100 -13.463 1.00 93.38 320 LEU A C 1
ATOM 2610 O O . LEU A 1 320 ? -2.410 13.448 -14.102 1.00 93.38 320 LEU A O 1
ATOM 2614 N N . GLY A 1 321 ? -3.715 15.263 -13.913 1.00 93.38 321 GLY A N 1
ATOM 2615 C CA . GLY A 1 321 ? -3.272 15.880 -15.168 1.00 93.38 321 GLY A CA 1
ATOM 2616 C C . GLY A 1 321 ? -1.787 16.261 -15.151 1.00 93.38 321 GLY A C 1
ATOM 2617 O O . GLY A 1 321 ? -1.037 15.898 -16.056 1.00 93.38 321 GLY A O 1
ATOM 2618 N N . GLU A 1 322 ? -1.328 16.917 -14.086 1.00 93.19 322 GLU A N 1
ATOM 2619 C CA . GLU A 1 322 ? 0.080 17.310 -13.931 1.00 93.19 322 GLU A CA 1
ATOM 2620 C C . GLU A 1 322 ? 1.015 16.102 -13.813 1.00 93.19 322 GLU A C 1
ATOM 2622 O O . GLU A 1 322 ? 2.076 16.045 -14.437 1.00 93.19 322 GLU A O 1
ATOM 2627 N N . THR A 1 323 ? 0.614 15.085 -13.048 1.00 92.94 323 THR A N 1
ATOM 2628 C CA . THR A 1 323 ? 1.401 13.847 -12.935 1.00 92.94 323 THR A CA 1
ATOM 2629 C C . THR A 1 323 ? 1.441 13.067 -14.249 1.00 92.94 323 THR A C 1
ATOM 2631 O O . THR A 1 323 ? 2.491 12.518 -14.576 1.00 92.94 323 THR A O 1
ATOM 2634 N N . SER A 1 324 ? 0.374 13.088 -15.054 1.00 93.31 324 SER A N 1
ATOM 2635 C CA . SER A 1 324 ? 0.386 12.554 -16.424 1.00 93.31 324 SER A CA 1
ATOM 2636 C C . SER A 1 324 ? 1.444 13.239 -17.293 1.00 93.31 324 SER A C 1
ATOM 2638 O O . SER A 1 324 ? 2.239 12.559 -17.940 1.00 93.31 324 SER A O 1
ATOM 2640 N N . LEU A 1 325 ? 1.526 14.574 -17.269 1.00 92.12 325 LEU A N 1
ATOM 2641 C CA . LEU A 1 325 ? 2.556 15.311 -18.013 1.00 92.12 325 LEU A CA 1
ATOM 2642 C C . LEU A 1 325 ? 3.974 14.962 -17.541 1.00 92.12 325 LEU A C 1
ATOM 2644 O O . LEU A 1 325 ? 4.877 14.812 -18.364 1.00 92.12 325 LEU A O 1
ATOM 2648 N N . LYS A 1 326 ? 4.181 14.797 -16.227 1.00 92.50 326 LYS A N 1
ATOM 2649 C CA . LYS A 1 326 ? 5.478 14.367 -15.676 1.00 92.50 326 LYS A CA 1
ATOM 2650 C C . LYS A 1 326 ? 5.861 12.949 -16.118 1.00 92.50 326 LYS A C 1
ATOM 2652 O O . LYS A 1 326 ? 7.032 12.714 -16.396 1.00 92.50 326 LYS A O 1
ATOM 2657 N N . ILE A 1 327 ? 4.899 12.030 -16.221 1.00 90.19 327 ILE A N 1
ATOM 2658 C CA . ILE A 1 327 ? 5.119 10.663 -16.722 1.00 90.19 327 ILE A CA 1
ATOM 2659 C C . ILE A 1 327 ? 5.540 10.664 -18.195 1.00 90.19 327 ILE A C 1
ATOM 2661 O O . ILE A 1 327 ? 6.479 9.957 -18.549 1.00 90.19 327 ILE A O 1
ATOM 2665 N N . ILE A 1 328 ? 4.904 11.488 -19.033 1.00 88.00 328 ILE A N 1
ATOM 2666 C CA . ILE A 1 328 ? 5.267 11.621 -20.455 1.00 88.00 328 ILE A CA 1
ATOM 2667 C C . ILE A 1 328 ? 6.712 12.116 -20.590 1.00 88.00 328 ILE A C 1
ATOM 2669 O O . ILE A 1 328 ? 7.525 11.469 -21.243 1.00 88.00 328 ILE A O 1
ATOM 2673 N N . LYS A 1 329 ? 7.064 13.199 -19.883 1.00 88.62 329 LYS A N 1
ATOM 2674 C CA . LYS A 1 329 ? 8.437 13.738 -19.868 1.00 88.62 329 LYS A CA 1
ATOM 2675 C C . LYS A 1 329 ? 9.462 12.730 -19.352 1.00 88.62 329 LYS A C 1
ATOM 2677 O O . LYS A 1 329 ? 10.612 12.738 -19.778 1.00 88.62 329 LYS A O 1
ATOM 2682 N N . LEU A 1 330 ? 9.065 11.878 -18.408 1.00 86.38 330 LEU A N 1
ATOM 2683 C CA . LEU A 1 330 ? 9.937 10.833 -17.887 1.00 86.38 330 LEU A CA 1
ATOM 2684 C C . LEU A 1 330 ? 10.205 9.746 -18.933 1.00 86.38 330 LEU A C 1
ATOM 2686 O O . LEU A 1 330 ? 11.344 9.317 -19.078 1.00 86.38 330 LEU A O 1
ATOM 2690 N N . ALA A 1 331 ? 9.184 9.337 -19.685 1.00 82.94 331 ALA A N 1
ATOM 2691 C CA . ALA A 1 331 ? 9.358 8.390 -20.780 1.00 82.94 331 ALA A CA 1
ATOM 2692 C C . ALA A 1 331 ? 10.250 8.956 -21.898 1.00 82.94 331 ALA A C 1
ATOM 2694 O O . ALA A 1 331 ? 11.086 8.232 -22.426 1.00 82.94 331 ALA A O 1
ATOM 2695 N N . GLU A 1 332 ? 10.123 10.250 -22.212 1.00 81.44 332 GLU A N 1
ATOM 2696 C CA . GLU A 1 332 ? 11.027 10.956 -23.135 1.00 81.44 332 GLU A CA 1
ATOM 2697 C C . GLU A 1 332 ? 12.470 10.982 -22.609 1.00 81.44 332 GLU A C 1
ATOM 2699 O O . GLU A 1 332 ? 13.404 10.723 -23.362 1.00 81.44 332 GLU A O 1
ATOM 2704 N N . LYS A 1 333 ? 12.664 11.238 -21.306 1.00 81.19 333 LYS A N 1
ATOM 2705 C CA . LYS A 1 333 ? 13.992 11.240 -20.665 1.00 81.19 333 LYS A CA 1
ATOM 2706 C C . LYS A 1 333 ? 14.709 9.892 -20.797 1.00 81.19 333 LYS A C 1
ATOM 2708 O O . LYS A 1 333 ? 15.927 9.879 -20.942 1.00 81.19 333 LYS A O 1
ATOM 2713 N N . PHE A 1 334 ? 13.974 8.784 -20.725 1.00 74.12 334 PHE A N 1
ATOM 2714 C CA . PHE A 1 334 ? 14.522 7.431 -20.866 1.00 74.12 334 PHE A CA 1
ATOM 2715 C C . PHE A 1 334 ? 14.515 6.909 -22.315 1.00 74.12 334 PHE A C 1
ATOM 2717 O O . PHE A 1 334 ? 14.774 5.729 -22.518 1.00 74.12 334 PHE A O 1
ATOM 2724 N N . ASP A 1 335 ? 14.195 7.755 -23.301 1.00 67.50 335 ASP A N 1
ATOM 2725 C CA . ASP A 1 335 ? 14.052 7.400 -24.725 1.00 67.50 335 ASP A CA 1
ATOM 2726 C C . ASP A 1 335 ? 13.128 6.189 -24.979 1.00 67.50 335 ASP A C 1
ATOM 2728 O O . ASP A 1 335 ? 13.351 5.318 -25.821 1.00 67.50 335 ASP A O 1
ATOM 2732 N N . VAL A 1 336 ? 12.033 6.134 -24.216 1.00 69.38 336 VAL A N 1
ATOM 2733 C CA . VAL A 1 336 ? 10.991 5.101 -24.318 1.00 69.38 336 VAL A CA 1
ATOM 2734 C C . VAL A 1 336 ? 9.580 5.698 -24.461 1.00 69.38 336 VAL A C 1
ATOM 2736 O O . VAL A 1 336 ? 8.643 5.241 -23.796 1.00 69.38 336 VAL A O 1
ATOM 2739 N N . PRO A 1 337 ? 9.355 6.698 -25.342 1.00 67.94 337 PRO A N 1
ATOM 2740 C CA . PRO A 1 337 ? 8.043 7.338 -25.503 1.00 67.94 337 PRO A CA 1
ATOM 2741 C C . PRO A 1 337 ? 6.939 6.352 -25.916 1.00 67.94 337 PRO A C 1
ATOM 2743 O O . PRO A 1 337 ? 5.772 6.546 -25.593 1.00 67.94 337 PRO A O 1
ATOM 2746 N N . HIS A 1 338 ? 7.293 5.244 -26.560 1.00 65.62 338 HIS A N 1
ATOM 2747 C CA . HIS A 1 338 ? 6.360 4.183 -26.933 1.00 65.62 338 HIS A CA 1
ATOM 2748 C C . HIS A 1 338 ? 5.783 3.389 -25.740 1.00 65.62 338 HIS A C 1
ATOM 2750 O O . HIS A 1 338 ? 4.756 2.718 -25.855 1.00 65.62 338 HIS A O 1
ATOM 2756 N N . LEU A 1 339 ? 6.408 3.469 -24.558 1.00 70.81 339 LEU A N 1
ATOM 2757 C CA . LEU A 1 339 ? 5.869 2.897 -23.318 1.00 70.81 339 LEU A CA 1
ATOM 2758 C C . LEU A 1 339 ? 4.815 3.798 -22.659 1.00 70.81 339 LEU A C 1
ATOM 2760 O O . LEU A 1 339 ? 4.244 3.420 -21.630 1.00 70.81 339 LEU A O 1
ATOM 2764 N N . VAL A 1 340 ? 4.516 4.955 -23.260 1.00 77.44 340 VAL A N 1
ATOM 2765 C CA . VAL A 1 340 ? 3.423 5.853 -22.877 1.00 77.44 340 VAL A CA 1
ATOM 2766 C C . VAL A 1 340 ? 2.115 5.359 -23.491 1.00 77.44 340 VAL A C 1
ATOM 2768 O O . VAL A 1 340 ? 1.587 5.903 -24.459 1.00 77.44 340 VAL A O 1
ATOM 2771 N N . ARG A 1 341 ? 1.568 4.280 -22.932 1.00 72.69 341 ARG A N 1
ATOM 2772 C CA . ARG A 1 341 ? 0.282 3.726 -23.370 1.00 72.69 341 ARG A CA 1
ATOM 2773 C C . ARG A 1 341 ? -0.471 3.068 -22.231 1.00 72.69 341 ARG A C 1
ATOM 2775 O O . ARG A 1 341 ? 0.101 2.724 -21.197 1.00 72.69 341 ARG A O 1
ATOM 2782 N N . ARG A 1 342 ? -1.769 2.855 -22.442 1.00 63.22 342 ARG A N 1
ATOM 2783 C CA . ARG A 1 342 ? -2.632 2.210 -21.452 1.00 63.22 342 ARG A CA 1
ATOM 2784 C C . ARG A 1 342 ? -2.059 0.847 -21.046 1.00 63.22 342 ARG A C 1
ATOM 2786 O O . ARG A 1 342 ? -1.757 0.030 -21.911 1.00 63.22 342 ARG A O 1
ATOM 2793 N N . HIS A 1 343 ? -1.962 0.602 -19.741 1.00 64.38 343 HIS A N 1
ATOM 2794 C CA . HIS A 1 343 ? -1.404 -0.610 -19.129 1.00 64.38 343 HIS A CA 1
ATOM 2795 C C . HIS A 1 343 ? 0.093 -0.870 -19.384 1.00 64.38 343 HIS A C 1
ATOM 2797 O O . HIS A 1 343 ? 0.559 -1.974 -19.113 1.00 64.38 343 HIS A O 1
ATOM 2803 N N . ALA A 1 344 ? 0.852 0.117 -19.865 1.00 74.06 344 ALA A N 1
ATOM 2804 C CA . ALA A 1 344 ? 2.308 0.037 -19.955 1.00 74.06 344 ALA A CA 1
ATOM 2805 C C . ALA A 1 344 ? 3.005 0.719 -18.764 1.00 74.06 344 ALA A C 1
ATOM 2807 O O . ALA A 1 344 ? 2.368 1.281 -17.869 1.00 74.06 344 ALA A O 1
ATOM 2808 N N . VAL A 1 345 ? 4.338 0.655 -18.756 1.00 79.81 345 VAL A N 1
ATOM 2809 C CA . VAL A 1 345 ? 5.209 1.177 -17.689 1.00 79.81 345 VAL A CA 1
ATOM 2810 C C . VAL A 1 345 ? 4.989 2.667 -17.433 1.00 79.81 345 VAL A C 1
ATOM 2812 O O . VAL A 1 345 ? 5.053 3.098 -16.286 1.00 79.81 345 VAL A O 1
ATOM 2815 N N . PHE A 1 346 ? 4.674 3.442 -18.470 1.00 83.31 346 PHE A N 1
ATOM 2816 C CA . PHE A 1 346 ? 4.3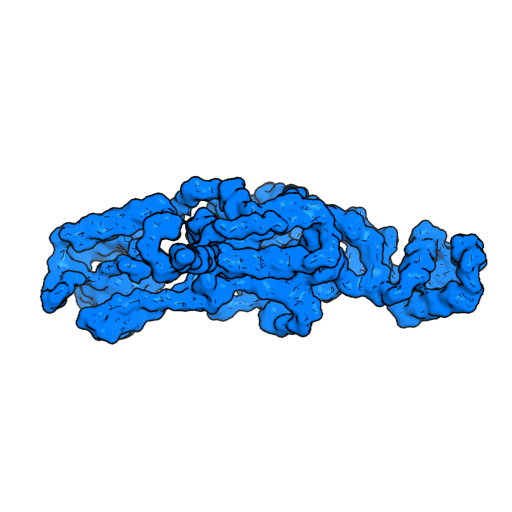90 4.870 -18.368 1.00 83.31 346 PHE A CA 1
ATOM 2817 C C . PHE A 1 346 ? 2.959 5.188 -18.792 1.00 83.31 346 PHE A C 1
ATOM 2819 O O . PHE A 1 346 ? 2.738 6.138 -19.530 1.00 83.31 346 PHE A O 1
ATOM 2826 N N . ASP A 1 347 ? 1.976 4.402 -18.338 1.00 83.44 347 ASP A N 1
ATOM 2827 C CA . ASP A 1 347 ? 0.561 4.671 -18.615 1.00 83.44 347 ASP A CA 1
ATOM 2828 C C . ASP A 1 347 ? 0.150 6.069 -18.102 1.00 83.44 347 ASP A C 1
ATOM 2830 O O . ASP A 1 347 ? 0.005 6.241 -16.883 1.00 83.44 347 ASP A O 1
ATOM 2834 N N . PRO A 1 348 ? -0.058 7.061 -18.997 1.00 83.31 348 PRO A N 1
ATOM 2835 C CA . PRO A 1 348 ? -0.393 8.427 -18.605 1.00 83.31 348 PRO A CA 1
ATOM 2836 C C . PRO A 1 348 ? -1.883 8.568 -18.271 1.00 83.31 348 PRO A C 1
ATOM 2838 O O . PRO A 1 348 ? -2.341 9.642 -17.895 1.00 83.31 348 PRO A O 1
ATOM 2841 N N . ASN A 1 349 ? -2.681 7.507 -18.437 1.00 83.19 349 ASN A N 1
ATOM 2842 C CA . ASN A 1 349 ? -4.095 7.549 -18.115 1.00 83.19 349 ASN A CA 1
ATOM 2843 C C . ASN A 1 349 ? -4.283 7.914 -16.637 1.00 83.19 349 ASN A C 1
ATOM 2845 O O . ASN A 1 349 ? -3.537 7.458 -15.773 1.00 83.19 349 ASN A O 1
ATOM 2849 N N . TYR A 1 350 ? -5.338 8.670 -16.337 1.00 70.50 350 TYR A N 1
ATOM 2850 C CA . TYR A 1 350 ? -5.780 8.977 -14.977 1.00 70.50 350 TYR A CA 1
ATOM 2851 C C . TYR A 1 350 ? -5.775 7.756 -14.043 1.00 70.50 350 TYR A C 1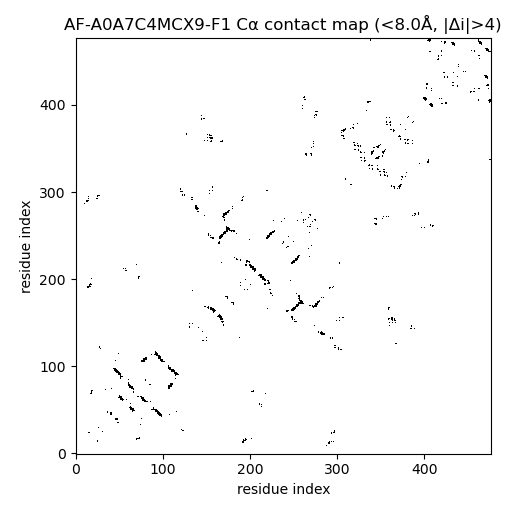
ATOM 2853 O O . TYR A 1 350 ? -5.418 7.884 -12.876 1.00 70.50 350 TYR A O 1
ATOM 2861 N N . TYR A 1 351 ? -6.142 6.576 -14.554 1.00 74.81 351 TYR A N 1
ATOM 2862 C CA . TYR A 1 351 ? -6.191 5.321 -13.790 1.00 74.81 351 TYR A CA 1
ATOM 2863 C C . TYR A 1 351 ? -4.883 4.503 -13.818 1.00 74.81 351 TYR A C 1
ATOM 2865 O O . TYR A 1 351 ? -4.838 3.408 -13.257 1.00 74.81 351 TYR A O 1
ATOM 2873 N N . GLY A 1 352 ? -3.849 5.012 -14.491 1.00 84.19 352 GLY A N 1
ATOM 2874 C CA . GLY A 1 352 ? -2.517 4.426 -14.632 1.00 84.19 352 GLY A CA 1
ATOM 2875 C C . GLY A 1 352 ? -1.517 4.978 -13.611 1.00 84.19 352 GLY A C 1
ATOM 2876 O O . GLY A 1 352 ? -1.809 5.080 -12.416 1.00 84.19 352 GLY A O 1
ATOM 2877 N N . LYS A 1 353 ? -0.316 5.353 -14.070 1.00 91.00 353 LYS A N 1
ATOM 2878 C CA . LYS A 1 353 ? 0.788 5.812 -13.206 1.00 91.00 353 LYS A CA 1
ATOM 2879 C C . LYS A 1 353 ? 0.558 7.150 -12.487 1.00 91.00 353 LYS A C 1
ATOM 2881 O O . LYS A 1 353 ? 1.010 7.252 -11.343 1.00 91.00 353 LYS A O 1
ATOM 2886 N N . PRO A 1 354 ? -0.181 8.135 -13.037 1.00 93.06 354 PRO A N 1
ATOM 2887 C CA . PRO A 1 354 ? -0.632 9.310 -12.283 1.00 93.06 354 PRO A CA 1
ATOM 2888 C C . PRO A 1 354 ? -1.275 8.949 -10.943 1.00 93.06 354 PRO A C 1
ATOM 2890 O O . PRO A 1 354 ? -0.946 9.509 -9.895 1.00 93.06 354 PRO A O 1
ATOM 2893 N N . GLN A 1 355 ? -2.137 7.931 -10.948 1.00 92.25 355 GLN A N 1
ATOM 2894 C CA . GLN A 1 355 ? -2.757 7.451 -9.726 1.00 92.25 355 GLN A CA 1
ATOM 2895 C C . GLN A 1 355 ? -1.750 6.786 -8.784 1.00 92.25 355 GLN A C 1
ATOM 2897 O O . GLN A 1 355 ? -1.833 6.978 -7.572 1.00 92.25 355 GLN A O 1
ATOM 2902 N N . SER A 1 356 ? -0.808 6.005 -9.308 1.00 94.00 356 SER A N 1
ATOM 2903 C CA . SER A 1 356 ? 0.251 5.397 -8.499 1.00 94.00 356 SER A CA 1
ATOM 2904 C C . SER A 1 356 ? 1.079 6.450 -7.761 1.00 94.00 356 SER A C 1
ATOM 2906 O O . SER A 1 356 ? 1.309 6.307 -6.561 1.00 94.00 356 SER A O 1
ATOM 2908 N N . ILE A 1 357 ? 1.427 7.555 -8.428 1.00 96.06 357 ILE A N 1
ATOM 2909 C CA . ILE A 1 357 ? 2.100 8.706 -7.805 1.00 96.06 357 ILE A CA 1
ATOM 2910 C C . ILE A 1 357 ? 1.228 9.310 -6.699 1.00 96.06 357 ILE A C 1
ATOM 2912 O O . ILE A 1 357 ? 1.710 9.560 -5.593 1.00 96.06 357 ILE A O 1
ATOM 2916 N N . LEU A 1 358 ? -0.068 9.502 -6.963 1.00 96.12 358 LEU A N 1
ATOM 2917 C CA . LEU A 1 358 ? -1.001 10.026 -5.968 1.00 96.12 358 LEU A CA 1
ATOM 2918 C C . LEU A 1 358 ? -1.109 9.120 -4.732 1.00 96.12 358 LEU A C 1
ATOM 2920 O O . LEU A 1 358 ? -1.144 9.613 -3.606 1.00 96.12 358 LEU A O 1
ATOM 2924 N N . ARG A 1 359 ? -1.119 7.795 -4.916 1.00 96.19 359 ARG A N 1
ATOM 2925 C CA . ARG A 1 359 ? -1.124 6.825 -3.809 1.00 96.19 359 ARG A CA 1
ATOM 2926 C C . ARG A 1 359 ? 0.150 6.914 -2.973 1.00 96.19 359 ARG A C 1
ATOM 2928 O O . ARG A 1 359 ? 0.045 6.928 -1.749 1.00 96.19 359 ARG A O 1
ATOM 2935 N N . VAL A 1 360 ? 1.320 7.020 -3.610 1.00 97.38 360 VAL A N 1
ATOM 2936 C CA . VAL A 1 360 ? 2.602 7.236 -2.912 1.00 97.38 360 VAL A CA 1
ATOM 2937 C C . VAL A 1 360 ? 2.554 8.534 -2.105 1.00 97.38 360 VAL A C 1
ATOM 2939 O O . VAL A 1 360 ? 2.897 8.534 -0.925 1.00 97.38 360 VAL A O 1
ATOM 2942 N N . ALA A 1 361 ? 2.042 9.621 -2.688 1.00 97.81 361 ALA A N 1
ATOM 2943 C CA . ALA A 1 361 ? 1.880 10.892 -1.986 1.00 97.81 361 ALA A CA 1
ATOM 2944 C C . ALA A 1 361 ? 0.936 10.780 -0.777 1.00 97.81 361 ALA A C 1
ATOM 2946 O O . ALA A 1 361 ? 1.241 11.292 0.296 1.00 97.81 361 ALA A O 1
ATOM 2947 N N . LEU A 1 362 ? -0.190 10.078 -0.905 1.00 97.50 362 LEU A N 1
ATOM 2948 C CA . LEU A 1 362 ? -1.123 9.875 0.204 1.00 97.50 362 LEU A CA 1
ATOM 2949 C C . LEU A 1 362 ? -0.539 8.994 1.320 1.00 97.50 362 LEU A C 1
ATOM 2951 O O . LEU A 1 362 ? -0.774 9.271 2.496 1.00 97.50 362 LEU A O 1
ATOM 2955 N N . ALA A 1 363 ? 0.244 7.967 0.984 1.00 97.62 363 ALA A N 1
ATOM 2956 C CA . ALA A 1 363 ? 0.945 7.172 1.992 1.00 97.62 363 ALA A CA 1
ATOM 2957 C C . ALA A 1 363 ? 2.042 7.979 2.698 1.00 97.62 363 ALA A C 1
ATOM 2959 O O . ALA A 1 363 ? 2.159 7.906 3.920 1.00 97.62 363 ALA A O 1
ATOM 2960 N N . LEU A 1 364 ? 2.778 8.820 1.964 1.00 97.69 364 LEU A N 1
ATOM 2961 C CA . LEU A 1 364 ? 3.730 9.767 2.546 1.00 97.69 364 LEU A CA 1
ATOM 2962 C C . LEU A 1 364 ? 3.030 10.763 3.482 1.00 97.69 364 LEU A C 1
ATOM 2964 O O . LEU A 1 364 ? 3.524 11.041 4.572 1.00 97.69 364 LEU A O 1
ATOM 2968 N N . ALA A 1 365 ? 1.865 11.283 3.090 1.00 97.12 365 ALA A N 1
ATOM 2969 C CA . ALA A 1 365 ? 1.068 12.177 3.926 1.00 97.12 365 ALA A CA 1
ATOM 2970 C C . ALA A 1 365 ? 0.663 11.503 5.239 1.00 97.12 365 ALA A C 1
ATOM 2972 O O . ALA A 1 365 ? 0.833 12.083 6.309 1.00 97.12 365 ALA A O 1
ATOM 2973 N N . ARG A 1 366 ? 0.206 10.249 5.160 1.00 95.62 366 ARG A N 1
ATOM 2974 C CA . ARG A 1 366 ? -0.130 9.430 6.326 1.00 95.62 366 ARG A CA 1
ATOM 2975 C C . ARG A 1 366 ? 1.091 9.183 7.218 1.00 95.62 366 ARG A C 1
ATOM 2977 O O . ARG A 1 366 ? 0.991 9.382 8.423 1.00 95.62 366 ARG A O 1
ATOM 2984 N N . ALA A 1 367 ? 2.247 8.851 6.641 1.00 95.81 367 ALA A N 1
ATOM 2985 C CA . ALA A 1 367 ? 3.505 8.689 7.376 1.00 95.81 367 ALA A CA 1
ATOM 2986 C C . ALA A 1 367 ? 3.941 9.977 8.106 1.00 95.81 367 ALA A C 1
ATOM 2988 O O . ALA A 1 367 ? 4.525 9.926 9.189 1.00 95.81 367 ALA A O 1
ATOM 2989 N N . GLN A 1 368 ? 3.620 11.140 7.534 1.00 94.88 368 GLN A N 1
ATOM 2990 C CA . GLN A 1 368 ? 3.897 12.462 8.102 1.00 94.88 368 GLN A CA 1
ATOM 2991 C C . GLN A 1 368 ? 2.756 13.022 8.971 1.00 94.88 368 GLN A C 1
ATOM 2993 O O . GLN A 1 368 ? 2.847 14.168 9.410 1.00 94.88 368 GLN A O 1
ATOM 2998 N N . ASN A 1 369 ? 1.693 12.248 9.226 1.00 92.56 369 ASN A N 1
ATOM 2999 C CA . ASN A 1 369 ? 0.485 12.693 9.933 1.00 92.56 369 ASN A CA 1
ATOM 3000 C C . ASN A 1 369 ? -0.112 13.995 9.359 1.00 92.56 369 ASN A C 1
ATOM 3002 O O . ASN A 1 369 ? -0.478 14.907 10.102 1.00 92.56 369 ASN A O 1
ATOM 3006 N N . LYS A 1 370 ? -0.166 14.106 8.028 1.00 94.19 370 LYS A N 1
ATOM 3007 C CA . LYS A 1 370 ? -0.815 15.214 7.320 1.00 94.19 370 LYS A CA 1
ATOM 3008 C C . LYS A 1 370 ? -2.221 14.823 6.892 1.00 94.19 370 LYS A C 1
ATOM 3010 O O . LYS A 1 370 ? -2.392 13.811 6.225 1.00 94.19 370 LYS A O 1
ATOM 3015 N N . ASP A 1 371 ? -3.196 15.677 7.185 1.00 92.94 371 ASP A N 1
ATOM 3016 C CA . ASP A 1 371 ? -4.603 15.434 6.835 1.00 92.94 371 ASP A CA 1
ATOM 3017 C C . ASP A 1 371 ? -4.953 15.835 5.398 1.00 92.94 371 ASP A C 1
ATOM 3019 O O . ASP A 1 371 ? -5.930 15.352 4.829 1.00 92.94 371 ASP A O 1
ATOM 3023 N N . LYS A 1 372 ? -4.178 16.743 4.798 1.00 94.94 372 LYS A N 1
ATOM 3024 C CA . LYS A 1 372 ? -4.423 17.252 3.447 1.00 94.94 372 LYS A CA 1
ATOM 3025 C C . LYS A 1 372 ? -3.130 17.384 2.661 1.00 94.94 372 LYS A C 1
ATOM 3027 O O . LYS A 1 372 ? -2.100 17.770 3.217 1.00 94.94 372 LYS A O 1
ATOM 3032 N N . ILE A 1 373 ? -3.215 17.099 1.366 1.00 96.38 373 ILE A N 1
ATOM 3033 C CA . ILE A 1 373 ? -2.133 17.298 0.401 1.00 96.38 373 ILE A CA 1
ATOM 3034 C C . ILE A 1 373 ? -2.597 18.121 -0.795 1.00 96.38 373 ILE A C 1
ATOM 3036 O O . ILE A 1 373 ? -3.762 18.071 -1.192 1.00 96.38 373 ILE A O 1
ATOM 3040 N N . ASP A 1 374 ? -1.657 18.858 -1.369 1.00 94.69 374 ASP A N 1
ATOM 3041 C CA . ASP A 1 374 ? -1.815 19.678 -2.563 1.00 94.69 374 ASP A CA 1
ATOM 3042 C C . ASP A 1 374 ? -0.887 19.192 -3.692 1.00 94.69 374 ASP A C 1
ATOM 3044 O O . ASP A 1 374 ? -0.163 18.197 -3.564 1.00 94.69 374 ASP A O 1
ATOM 3048 N N . LEU A 1 375 ? -0.916 19.901 -4.821 1.00 95.12 375 LEU A N 1
ATOM 3049 C CA . LEU A 1 375 ? -0.101 19.589 -5.992 1.00 95.12 375 LEU A CA 1
ATOM 3050 C C . LEU A 1 375 ? 1.409 19.653 -5.709 1.00 95.12 375 LEU A C 1
ATOM 3052 O O . LEU A 1 375 ? 2.170 18.848 -6.254 1.00 95.12 375 LEU A O 1
ATOM 3056 N N . GLU A 1 376 ? 1.856 20.577 -4.856 1.00 95.81 376 GLU A N 1
ATOM 3057 C CA . GLU A 1 376 ? 3.266 20.695 -4.477 1.00 95.81 376 GLU A CA 1
ATOM 3058 C C . GLU A 1 376 ? 3.711 19.460 -3.684 1.00 95.81 376 GLU A C 1
ATOM 3060 O O . GLU A 1 376 ? 4.761 18.871 -3.949 1.00 95.81 376 GLU A O 1
ATOM 3065 N N . PHE A 1 377 ? 2.881 19.000 -2.746 1.00 97.38 377 PHE A N 1
ATOM 3066 C CA . PHE A 1 377 ? 3.148 17.785 -1.990 1.00 97.38 377 PHE A CA 1
ATOM 3067 C C . PHE A 1 377 ? 3.254 16.555 -2.897 1.00 97.38 377 PHE A C 1
ATOM 3069 O O . PHE A 1 377 ? 4.197 15.773 -2.759 1.00 97.38 377 PHE A O 1
ATOM 3076 N N . VAL A 1 378 ? 2.335 16.408 -3.855 1.00 97.06 378 VAL A N 1
ATOM 3077 C CA . VAL A 1 378 ? 2.376 15.305 -4.827 1.00 97.06 378 VAL A CA 1
ATOM 3078 C C . VAL A 1 378 ? 3.607 15.411 -5.728 1.00 97.06 378 VAL A C 1
ATOM 3080 O O . VAL A 1 378 ? 4.255 14.402 -6.000 1.00 97.06 378 VAL A O 1
ATOM 3083 N N . SER A 1 379 ? 3.988 16.624 -6.130 1.00 96.06 379 SER A N 1
ATOM 3084 C CA . SER A 1 379 ? 5.205 16.866 -6.911 1.00 96.06 379 SER A CA 1
ATOM 3085 C C . SER A 1 379 ? 6.468 16.429 -6.176 1.00 96.06 379 SER A C 1
ATOM 3087 O O . SER A 1 379 ? 7.295 15.738 -6.766 1.00 96.06 379 SER A O 1
ATOM 3089 N N . ARG A 1 380 ? 6.578 16.728 -4.877 1.00 96.75 380 ARG A N 1
ATOM 3090 C CA . ARG A 1 380 ? 7.693 16.243 -4.052 1.00 96.75 380 ARG A CA 1
ATOM 3091 C C . ARG A 1 380 ? 7.696 14.728 -3.905 1.00 96.75 380 ARG A C 1
ATOM 3093 O O . ARG A 1 380 ? 8.763 14.127 -3.914 1.00 96.75 380 ARG A O 1
ATOM 3100 N N . ALA A 1 381 ? 6.528 14.101 -3.758 1.00 96.94 381 ALA A N 1
ATOM 3101 C CA . ALA A 1 381 ? 6.436 12.643 -3.689 1.00 96.94 381 ALA A CA 1
ATOM 3102 C C . ALA A 1 381 ? 6.879 11.986 -5.009 1.00 96.94 381 ALA A C 1
ATOM 3104 O O . ALA A 1 381 ? 7.581 10.974 -4.990 1.00 96.94 381 ALA A O 1
ATOM 3105 N N . PHE A 1 382 ? 6.523 12.595 -6.146 1.00 96.38 382 PHE A N 1
ATOM 3106 C CA . PHE A 1 382 ? 7.023 12.191 -7.455 1.00 96.38 382 PHE A CA 1
ATOM 3107 C C . PHE A 1 382 ? 8.549 12.305 -7.528 1.00 96.38 382 PHE A C 1
ATOM 3109 O O . PHE A 1 382 ? 9.210 11.318 -7.816 1.00 96.38 382 PHE A O 1
ATOM 3116 N N . GLU A 1 383 ? 9.118 13.469 -7.219 1.00 96.00 383 GLU A N 1
ATOM 3117 C CA . GLU A 1 383 ? 10.560 13.720 -7.360 1.00 96.00 383 GLU A CA 1
ATOM 3118 C C . GLU A 1 383 ? 11.409 12.887 -6.393 1.00 96.00 383 GLU A C 1
ATOM 3120 O O . GLU A 1 383 ? 12.436 12.344 -6.785 1.00 96.00 383 GLU A O 1
ATOM 3125 N N . ASN A 1 384 ? 10.985 12.751 -5.135 1.00 96.25 384 ASN A N 1
ATOM 3126 C CA . ASN A 1 384 ? 11.812 12.127 -4.102 1.00 96.25 384 ASN A CA 1
ATOM 3127 C C . ASN A 1 384 ? 11.716 10.605 -4.051 1.00 96.25 384 ASN A C 1
ATOM 3129 O O . ASN A 1 384 ? 12.649 9.980 -3.554 1.00 96.25 384 ASN A O 1
ATOM 3133 N N . TYR A 1 385 ? 10.615 10.020 -4.528 1.00 96.19 385 TYR A N 1
ATOM 3134 C CA . TYR A 1 385 ? 10.382 8.581 -4.406 1.00 96.19 385 TYR A CA 1
ATOM 3135 C C . TYR A 1 385 ? 10.128 7.931 -5.758 1.00 96.19 385 TYR A C 1
ATOM 3137 O O . TYR A 1 385 ? 10.889 7.051 -6.141 1.00 96.19 385 TYR A O 1
ATOM 3145 N N . TYR A 1 386 ? 9.109 8.380 -6.499 1.00 94.56 386 TYR A N 1
ATOM 3146 C CA . TYR A 1 386 ? 8.757 7.766 -7.785 1.00 94.56 386 TYR A CA 1
ATOM 3147 C C . TYR A 1 386 ? 9.911 7.881 -8.788 1.00 94.56 386 TYR A C 1
ATOM 3149 O O . TYR A 1 386 ? 10.387 6.879 -9.306 1.00 94.56 386 TYR A O 1
ATOM 3157 N N . LEU A 1 387 ? 10.366 9.107 -9.054 1.00 94.12 387 LEU A N 1
ATOM 3158 C CA . LEU A 1 387 ? 11.372 9.405 -10.066 1.00 94.12 387 LEU A CA 1
ATOM 3159 C C . LEU A 1 387 ? 12.699 8.724 -9.738 1.00 94.12 387 LEU A C 1
ATOM 3161 O O . LEU A 1 387 ? 13.183 7.955 -10.559 1.00 94.12 387 LEU A O 1
ATOM 3165 N N . LYS A 1 388 ? 13.223 8.931 -8.524 1.00 95.81 388 LYS A N 1
ATOM 3166 C CA . LYS A 1 388 ? 14.480 8.306 -8.084 1.00 95.81 388 LYS A CA 1
ATOM 3167 C C . LYS A 1 388 ? 14.440 6.783 -8.160 1.00 95.81 388 LYS A C 1
ATOM 3169 O O . LYS A 1 388 ? 15.415 6.165 -8.567 1.00 95.81 388 LYS A O 1
ATOM 3174 N N . ASN A 1 389 ? 13.319 6.170 -7.774 1.00 95.31 389 ASN A N 1
ATOM 3175 C CA . ASN A 1 389 ? 13.168 4.723 -7.873 1.00 95.31 389 ASN A CA 1
ATOM 3176 C C . ASN A 1 389 ? 13.147 4.263 -9.335 1.00 95.31 389 ASN A C 1
ATOM 3178 O O . ASN A 1 389 ? 13.816 3.294 -9.669 1.00 95.31 389 ASN A O 1
ATOM 3182 N N . MET A 1 390 ? 12.432 4.966 -10.218 1.00 91.12 390 MET A N 1
ATOM 3183 C CA . MET A 1 390 ? 12.442 4.628 -11.642 1.00 91.12 390 MET A CA 1
ATOM 3184 C C . MET A 1 390 ? 13.830 4.819 -12.265 1.00 91.12 390 MET A C 1
ATOM 3186 O O . MET A 1 390 ? 14.237 3.962 -13.033 1.00 91.12 390 MET A O 1
ATOM 3190 N N . GLU A 1 391 ? 14.571 5.874 -11.916 1.00 91.19 391 GLU A N 1
ATOM 3191 C CA . GLU A 1 391 ? 15.966 6.074 -12.350 1.00 91.19 391 GLU A CA 1
ATOM 3192 C C . GLU A 1 391 ? 16.841 4.883 -11.964 1.00 91.19 391 GLU A C 1
ATOM 3194 O O . GLU A 1 391 ? 17.406 4.244 -12.844 1.00 91.19 391 GLU A O 1
ATOM 3199 N N . ILE A 1 392 ? 16.823 4.491 -10.689 1.00 91.25 392 ILE A N 1
ATOM 3200 C CA . ILE A 1 392 ? 17.514 3.293 -10.195 1.00 91.25 392 ILE A CA 1
ATOM 3201 C C . ILE A 1 392 ? 17.124 2.038 -10.982 1.00 91.25 392 ILE A C 1
ATOM 3203 O O . ILE A 1 392 ? 17.978 1.233 -11.355 1.00 91.25 392 ILE A O 1
ATOM 3207 N N . VAL A 1 393 ? 15.822 1.847 -11.197 1.00 89.44 393 VAL A N 1
ATOM 3208 C CA . VAL A 1 393 ? 15.288 0.667 -11.873 1.00 89.44 393 VAL A CA 1
ATOM 3209 C C . VAL A 1 393 ? 15.762 0.614 -13.321 1.00 89.44 393 VAL A C 1
ATOM 3211 O O . VAL A 1 393 ? 16.223 -0.433 -13.758 1.00 89.44 393 VAL A O 1
ATOM 3214 N N . PHE A 1 394 ? 15.685 1.728 -14.047 1.00 83.50 394 PHE A N 1
ATOM 3215 C CA . PHE A 1 394 ? 16.099 1.809 -15.444 1.00 83.50 394 PHE A CA 1
ATOM 3216 C C . PHE A 1 394 ? 17.621 1.714 -15.614 1.00 83.50 394 PHE A C 1
ATOM 3218 O O . PHE A 1 394 ? 18.065 0.994 -16.503 1.00 83.50 394 PHE A O 1
ATOM 3225 N N . GLU A 1 395 ? 18.407 2.343 -14.737 1.00 85.62 395 GLU A N 1
ATOM 3226 C CA . GLU A 1 395 ? 19.875 2.213 -14.702 1.00 85.62 395 GLU A CA 1
ATOM 3227 C C . GLU A 1 395 ? 20.310 0.769 -14.411 1.00 85.62 395 GLU A C 1
ATOM 3229 O O . GLU A 1 395 ? 21.226 0.235 -15.026 1.00 85.62 395 GLU A O 1
ATOM 3234 N N . SER A 1 396 ? 19.612 0.076 -13.509 1.00 84.75 396 SER A N 1
ATOM 3235 C CA . SER A 1 396 ? 19.911 -1.331 -13.206 1.00 84.75 396 SER A CA 1
ATOM 3236 C C . SER A 1 396 ? 19.512 -2.286 -14.340 1.00 84.75 396 SER A C 1
ATOM 3238 O O . SER A 1 396 ? 19.906 -3.453 -14.340 1.00 84.75 396 SER A O 1
ATOM 3240 N N . TRP A 1 397 ? 18.699 -1.816 -15.287 1.00 81.06 397 TRP A N 1
ATOM 3241 C CA . TRP A 1 397 ? 18.052 -2.600 -16.336 1.00 81.06 397 TRP A CA 1
ATOM 3242 C C . TRP A 1 397 ? 18.415 -2.127 -17.750 1.00 81.06 397 TRP A C 1
ATOM 3244 O O . TRP A 1 397 ? 17.642 -2.329 -18.688 1.00 81.06 397 TRP A O 1
ATOM 3254 N N . GLU A 1 398 ? 19.611 -1.569 -17.935 1.00 69.50 398 GLU A N 1
ATOM 3255 C CA . GLU A 1 398 ? 20.142 -1.140 -19.243 1.00 69.50 398 GLU A CA 1
ATOM 3256 C C . GLU A 1 398 ? 20.125 -2.244 -20.326 1.00 69.50 398 GLU A C 1
ATOM 3258 O O . GLU A 1 398 ? 20.183 -1.965 -21.521 1.00 69.50 398 GLU A O 1
ATOM 3263 N N . ASP A 1 399 ? 20.002 -3.518 -19.939 1.00 70.12 399 ASP A N 1
ATOM 3264 C CA . ASP A 1 399 ? 19.881 -4.663 -20.852 1.00 70.12 399 ASP A CA 1
ATOM 3265 C C . ASP A 1 399 ? 18.440 -5.006 -21.264 1.00 70.12 399 ASP A C 1
ATOM 3267 O O . ASP A 1 399 ? 18.215 -6.004 -21.955 1.00 70.12 399 ASP A O 1
ATOM 3271 N N . ILE A 1 400 ? 17.447 -4.220 -20.842 1.00 75.19 400 ILE A N 1
ATOM 3272 C CA . ILE A 1 400 ? 16.034 -4.487 -21.139 1.00 75.19 400 ILE A CA 1
ATOM 3273 C C . ILE A 1 400 ? 15.580 -3.807 -22.431 1.00 75.19 400 ILE A C 1
ATOM 3275 O O . ILE A 1 400 ? 14.715 -4.347 -23.129 1.00 75.19 400 ILE A O 1
ATOM 3279 N N . PHE A 1 401 ? 16.187 -2.679 -22.789 1.00 76.25 401 PHE A N 1
ATOM 3280 C CA . PHE A 1 401 ? 15.912 -1.927 -24.010 1.00 76.25 401 PHE A CA 1
ATOM 3281 C C . PHE A 1 401 ? 17.211 -1.366 -24.593 1.00 76.25 401 PHE A C 1
ATOM 3283 O O . PHE A 1 401 ? 18.203 -1.185 -23.895 1.00 76.25 401 PHE A O 1
ATOM 3290 N N . THR A 1 402 ? 17.223 -1.135 -25.899 1.00 74.19 402 THR A N 1
ATOM 3291 C CA . THR A 1 402 ? 18.305 -0.403 -26.569 1.00 74.19 402 THR A CA 1
ATOM 3292 C C . THR A 1 402 ? 18.197 1.091 -26.277 1.00 74.19 402 THR A C 1
ATOM 3294 O O . THR A 1 402 ? 17.141 1.554 -25.853 1.00 74.19 402 THR A O 1
ATOM 3297 N N . SER A 1 403 ? 19.225 1.864 -26.633 1.00 70.06 403 SER A N 1
ATOM 3298 C CA . SER A 1 403 ? 19.204 3.334 -26.577 1.00 70.06 403 SER A CA 1
ATOM 3299 C C . SER A 1 403 ? 17.936 3.945 -27.186 1.00 70.06 403 SER A C 1
ATOM 3301 O O . SER A 1 403 ? 17.360 4.818 -26.567 1.00 70.06 403 SER A O 1
ATOM 3303 N N . LYS A 1 404 ? 17.438 3.408 -28.312 1.00 72.50 404 LYS A N 1
ATOM 3304 C CA . LYS A 1 404 ? 16.192 3.854 -28.980 1.00 72.50 404 LYS A CA 1
ATOM 3305 C C . LYS A 1 404 ? 14.908 3.129 -28.554 1.00 72.50 404 LYS A C 1
ATOM 3307 O O . LYS A 1 404 ? 13.932 3.083 -29.306 1.00 72.50 404 LYS A O 1
ATOM 3312 N N . GLY A 1 405 ? 14.922 2.464 -27.401 1.00 68.31 405 GLY A N 1
ATOM 3313 C CA . GLY A 1 405 ? 13.720 1.868 -26.824 1.00 68.31 405 GLY A CA 1
ATOM 3314 C C . GLY A 1 405 ? 13.245 0.546 -27.447 1.00 68.31 405 GLY A C 1
ATOM 3315 O O . GLY A 1 405 ? 12.092 0.159 -27.276 1.00 68.31 405 GLY A O 1
ATOM 3316 N N . VAL A 1 406 ? 14.092 -0.193 -28.162 1.00 76.38 406 VAL A N 1
ATOM 3317 C CA . VAL A 1 406 ? 13.735 -1.524 -28.678 1.00 76.38 406 VAL A CA 1
ATOM 3318 C C . VAL A 1 406 ? 13.897 -2.547 -27.559 1.00 76.38 406 VAL A C 1
ATOM 3320 O O . VAL A 1 406 ? 14.984 -2.686 -27.008 1.00 76.38 406 VAL A O 1
ATOM 3323 N N . GLU A 1 407 ? 12.838 -3.283 -27.208 1.00 77.94 407 GLU A N 1
ATOM 3324 C CA . GLU A 1 407 ? 12.910 -4.292 -26.138 1.00 77.94 407 GLU A CA 1
ATOM 3325 C C . GLU A 1 407 ? 13.891 -5.420 -26.492 1.00 77.94 407 GLU A C 1
ATOM 3327 O O . GLU A 1 407 ? 13.688 -6.156 -27.461 1.00 77.94 407 GLU A O 1
ATOM 3332 N N . ILE A 1 408 ? 14.906 -5.574 -25.641 1.00 80.94 408 ILE A N 1
ATOM 3333 C CA . ILE A 1 408 ? 15.959 -6.594 -25.687 1.00 80.94 408 ILE A CA 1
ATOM 3334 C C . ILE A 1 408 ? 15.573 -7.807 -24.839 1.00 80.94 408 ILE A C 1
ATOM 3336 O O . ILE A 1 408 ? 15.928 -8.938 -25.168 1.00 80.94 408 ILE A O 1
ATOM 3340 N N . VAL A 1 409 ? 14.844 -7.600 -23.738 1.00 75.94 409 VAL A N 1
ATOM 3341 C CA . VAL A 1 409 ? 14.682 -8.637 -22.708 1.00 75.94 409 VAL A CA 1
ATOM 3342 C C . VAL A 1 409 ? 13.922 -9.883 -23.173 1.00 75.94 409 VAL A C 1
ATOM 3344 O O . VAL A 1 409 ? 14.157 -10.978 -22.661 1.00 75.94 409 VAL A O 1
ATOM 3347 N N . SER A 1 410 ? 13.077 -9.752 -24.199 1.00 77.69 410 SER A N 1
ATOM 3348 C CA . SER A 1 410 ? 12.378 -10.884 -24.818 1.00 77.69 410 SER A CA 1
ATOM 3349 C C . SER A 1 410 ? 13.296 -11.778 -25.670 1.00 77.69 410 SER A C 1
ATOM 3351 O O . SER A 1 410 ? 12.915 -12.903 -26.010 1.00 77.69 410 SER A O 1
ATOM 3353 N N . LEU A 1 411 ? 14.522 -11.336 -25.978 1.00 82.56 411 LEU A N 1
ATOM 3354 C CA . LEU A 1 411 ? 15.513 -12.101 -26.734 1.00 82.56 411 LEU A CA 1
ATOM 3355 C C . LEU A 1 411 ? 16.226 -13.119 -25.839 1.00 82.56 411 LEU A C 1
ATOM 3357 O O . LEU A 1 411 ? 16.866 -12.771 -24.843 1.00 82.56 411 LEU A O 1
ATOM 3361 N N . LYS A 1 412 ? 16.153 -14.396 -26.227 1.00 82.62 412 LYS A N 1
ATOM 3362 C CA . LYS A 1 412 ? 16.754 -15.515 -25.481 1.00 82.62 412 LYS A CA 1
ATOM 3363 C C . LYS A 1 412 ? 18.253 -15.683 -25.731 1.00 82.62 412 LYS A C 1
ATOM 3365 O O . LYS A 1 412 ? 18.948 -16.190 -24.857 1.00 82.62 412 LYS A O 1
ATOM 3370 N N . HIS A 1 413 ? 18.739 -15.304 -26.913 1.00 86.31 413 HIS A N 1
ATOM 3371 C CA . HIS A 1 413 ? 20.137 -15.485 -27.300 1.00 86.31 413 HIS A CA 1
ATOM 3372 C C . HIS A 1 413 ? 20.941 -14.213 -27.046 1.00 86.31 413 HIS A C 1
ATOM 3374 O O . HIS A 1 413 ? 20.572 -13.135 -27.500 1.00 86.31 413 HIS A O 1
ATOM 3380 N N . GLU A 1 414 ? 22.072 -14.360 -26.362 1.00 86.44 414 GLU A N 1
ATOM 3381 C CA . GLU A 1 414 ? 22.988 -13.264 -26.034 1.00 86.44 414 GLU A CA 1
ATOM 3382 C C . GLU A 1 414 ? 23.505 -12.539 -27.290 1.00 86.44 414 GLU A C 1
ATOM 3384 O O . GLU A 1 414 ? 23.522 -11.312 -27.340 1.00 86.44 414 GLU A O 1
ATOM 3389 N N . LEU A 1 415 ? 23.830 -13.295 -28.349 1.00 90.56 415 LEU A N 1
ATOM 3390 C CA . LEU A 1 415 ? 24.267 -12.733 -29.631 1.00 90.56 415 LEU A CA 1
ATOM 3391 C C . LEU A 1 415 ? 23.203 -11.820 -30.256 1.00 90.56 415 LEU A C 1
ATOM 3393 O O . LEU A 1 415 ? 23.545 -10.749 -30.745 1.00 90.56 415 LEU A O 1
ATOM 3397 N N . ASP A 1 416 ? 21.925 -12.204 -30.197 1.00 92.19 416 ASP A N 1
ATOM 3398 C CA . ASP A 1 416 ? 20.824 -11.405 -30.750 1.00 92.19 416 ASP A CA 1
ATOM 3399 C C . ASP A 1 416 ? 20.740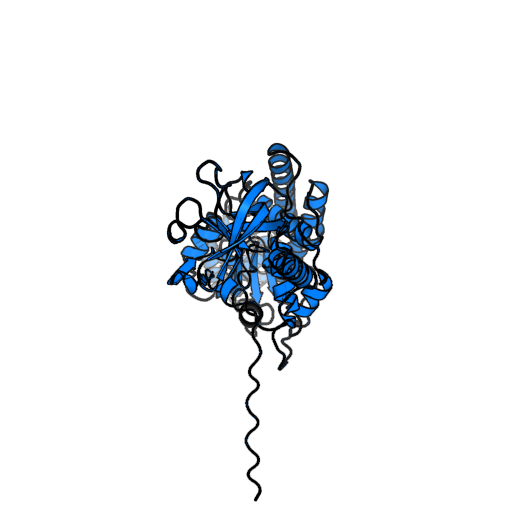 -10.051 -30.033 1.00 92.19 416 ASP A C 1
ATOM 3401 O O . ASP A 1 416 ? 20.541 -9.022 -30.673 1.00 92.19 416 ASP A O 1
ATOM 3405 N N . ARG A 1 417 ? 20.962 -10.033 -28.710 1.00 88.69 417 ARG A N 1
ATOM 3406 C CA . ARG A 1 417 ? 20.983 -8.800 -27.908 1.00 88.69 417 ARG A CA 1
ATOM 3407 C C . ARG A 1 417 ? 22.120 -7.879 -28.333 1.00 88.69 417 ARG A C 1
ATOM 3409 O O . ARG A 1 417 ? 21.888 -6.694 -28.548 1.00 88.69 417 ARG A O 1
ATOM 3416 N N . TYR A 1 418 ? 23.332 -8.416 -28.485 1.00 89.75 418 TYR A N 1
ATOM 3417 C CA . TYR A 1 418 ? 24.486 -7.621 -28.907 1.00 89.75 418 TYR A CA 1
ATOM 3418 C C . TYR A 1 418 ? 24.341 -7.089 -30.332 1.00 89.75 418 TYR A C 1
ATOM 3420 O O . TYR A 1 418 ? 24.610 -5.914 -30.569 1.00 89.75 418 TYR A O 1
ATOM 3428 N N . VAL A 1 419 ? 23.872 -7.921 -31.267 1.00 93.56 419 VAL A N 1
ATOM 3429 C CA . VAL A 1 419 ? 23.623 -7.500 -32.652 1.00 93.56 419 VAL A CA 1
ATOM 3430 C C . VAL A 1 419 ? 22.553 -6.409 -32.695 1.00 93.56 419 VAL A C 1
ATOM 3432 O O . VAL A 1 419 ? 22.740 -5.405 -33.378 1.00 93.56 419 VAL A O 1
ATOM 3435 N N . LEU A 1 420 ? 21.466 -6.552 -31.931 1.00 92.44 420 LEU A N 1
ATOM 3436 C CA . LEU A 1 420 ? 20.415 -5.539 -31.854 1.00 92.44 420 LEU A CA 1
ATOM 3437 C C . LEU A 1 420 ? 20.924 -4.212 -31.273 1.00 92.44 420 LEU A C 1
ATOM 3439 O O . LEU A 1 420 ? 20.636 -3.160 -31.846 1.00 92.44 420 LEU A O 1
ATOM 3443 N N . LYS A 1 421 ? 21.696 -4.246 -30.176 1.00 89.38 421 LYS A N 1
ATOM 3444 C CA . LYS A 1 421 ? 22.328 -3.043 -29.605 1.00 89.38 421 LYS A CA 1
ATOM 3445 C C . LYS A 1 421 ? 23.220 -2.358 -30.635 1.00 89.38 421 LYS A C 1
ATOM 3447 O O . LYS A 1 421 ? 23.026 -1.182 -30.916 1.00 89.38 421 LYS A O 1
ATOM 3452 N N . PHE A 1 422 ? 24.101 -3.121 -31.284 1.00 92.88 422 PHE A N 1
ATOM 3453 C CA . PHE A 1 422 ? 24.987 -2.598 -32.320 1.00 92.88 422 PHE A CA 1
ATOM 3454 C C . PHE A 1 422 ? 24.216 -1.921 -33.460 1.00 92.88 422 PHE A C 1
ATOM 3456 O O . PHE A 1 422 ? 24.554 -0.800 -33.835 1.00 92.88 422 PHE A O 1
ATOM 3463 N N . ILE A 1 423 ? 23.166 -2.561 -33.988 1.00 93.31 423 ILE A N 1
ATOM 3464 C CA . ILE A 1 423 ? 22.327 -1.961 -35.037 1.00 93.31 423 ILE A CA 1
ATOM 3465 C C . ILE A 1 423 ? 21.706 -0.657 -34.540 1.00 93.31 423 ILE A C 1
ATOM 3467 O O . ILE A 1 423 ? 21.768 0.357 -35.228 1.00 93.31 423 ILE A O 1
ATOM 3471 N N . THR A 1 424 ? 21.143 -0.668 -33.336 1.00 88.62 424 THR A N 1
ATOM 3472 C CA . THR A 1 424 ? 20.405 0.477 -32.800 1.00 88.62 424 THR A CA 1
ATOM 3473 C C . THR A 1 424 ? 21.307 1.679 -32.522 1.00 88.62 424 THR A C 1
ATOM 3475 O O . THR A 1 424 ? 20.928 2.813 -32.818 1.00 88.62 424 THR A O 1
ATOM 3478 N N . ASP A 1 425 ? 22.519 1.433 -32.026 1.00 88.06 425 ASP A N 1
ATOM 3479 C CA . ASP A 1 425 ? 23.494 2.477 -31.702 1.00 88.06 425 ASP A CA 1
ATOM 3480 C C . ASP A 1 425 ? 24.175 3.062 -32.952 1.00 88.06 425 ASP A C 1
ATOM 3482 O O . ASP A 1 425 ? 24.644 4.199 -32.920 1.00 88.06 425 ASP A O 1
ATOM 3486 N N . ASN A 1 426 ? 24.220 2.313 -34.064 1.00 91.69 426 ASN A N 1
ATOM 3487 C CA . ASN A 1 426 ? 24.928 2.714 -35.289 1.00 91.69 426 ASN A CA 1
ATOM 3488 C C . ASN A 1 426 ? 24.006 3.087 -36.461 1.00 91.69 426 ASN A C 1
ATOM 3490 O O . ASN A 1 426 ? 24.479 3.591 -37.481 1.00 91.69 426 ASN A O 1
ATOM 3494 N N . GLU A 1 427 ? 22.698 2.857 -36.360 1.00 89.81 427 GLU A N 1
ATOM 3495 C CA . GLU A 1 427 ? 21.747 3.325 -37.369 1.00 89.81 427 GLU A CA 1
ATOM 3496 C C . GLU A 1 427 ? 21.454 4.828 -37.205 1.00 89.81 427 GLU A C 1
ATOM 3498 O O . GLU A 1 427 ? 21.360 5.363 -36.094 1.00 89.81 427 GLU A O 1
ATOM 3503 N N . THR A 1 428 ? 21.195 5.511 -38.316 1.00 82.50 428 THR A N 1
ATOM 3504 C CA . THR A 1 428 ? 20.758 6.912 -38.325 1.00 82.50 428 THR A CA 1
ATOM 3505 C C . THR A 1 428 ? 19.274 7.020 -38.693 1.00 82.50 428 THR A C 1
ATOM 3507 O O . THR A 1 428 ? 18.614 6.041 -39.062 1.00 82.50 428 THR A O 1
ATOM 3510 N N . SER A 1 429 ? 18.709 8.227 -38.598 1.00 68.69 429 SER A N 1
ATOM 3511 C CA . SER A 1 429 ? 17.350 8.502 -39.083 1.00 68.69 429 SER A CA 1
ATOM 3512 C C . SER A 1 429 ? 17.194 8.144 -40.568 1.00 68.69 429 SER A C 1
ATOM 3514 O O . SER A 1 429 ? 16.150 7.613 -40.954 1.00 68.69 429 SER A O 1
ATOM 3516 N N . GLU A 1 430 ? 18.246 8.345 -41.366 1.00 71.25 430 GLU A N 1
ATOM 3517 C CA . GLU A 1 430 ? 18.246 8.212 -42.827 1.00 71.25 430 GLU A CA 1
ATOM 3518 C C . GLU A 1 430 ? 18.848 6.888 -43.337 1.00 71.25 430 GLU A C 1
ATOM 3520 O O . GLU A 1 430 ? 18.517 6.446 -44.439 1.00 71.25 430 GLU A O 1
ATOM 3525 N N . THR A 1 431 ? 19.697 6.216 -42.550 1.00 83.44 431 THR A N 1
ATOM 3526 C CA . THR A 1 431 ? 20.435 5.011 -42.969 1.00 83.44 431 THR A CA 1
ATOM 3527 C C . THR A 1 431 ? 20.381 3.898 -41.925 1.00 83.44 431 THR A C 1
ATOM 3529 O O . THR A 1 431 ? 20.597 4.133 -40.741 1.00 83.44 431 THR A O 1
ATOM 3532 N N . GLY A 1 432 ? 20.141 2.664 -42.371 1.00 91.00 432 GLY A N 1
ATOM 3533 C CA . GLY A 1 432 ? 20.320 1.463 -41.548 1.00 91.00 432 GLY A CA 1
ATOM 3534 C C . GLY A 1 432 ? 21.784 1.016 -41.486 1.00 91.00 432 GLY A C 1
ATOM 3535 O O . GLY A 1 432 ? 22.662 1.632 -42.092 1.00 91.00 432 GLY A O 1
ATOM 3536 N N . VAL A 1 433 ? 22.034 -0.088 -40.791 1.00 96.19 433 VAL A N 1
ATOM 3537 C CA . VAL A 1 433 ? 23.355 -0.699 -40.615 1.00 96.19 433 VAL A CA 1
ATOM 3538 C C . VAL A 1 433 ? 23.529 -1.852 -41.597 1.00 96.19 433 VAL A C 1
ATOM 3540 O O . VAL A 1 433 ? 22.735 -2.793 -41.624 1.00 96.19 433 VAL A O 1
ATOM 3543 N N . GLY A 1 434 ? 24.567 -1.776 -42.431 1.00 96.06 434 GLY A N 1
ATOM 3544 C CA . GLY A 1 434 ? 24.891 -2.826 -43.394 1.00 96.06 434 GLY A CA 1
ATOM 3545 C C . GLY A 1 434 ? 25.457 -4.084 -42.728 1.00 96.06 434 GLY A C 1
ATOM 3546 O O . GLY A 1 434 ? 26.211 -3.985 -41.764 1.00 96.06 434 GLY A O 1
ATOM 3547 N N . PHE A 1 435 ? 25.175 -5.265 -43.286 1.00 96.75 435 PHE A N 1
ATOM 3548 C CA . PHE A 1 435 ? 25.689 -6.550 -42.795 1.00 96.75 435 PHE A CA 1
ATOM 3549 C C . PHE A 1 435 ? 27.216 -6.566 -42.681 1.00 96.75 435 PHE A C 1
ATOM 3551 O O . PHE A 1 435 ? 27.753 -7.114 -41.726 1.00 96.75 435 PHE A O 1
ATOM 3558 N N . HIS A 1 436 ? 27.915 -5.916 -43.615 1.00 94.88 436 HIS A N 1
ATOM 3559 C CA . HIS A 1 436 ? 29.372 -5.793 -43.579 1.00 94.88 436 HIS A CA 1
ATOM 3560 C C . HIS A 1 436 ? 29.880 -5.119 -42.292 1.00 94.88 436 HIS A C 1
ATOM 3562 O O . HIS A 1 436 ? 30.880 -5.568 -41.747 1.00 94.88 436 HIS A O 1
ATOM 3568 N N . LEU A 1 437 ? 29.167 -4.115 -41.763 1.00 95.62 437 LEU A N 1
ATOM 3569 C CA . LEU A 1 437 ? 29.516 -3.448 -40.501 1.00 95.62 437 LEU A CA 1
ATOM 3570 C C . LEU A 1 437 ? 29.256 -4.356 -39.297 1.00 95.62 437 LEU A C 1
ATOM 3572 O O . LEU A 1 437 ? 30.044 -4.381 -38.356 1.00 95.62 437 LEU A O 1
ATOM 3576 N N . VAL A 1 438 ? 28.169 -5.133 -39.338 1.00 95.25 438 VAL A N 1
ATOM 3577 C CA . VAL A 1 438 ? 27.880 -6.150 -38.315 1.00 95.25 438 VAL A CA 1
ATOM 3578 C C . VAL A 1 438 ? 28.991 -7.205 -38.313 1.00 95.25 438 VAL A C 1
ATOM 3580 O O . VAL A 1 438 ? 29.531 -7.537 -37.264 1.00 95.25 438 VAL A O 1
ATOM 3583 N N . GLN A 1 439 ? 29.380 -7.702 -39.486 1.00 95.19 439 GLN A N 1
ATOM 3584 C CA . GLN A 1 439 ? 30.438 -8.699 -39.633 1.00 95.19 439 GLN A CA 1
ATOM 3585 C C . GLN A 1 439 ? 31.813 -8.168 -39.205 1.00 95.19 439 GLN A C 1
ATOM 3587 O O . GLN A 1 439 ? 32.576 -8.902 -38.585 1.00 95.19 439 GLN A O 1
ATOM 3592 N N . GLU A 1 440 ? 32.121 -6.903 -39.497 1.00 94.19 440 GLU A N 1
ATOM 3593 C CA . GLU A 1 440 ? 33.352 -6.243 -39.052 1.00 94.19 440 GLU A CA 1
ATOM 3594 C C . GLU A 1 440 ? 33.396 -6.098 -37.524 1.00 94.19 440 GLU A C 1
ATOM 3596 O O . GLU A 1 440 ? 34.408 -6.416 -36.900 1.00 94.19 440 GLU A O 1
ATOM 3601 N N . HIS A 1 441 ? 32.288 -5.687 -36.901 1.00 95.62 441 HIS A N 1
ATOM 3602 C CA . HIS A 1 441 ? 32.212 -5.537 -35.449 1.00 95.62 441 HIS A CA 1
ATOM 3603 C C . HIS A 1 441 ? 32.284 -6.885 -34.716 1.00 95.62 441 HIS A C 1
ATOM 3605 O O . HIS A 1 441 ? 32.999 -7.029 -33.724 1.00 95.62 441 HIS A O 1
ATOM 3611 N N . PHE A 1 442 ? 31.589 -7.901 -35.231 1.00 94.44 442 PHE A N 1
ATOM 3612 C CA . PHE A 1 442 ? 31.563 -9.258 -34.683 1.00 94.44 442 PHE A CA 1
ATOM 3613 C C . PHE A 1 442 ? 32.514 -10.201 -35.440 1.00 94.44 442 PHE A C 1
ATOM 3615 O O . PHE A 1 442 ? 32.160 -11.345 -35.726 1.00 94.44 442 PHE A O 1
ATOM 3622 N N . PHE A 1 443 ? 33.735 -9.742 -35.746 1.00 90.06 443 PHE A N 1
ATOM 3623 C CA . PHE A 1 443 ? 34.718 -10.462 -36.577 1.00 90.06 443 PHE A CA 1
ATOM 3624 C C . PHE A 1 443 ? 35.091 -11.869 -36.070 1.00 90.06 443 PHE A C 1
ATOM 3626 O O . PHE A 1 443 ? 35.606 -12.694 -36.822 1.00 90.06 443 PHE A O 1
ATOM 3633 N N . ASN A 1 444 ? 34.867 -12.144 -34.783 1.00 90.06 444 ASN A N 1
ATOM 3634 C CA . ASN A 1 444 ? 35.129 -13.430 -34.138 1.00 90.06 444 ASN A CA 1
ATOM 3635 C C . ASN A 1 444 ? 33.959 -14.428 -34.239 1.00 90.06 444 ASN A C 1
ATOM 3637 O O . ASN A 1 444 ? 34.087 -15.560 -33.770 1.00 90.06 444 ASN A O 1
ATOM 3641 N N . ARG A 1 445 ? 32.821 -14.029 -34.818 1.00 91.94 445 ARG A N 1
ATOM 3642 C CA . ARG A 1 445 ? 31.652 -14.884 -35.063 1.00 91.94 445 ARG A CA 1
ATOM 3643 C C . ARG A 1 445 ? 31.606 -15.303 -36.527 1.00 91.94 445 ARG A C 1
ATOM 3645 O O . ARG A 1 445 ? 32.025 -14.561 -37.412 1.00 91.94 445 ARG A O 1
ATOM 3652 N N . ASN A 1 446 ? 31.103 -16.507 -36.796 1.00 93.38 446 ASN A N 1
ATOM 3653 C CA . ASN A 1 446 ? 30.957 -16.955 -38.179 1.00 93.38 446 ASN A CA 1
ATOM 3654 C C . ASN A 1 446 ? 29.775 -16.237 -38.863 1.00 93.38 446 ASN A C 1
ATOM 3656 O O . ASN A 1 446 ? 28.815 -15.815 -38.217 1.00 93.38 446 ASN A O 1
ATOM 3660 N N . GLU A 1 447 ? 29.849 -16.098 -40.190 1.00 94.00 447 GLU A N 1
ATOM 3661 C CA . GLU A 1 447 ? 28.833 -15.376 -40.970 1.00 94.00 447 GLU A CA 1
ATOM 3662 C C . GLU A 1 447 ? 27.431 -15.984 -40.797 1.00 94.00 447 GLU A C 1
ATOM 3664 O O . GLU A 1 447 ? 26.436 -15.267 -40.704 1.00 94.00 447 GLU A O 1
ATOM 3669 N N . PHE A 1 448 ? 27.359 -17.313 -40.711 1.00 94.56 448 PHE A N 1
ATOM 3670 C CA . PHE A 1 448 ? 26.110 -18.052 -40.562 1.00 94.56 448 PHE A CA 1
ATOM 3671 C C . PHE A 1 448 ? 25.384 -17.713 -39.249 1.00 94.56 448 PHE A C 1
ATOM 3673 O O . PHE A 1 448 ? 24.186 -17.451 -39.265 1.00 94.56 448 PHE A O 1
ATOM 3680 N N . GLU A 1 449 ? 26.102 -17.643 -38.127 1.00 95.38 449 GLU A N 1
ATOM 3681 C CA . GLU A 1 449 ? 25.576 -17.280 -36.807 1.00 95.38 449 GLU A CA 1
ATOM 3682 C C . GLU A 1 449 ? 25.013 -15.859 -36.793 1.00 95.38 449 GLU A C 1
ATOM 3684 O O . GLU A 1 449 ? 23.935 -15.639 -36.238 1.00 95.38 449 GLU A O 1
ATOM 3689 N N . LEU A 1 450 ? 25.711 -14.908 -37.424 1.00 96.31 450 LEU A N 1
ATOM 3690 C CA . LEU A 1 450 ? 25.261 -13.518 -37.522 1.00 96.31 450 LEU A CA 1
ATOM 3691 C C . LEU A 1 450 ? 24.012 -13.392 -38.397 1.00 96.31 450 LEU A C 1
ATOM 3693 O O . LEU A 1 450 ? 23.068 -12.702 -38.016 1.00 96.31 450 LEU A O 1
ATOM 3697 N N . ARG A 1 451 ? 23.961 -14.093 -39.536 1.00 96.69 451 ARG A N 1
ATOM 3698 C CA . ARG A 1 451 ? 22.761 -14.123 -40.388 1.00 96.69 451 ARG A CA 1
ATOM 3699 C C . ARG A 1 451 ? 21.576 -14.773 -39.685 1.00 96.69 451 ARG A C 1
ATOM 3701 O O . ARG A 1 451 ? 20.467 -14.259 -39.772 1.00 96.69 451 ARG A O 1
ATOM 3708 N N . GLU A 1 452 ? 21.805 -15.849 -38.941 1.00 96.38 452 GLU A N 1
ATOM 3709 C CA . GLU A 1 452 ? 20.768 -16.484 -38.129 1.00 96.38 452 GLU A CA 1
ATOM 3710 C C . GLU A 1 452 ? 20.276 -15.571 -36.995 1.00 96.38 452 GLU A C 1
ATOM 3712 O O . GLU A 1 452 ? 19.077 -15.537 -36.722 1.00 96.38 452 GLU A O 1
ATOM 3717 N N . ALA A 1 453 ? 21.164 -14.800 -36.357 1.00 96.00 453 ALA A N 1
ATOM 3718 C CA . ALA A 1 453 ? 20.777 -13.791 -35.367 1.00 96.00 453 ALA A CA 1
ATOM 3719 C C . ALA A 1 453 ? 19.911 -12.686 -35.989 1.00 96.00 453 ALA A C 1
ATOM 3721 O O . ALA A 1 453 ? 18.840 -12.380 -35.470 1.00 96.00 453 ALA A O 1
ATOM 3722 N N . LEU A 1 454 ? 20.319 -12.140 -37.137 1.00 96.94 454 LEU A N 1
ATOM 3723 C CA . LEU A 1 454 ? 19.544 -11.135 -37.873 1.00 96.94 454 LEU A CA 1
ATOM 3724 C C . LEU A 1 454 ? 18.176 -11.672 -38.301 1.00 96.94 454 LEU A C 1
ATOM 3726 O O . LEU A 1 454 ? 17.171 -10.996 -38.099 1.00 96.94 454 LEU A O 1
ATOM 3730 N N . ARG A 1 455 ? 18.117 -12.916 -38.793 1.00 95.94 455 ARG A N 1
ATOM 3731 C CA . ARG A 1 455 ? 16.859 -13.588 -39.138 1.00 95.94 455 ARG A CA 1
ATOM 3732 C C . ARG A 1 455 ? 15.931 -13.688 -37.926 1.00 95.94 455 ARG A C 1
ATOM 3734 O O . ARG A 1 455 ? 14.769 -13.308 -38.026 1.00 95.94 455 ARG A O 1
ATOM 3741 N N . ARG A 1 456 ? 16.433 -14.127 -36.764 1.00 95.62 456 ARG A N 1
ATOM 3742 C CA . ARG A 1 456 ? 15.644 -14.173 -35.516 1.00 95.62 456 ARG A CA 1
ATOM 3743 C C . ARG A 1 456 ? 15.169 -12.787 -35.075 1.00 95.62 456 ARG A C 1
ATOM 3745 O O . ARG A 1 456 ? 14.032 -12.647 -34.624 1.00 95.62 456 ARG A O 1
ATOM 3752 N N . LEU A 1 457 ? 16.008 -11.761 -35.207 1.00 94.75 457 LEU A N 1
ATOM 3753 C CA . LEU A 1 457 ? 15.646 -10.375 -34.893 1.00 94.75 457 LEU A CA 1
ATOM 3754 C C . LEU A 1 457 ? 14.568 -9.828 -35.844 1.00 94.75 457 LEU A C 1
ATOM 3756 O O . LEU A 1 457 ? 13.671 -9.118 -35.395 1.00 94.75 457 LEU A O 1
ATOM 3760 N N . GLN A 1 458 ? 14.610 -10.186 -37.130 1.00 93.69 458 GLN A N 1
ATOM 3761 C CA . GLN A 1 458 ? 13.565 -9.845 -38.101 1.00 93.69 458 GLN A CA 1
ATOM 3762 C C . GLN A 1 458 ? 12.254 -10.584 -37.806 1.00 93.69 458 GLN A C 1
ATOM 3764 O O . GLN A 1 458 ? 11.195 -9.968 -37.755 1.00 93.69 458 GLN A O 1
ATOM 3769 N N . GLU A 1 459 ? 12.316 -11.895 -37.559 1.00 92.31 459 GLU A N 1
ATOM 3770 C CA . GLU A 1 459 ? 11.145 -12.730 -37.247 1.00 92.31 459 GLU A CA 1
ATOM 3771 C C . GLU A 1 459 ? 10.448 -12.307 -35.949 1.00 92.31 459 GLU A C 1
ATOM 3773 O O . GLU A 1 459 ? 9.226 -12.384 -35.841 1.00 92.31 459 GLU A O 1
ATOM 3778 N N . SER A 1 460 ? 11.218 -11.831 -34.970 1.00 87.31 460 SER A N 1
ATOM 3779 C CA . SER A 1 460 ? 10.698 -11.265 -33.720 1.00 87.31 460 SER A CA 1
ATOM 3780 C C . SER A 1 460 ? 10.257 -9.801 -33.841 1.00 87.31 460 SER A C 1
ATOM 3782 O O . SER A 1 460 ? 9.803 -9.223 -32.852 1.00 87.31 460 SER A O 1
ATOM 3784 N N . GLY A 1 461 ? 10.374 -9.202 -35.032 1.00 88.50 461 GLY A N 1
ATOM 3785 C CA . GLY A 1 461 ? 9.956 -7.831 -35.315 1.00 88.50 461 GLY A CA 1
ATOM 3786 C C . GLY A 1 461 ? 10.795 -6.764 -34.612 1.00 88.50 461 GLY A C 1
ATOM 3787 O O . GLY A 1 461 ? 10.306 -5.660 -34.417 1.00 88.50 461 GLY A O 1
ATOM 3788 N N . LYS A 1 462 ? 12.026 -7.082 -34.190 1.00 89.25 462 LYS A N 1
ATOM 3789 C CA . LYS A 1 462 ? 12.939 -6.136 -33.518 1.00 89.25 462 LYS A CA 1
ATOM 3790 C C . LYS A 1 462 ? 13.757 -5.310 -34.500 1.00 89.25 462 LYS A C 1
ATOM 3792 O O . LYS A 1 462 ? 14.182 -4.207 -34.171 1.00 89.25 462 LYS A O 1
ATOM 3797 N N . ILE A 1 463 ? 13.983 -5.846 -35.695 1.00 93.81 463 ILE A N 1
ATOM 3798 C CA . ILE A 1 463 ? 14.613 -5.144 -36.812 1.00 93.81 463 ILE A CA 1
ATOM 3799 C C . ILE A 1 463 ? 13.836 -5.432 -38.098 1.00 93.81 463 ILE A C 1
ATOM 3801 O O . ILE A 1 463 ? 13.101 -6.412 -38.195 1.00 93.81 463 ILE A O 1
ATOM 3805 N N . TYR A 1 464 ? 14.045 -4.610 -39.112 1.00 93.50 464 TYR A N 1
ATOM 3806 C CA . TYR A 1 464 ? 13.575 -4.825 -40.471 1.00 93.50 464 TYR A CA 1
ATOM 3807 C C . TYR A 1 464 ? 14.680 -4.469 -41.460 1.00 93.50 464 TYR A C 1
ATOM 3809 O O . TYR A 1 464 ? 15.622 -3.742 -41.145 1.00 93.50 464 TYR A O 1
ATOM 3817 N N . GLU A 1 465 ? 14.588 -5.011 -42.666 1.00 93.75 465 GLU A N 1
ATOM 3818 C CA . GLU A 1 465 ? 15.572 -4.781 -43.719 1.00 93.75 465 GLU A CA 1
ATOM 3819 C C . GLU A 1 465 ? 15.053 -3.704 -44.672 1.00 93.75 465 GLU A C 1
ATOM 3821 O O . GLU A 1 465 ? 14.056 -3.896 -45.366 1.00 93.75 465 GLU A O 1
ATOM 3826 N N . ILE A 1 466 ? 15.710 -2.541 -44.680 1.00 91.88 466 ILE A N 1
ATOM 3827 C CA . ILE A 1 466 ? 15.307 -1.395 -45.515 1.00 91.88 466 ILE A CA 1
ATOM 3828 C C . ILE A 1 466 ? 15.763 -1.553 -46.968 1.00 91.88 466 ILE A C 1
ATOM 3830 O O . ILE A 1 466 ? 15.135 -1.038 -47.892 1.00 91.88 466 ILE A O 1
ATOM 3834 N N . LYS A 1 467 ? 16.892 -2.235 -47.163 1.00 91.50 467 LYS A N 1
ATOM 3835 C CA . LYS A 1 467 ? 17.515 -2.599 -48.439 1.00 91.50 467 LYS A CA 1
ATOM 3836 C C . LYS A 1 467 ? 18.299 -3.880 -48.202 1.00 91.50 467 LYS A C 1
ATOM 3838 O O . LYS A 1 467 ? 18.650 -4.158 -47.062 1.00 91.50 467 LYS A O 1
ATOM 3843 N N . ARG A 1 468 ? 18.625 -4.602 -49.275 1.00 92.19 468 ARG A N 1
ATOM 3844 C CA . ARG A 1 468 ? 19.388 -5.851 -49.190 1.00 92.19 468 ARG A CA 1
ATOM 3845 C C . ARG A 1 468 ? 20.618 -5.706 -48.284 1.00 92.19 468 ARG A C 1
ATOM 3847 O O . ARG A 1 468 ? 21.463 -4.854 -48.551 1.00 92.19 468 ARG A O 1
ATOM 3854 N N . ASP A 1 469 ? 20.696 -6.557 -47.266 1.00 93.50 469 ASP A N 1
ATOM 3855 C CA . ASP A 1 469 ? 21.740 -6.614 -46.244 1.00 93.50 469 ASP A CA 1
ATOM 3856 C C . ASP A 1 469 ? 21.912 -5.297 -45.454 1.00 93.50 469 ASP A C 1
ATOM 3858 O O . ASP A 1 469 ? 23.004 -5.007 -44.969 1.00 93.50 469 ASP A O 1
ATOM 3862 N N . VAL A 1 470 ? 20.861 -4.479 -45.319 1.00 95.19 470 VAL A N 1
ATOM 3863 C CA . VAL A 1 470 ? 20.857 -3.243 -44.518 1.00 95.19 470 VAL A CA 1
ATOM 3864 C C . VAL A 1 470 ? 19.672 -3.248 -43.560 1.00 95.19 470 VAL A C 1
ATOM 3866 O O . VAL A 1 470 ? 18.513 -3.180 -43.975 1.00 95.19 470 VAL A O 1
ATOM 3869 N N . PHE A 1 471 ? 19.976 -3.272 -42.267 1.00 95.62 471 PHE A N 1
ATOM 3870 C CA . PHE A 1 471 ? 19.006 -3.479 -41.199 1.00 95.62 471 PHE A CA 1
ATOM 3871 C C . PHE A 1 471 ? 18.765 -2.201 -40.409 1.00 95.62 471 PHE A C 1
ATOM 3873 O O . PHE A 1 471 ? 19.677 -1.405 -40.195 1.00 95.62 471 PHE A O 1
ATOM 3880 N N . LYS A 1 472 ? 17.529 -2.012 -39.966 1.00 94.19 472 LYS A N 1
ATOM 3881 C CA . LYS A 1 472 ? 17.131 -0.927 -39.079 1.00 94.19 472 LYS A CA 1
ATOM 3882 C C . LYS A 1 472 ? 16.272 -1.497 -37.961 1.00 94.19 472 LYS A C 1
ATOM 3884 O O . LYS A 1 472 ? 15.504 -2.429 -38.179 1.00 94.19 472 LYS A O 1
ATOM 3889 N N . SER A 1 473 ? 16.430 -0.970 -36.765 1.00 91.06 473 SER A N 1
ATOM 3890 C CA . SER A 1 473 ? 15.674 -1.337 -35.589 1.00 91.06 473 SER A CA 1
ATOM 3891 C C . SER A 1 473 ? 14.218 -0.884 -35.721 1.00 91.06 473 SER A C 1
ATOM 3893 O O . SER A 1 473 ? 13.905 0.110 -36.386 1.00 91.06 473 SER A O 1
ATOM 3895 N N . VAL A 1 474 ? 13.311 -1.670 -35.145 1.00 85.19 474 VAL A N 1
ATOM 3896 C CA . VAL A 1 474 ? 11.888 -1.347 -35.027 1.00 85.19 474 VAL A CA 1
ATOM 3897 C C . VAL A 1 474 ? 11.661 -0.968 -33.568 1.00 85.19 474 VAL A C 1
ATOM 3899 O O . VAL A 1 474 ? 11.623 -1.864 -32.717 1.00 85.19 474 VAL A O 1
ATOM 3902 N N . PRO A 1 475 ? 11.540 0.331 -33.239 1.00 70.12 475 PRO A N 1
ATOM 3903 C CA . PRO A 1 475 ? 11.050 0.737 -31.929 1.00 70.12 475 PRO A CA 1
ATOM 3904 C C . PRO A 1 475 ? 9.726 0.022 -31.665 1.00 70.12 475 PRO A C 1
ATOM 3906 O O . PRO A 1 475 ? 8.926 -0.147 -32.584 1.00 70.12 475 PRO A O 1
ATOM 3909 N N . LEU A 1 476 ? 9.498 -0.429 -30.432 1.00 62.06 476 LEU A N 1
ATOM 3910 C CA . LEU A 1 476 ? 8.194 -0.971 -30.051 1.00 62.06 476 LEU A CA 1
ATOM 3911 C C . LEU A 1 476 ? 7.120 0.076 -30.398 1.00 62.06 476 LEU A C 1
ATOM 3913 O O . LEU A 1 476 ? 7.204 1.188 -29.898 1.00 62.06 476 LEU A O 1
ATOM 3917 N N . GLU A 1 477 ? 6.151 -0.246 -31.257 1.00 49.75 477 GLU A N 1
ATOM 3918 C CA . GLU A 1 477 ? 4.964 0.600 -31.495 1.00 49.75 477 GLU A CA 1
ATOM 3919 C C . GLU A 1 477 ? 3.912 0.417 -30.390 1.00 49.75 477 GLU A C 1
ATOM 3921 O O . GLU A 1 477 ? 3.717 -0.732 -29.906 1.00 49.75 477 GLU A O 1
#